Protein AF-A0A0G2DXN8-F1 (afdb_monomer_lite)

Organism: NCBI:txid420778

Sequence (454 aa):
MCYSCSDISDTVSVNDTETPTNFTLPSGIWAGQTVLTATGTGADTNYNDTLFDFEALMLNYASNCHATGDQASPTDDCSYPQTPFAVRCSLHPCLRTYGANVTGSVYTETLVSSTNLPHSRSETNGYMWSLATEPVLQAGVWRSCNATTSPTSANVFAVDPTTNTLVPSQSRASTDNLTYYPEACIWAYNFGAALSLQEYLSNMLSGNTLQFYATPTALVGDLWLENLYRNGTADAASVRAYMDGLTDSMSANMRARGDTPPAGYAAGTPLVAKTCVRVRWAWLALPAALAALALGFLAALVAAVRAWEVDRGNPRVAGWKSSALVPLFHGLDGGRMPMVERHRRRGTDDDADAGGLSSAVSRSEMQEIARRTRVRLDHEGRGLRFVETSVPAAESEVKPVGEPGQYSSAGDEQRYSLLTSDGGAPEVNPRPRPMSWMSQRSVSPMSHQARDGD

Secondary structure (DSSP, 8-state):
-EEEEEE-GGG-EEETTSSSPEEE-TTS-EEBTTEEEEEEE-----TTS-SEEEEEEEEEPPTT----SS-----GGGSS--EEEEEEEEEE-EEEEEEEEEETTEEEEEEEEEEEPPEEE-SSSSEEEEEE-SSEEETTEEE----BSS--SS--EEEETTTTEEPPGGGGGG-S--EEE-GGGEEEE-HHHHHHHHHHHHHHHTT-EEEESSSTTSEES-HHHHHHHGGGT--HHHHHHHHHHHHHHHHHHHHHH--STT------------------HHHHHHHHHHHHHHHHHHHHHHHHHHHHHHHT--GGGSSSSS-THHHHHH-SSSS---HHHHHHTTS--S------------HHHHHHHHHH--EEEEE-SSSEEEEE----S-----PPPPPPP---------S----------------PPPP-----PPPPPPPP------

Structure (mmCIF, N/CA/C/O backbone):
data_AF-A0A0G2DXN8-F1
#
_entry.id   AF-A0A0G2DXN8-F1
#
loop_
_atom_site.group_PDB
_atom_site.id
_atom_site.type_symbol
_atom_site.label_atom_id
_atom_site.label_alt_id
_atom_site.label_comp_id
_atom_site.label_asym_id
_atom_site.label_entity_id
_atom_site.label_seq_id
_atom_site.pdbx_PDB_ins_code
_atom_site.Cartn_x
_atom_site.Cartn_y
_atom_site.Cartn_z
_atom_site.occupancy
_atom_site.B_iso_or_equiv
_atom_site.auth_seq_id
_atom_site.auth_comp_id
_atom_site.auth_asym_id
_atom_site.auth_atom_id
_atom_site.pdbx_PDB_model_num
ATOM 1 N N . MET A 1 1 ? -4.438 0.789 1.255 1.00 95.31 1 MET A N 1
ATOM 2 C CA . MET A 1 1 ? -3.740 1.320 0.065 1.00 95.31 1 MET A CA 1
ATOM 3 C C . MET A 1 1 ? -3.950 0.336 -1.064 1.00 95.31 1 MET A C 1
ATOM 5 O O . MET A 1 1 ? -3.997 -0.854 -0.779 1.00 95.31 1 MET A O 1
ATOM 9 N N . CYS A 1 2 ? -4.108 0.805 -2.294 1.00 97.00 2 CYS A N 1
ATOM 10 C CA . CYS A 1 2 ? -4.223 -0.034 -3.483 1.00 97.00 2 CYS A CA 1
ATOM 11 C C . CYS A 1 2 ? -3.183 0.384 -4.512 1.00 97.00 2 CYS A C 1
ATOM 13 O O . CYS A 1 2 ? -2.552 1.433 -4.367 1.00 97.00 2 CYS A O 1
ATOM 15 N N . TYR A 1 3 ? -2.991 -0.460 -5.520 1.00 97.12 3 TYR A N 1
ATOM 16 C CA . TYR A 1 3 ? -2.092 -0.175 -6.619 1.00 97.12 3 TYR A CA 1
ATOM 17 C C . TYR A 1 3 ? -2.686 -0.633 -7.949 1.00 97.12 3 TYR A C 1
ATOM 19 O O . TYR A 1 3 ? -3.593 -1.464 -8.000 1.00 97.12 3 TYR A O 1
ATOM 27 N N . SER A 1 4 ? -2.126 -0.101 -9.024 1.00 96.44 4 SER A N 1
ATOM 28 C CA . SER A 1 4 ? -2.305 -0.580 -10.391 1.00 96.44 4 SER A CA 1
ATOM 29 C C . SER A 1 4 ? -0.962 -0.513 -11.098 1.00 96.44 4 SER A C 1
ATOM 31 O O . SER A 1 4 ? -0.235 0.460 -10.925 1.00 96.44 4 SER A O 1
ATOM 33 N N . CYS A 1 5 ? -0.634 -1.540 -11.876 1.00 97.25 5 CYS A N 1
ATOM 34 C CA . CYS A 1 5 ? 0.584 -1.580 -12.676 1.00 97.25 5 CYS A CA 1
ATOM 35 C C . CYS A 1 5 ? 0.250 -1.939 -14.119 1.00 97.25 5 CYS A C 1
ATOM 37 O O . CYS A 1 5 ? -0.568 -2.828 -14.364 1.00 97.25 5 CYS A O 1
ATOM 39 N N . SER A 1 6 ? 0.912 -1.271 -15.054 1.00 97.44 6 SER A N 1
ATOM 40 C CA . SER A 1 6 ? 0.882 -1.572 -16.481 1.00 97.44 6 SER A CA 1
ATOM 41 C C . SER A 1 6 ? 2.286 -1.915 -16.958 1.00 97.44 6 SER A C 1
ATOM 43 O O . SER A 1 6 ? 3.239 -1.215 -16.612 1.00 97.44 6 SER A O 1
ATOM 45 N N . ASP A 1 7 ? 2.395 -2.967 -17.761 1.00 97.81 7 ASP A N 1
ATOM 46 C CA . ASP A 1 7 ? 3.589 -3.228 -18.561 1.00 97.81 7 ASP A CA 1
ATOM 47 C C . ASP A 1 7 ? 3.702 -2.132 -19.630 1.00 97.81 7 ASP A C 1
ATOM 49 O O . ASP A 1 7 ? 2.722 -1.849 -20.320 1.00 97.81 7 ASP A O 1
ATOM 53 N N . ILE A 1 8 ? 4.860 -1.478 -19.690 1.00 97.62 8 ILE A N 1
ATOM 54 C CA . ILE A 1 8 ? 5.185 -0.416 -20.654 1.00 97.62 8 ILE A CA 1
ATOM 55 C C . ILE A 1 8 ? 6.458 -0.763 -21.438 1.00 97.62 8 ILE A C 1
ATOM 57 O O . ILE A 1 8 ? 7.146 0.121 -21.950 1.00 97.62 8 ILE A O 1
ATOM 61 N N . SER A 1 9 ? 6.812 -2.050 -21.508 1.00 97.62 9 SER A N 1
ATOM 62 C CA . SER A 1 9 ? 8.019 -2.533 -22.192 1.00 97.62 9 SER A CA 1
ATOM 63 C C . SER A 1 9 ? 8.013 -2.222 -23.693 1.00 97.62 9 SER A C 1
ATOM 65 O O . SER A 1 9 ? 9.072 -2.098 -24.300 1.00 97.62 9 SER A O 1
ATOM 67 N N . ASP A 1 10 ? 6.834 -2.038 -24.290 1.00 97.38 10 ASP A N 1
ATOM 68 C CA . ASP A 1 10 ? 6.646 -1.607 -25.680 1.00 97.38 10 ASP A CA 1
ATOM 69 C C . ASP A 1 10 ? 7.060 -0.147 -25.932 1.00 97.38 10 ASP A C 1
ATOM 71 O O . ASP A 1 10 ? 7.308 0.234 -27.075 1.00 97.38 10 ASP A O 1
ATOM 75 N N . THR A 1 11 ? 7.173 0.663 -24.875 1.00 97.00 11 THR A N 1
ATOM 76 C CA . THR A 1 11 ? 7.632 2.061 -24.948 1.00 97.00 11 THR A CA 1
ATOM 77 C C . THR A 1 11 ? 9.149 2.217 -24.831 1.00 97.00 11 THR A C 1
ATOM 79 O O . THR A 1 11 ? 9.660 3.328 -24.975 1.00 97.00 11 THR A O 1
ATOM 82 N N . VAL A 1 12 ? 9.878 1.126 -24.571 1.00 97.38 12 VAL A N 1
ATOM 83 C CA . VAL A 1 12 ? 11.335 1.153 -24.409 1.00 97.38 12 VAL A CA 1
ATOM 84 C C . VAL A 1 12 ? 12.001 1.409 -25.758 1.00 97.38 12 VAL A C 1
ATOM 86 O O . VAL A 1 12 ? 11.848 0.634 -26.701 1.00 97.38 12 VAL A O 1
ATOM 89 N N . SER A 1 13 ? 12.791 2.478 -25.842 1.00 96.69 13 SER A N 1
ATOM 90 C CA . SER A 1 13 ? 13.664 2.739 -26.984 1.00 96.69 13 SER A CA 1
ATOM 91 C C . SER A 1 13 ? 15.064 2.183 -26.750 1.00 96.69 13 SER A C 1
ATOM 93 O O . SER A 1 13 ? 15.607 2.260 -25.647 1.00 96.69 13 SER A O 1
ATOM 95 N N . VAL A 1 14 ? 15.655 1.643 -27.815 1.00 95.19 14 VAL A N 1
ATOM 96 C CA . VAL A 1 14 ? 17.000 1.065 -27.810 1.00 95.19 14 VAL A CA 1
ATOM 97 C C . VAL A 1 14 ? 17.936 1.980 -28.592 1.00 95.19 14 VAL A C 1
ATOM 99 O O . VAL A 1 14 ? 17.649 2.328 -29.739 1.00 95.19 14 VAL A O 1
ATOM 102 N N . ASN A 1 15 ? 19.052 2.384 -27.984 1.00 89.94 15 ASN A N 1
ATOM 103 C CA . ASN A 1 15 ? 20.119 3.078 -28.697 1.00 89.94 15 ASN A CA 1
ATOM 104 C C . ASN A 1 15 ? 21.160 2.065 -29.200 1.00 89.94 15 ASN A C 1
ATOM 106 O O . ASN A 1 15 ? 22.167 1.816 -28.540 1.00 89.94 15 ASN A O 1
ATOM 110 N N . ASP A 1 16 ? 20.918 1.498 -30.385 1.00 82.31 16 ASP A N 1
ATOM 111 C CA . ASP A 1 16 ? 21.765 0.459 -31.002 1.00 82.31 16 ASP A CA 1
ATOM 112 C C . ASP A 1 16 ? 23.138 0.964 -31.482 1.00 82.31 16 ASP A C 1
ATOM 114 O O . ASP A 1 16 ? 23.968 0.182 -31.947 1.00 82.31 16 ASP A O 1
ATOM 118 N N . THR A 1 17 ? 23.394 2.274 -31.415 1.00 85.00 17 THR A N 1
ATOM 119 C CA . THR A 1 17 ? 24.655 2.854 -31.904 1.00 85.00 17 THR A CA 1
ATOM 120 C C . THR A 1 17 ? 25.795 2.769 -30.890 1.00 85.00 17 THR A C 1
ATOM 122 O O . THR A 1 17 ? 26.961 2.902 -31.266 1.00 85.00 17 THR A O 1
ATOM 125 N N . GLU A 1 18 ? 25.480 2.511 -29.620 1.00 73.44 18 GLU A N 1
ATOM 126 C CA . GLU A 1 18 ? 26.450 2.403 -28.536 1.00 73.44 18 GLU A CA 1
ATOM 127 C C . GLU A 1 18 ? 26.637 0.932 -28.155 1.00 73.44 18 GLU A C 1
ATOM 129 O O . GLU A 1 18 ? 25.685 0.219 -27.849 1.00 73.44 18 GLU A O 1
ATOM 134 N N . THR A 1 19 ? 27.885 0.459 -28.179 1.00 76.00 19 THR A N 1
ATOM 135 C CA . THR A 1 19 ? 28.267 -0.788 -27.513 1.00 76.00 19 THR A CA 1
ATOM 136 C C . THR A 1 19 ? 28.889 -0.409 -26.179 1.00 76.00 19 THR A C 1
ATOM 138 O O . THR A 1 19 ? 30.001 0.135 -26.173 1.00 76.00 19 THR A O 1
ATOM 141 N N . PRO A 1 20 ? 28.215 -0.675 -25.056 1.00 76.44 20 PRO A N 1
ATOM 142 C CA . PRO A 1 20 ? 27.021 -1.518 -24.875 1.00 76.44 20 PRO A CA 1
ATOM 143 C C . PRO A 1 20 ? 25.682 -0.791 -25.058 1.00 76.44 20 PRO A C 1
ATOM 145 O O . PRO A 1 20 ? 25.575 0.410 -24.824 1.00 76.44 20 PRO A O 1
ATOM 148 N N . THR A 1 21 ? 24.658 -1.568 -25.413 1.00 87.25 21 THR A N 1
ATOM 149 C CA . THR A 1 21 ? 23.306 -1.088 -25.702 1.00 87.25 21 THR A CA 1
ATOM 150 C C . THR A 1 21 ? 22.664 -0.421 -24.487 1.00 87.25 21 THR A C 1
ATOM 152 O O . THR A 1 21 ? 22.566 -1.021 -23.414 1.00 87.25 21 THR A O 1
ATOM 155 N N . ASN A 1 22 ? 22.190 0.810 -24.682 1.00 92.88 22 ASN A N 1
ATOM 156 C CA . ASN A 1 22 ? 21.441 1.567 -23.686 1.00 92.88 22 ASN A CA 1
ATOM 157 C C . ASN A 1 22 ? 19.942 1.530 -24.010 1.00 92.88 22 ASN A C 1
ATOM 159 O O . ASN A 1 22 ? 19.533 1.736 -25.156 1.00 92.88 22 ASN A O 1
ATOM 163 N N . PHE A 1 23 ? 19.133 1.293 -22.982 1.00 95.75 23 PHE A N 1
ATOM 164 C CA . PHE A 1 23 ? 17.676 1.281 -23.042 1.00 95.75 23 PHE A CA 1
ATOM 165 C C . PHE A 1 23 ? 17.137 2.515 -22.336 1.00 95.75 23 PHE A C 1
ATOM 167 O O . PHE A 1 23 ? 17.609 2.861 -21.253 1.00 95.75 23 PHE A O 1
ATOM 174 N N . THR A 1 24 ? 16.145 3.171 -22.928 1.00 96.44 24 THR A N 1
ATOM 175 C CA . THR A 1 24 ? 15.557 4.397 -22.384 1.00 96.44 24 THR A CA 1
ATOM 176 C C . THR A 1 24 ? 14.035 4.359 -22.447 1.00 96.44 24 THR A C 1
ATOM 178 O O . THR A 1 24 ? 13.450 3.787 -23.367 1.00 96.44 24 THR A O 1
ATOM 181 N N . LEU A 1 25 ? 13.388 4.979 -21.461 1.00 96.81 25 LEU A N 1
ATOM 182 C CA . LEU A 1 25 ? 11.952 5.251 -21.455 1.00 96.81 25 LEU A CA 1
ATOM 183 C C . LEU A 1 25 ? 11.663 6.694 -21.900 1.00 96.81 25 LEU A C 1
ATOM 185 O O . LEU A 1 25 ? 12.531 7.561 -21.754 1.00 96.81 25 LEU A O 1
ATOM 189 N N . PRO A 1 26 ? 10.435 7.001 -22.366 1.00 95.25 26 PRO A N 1
ATOM 190 C CA . PRO A 1 26 ? 10.021 8.369 -22.696 1.00 95.25 26 PRO A CA 1
ATOM 191 C C . PRO A 1 26 ? 10.159 9.363 -21.532 1.00 95.25 26 PRO A C 1
ATOM 193 O O . PRO A 1 26 ? 10.330 10.559 -21.758 1.00 95.25 26 PRO A O 1
ATOM 196 N N . SER A 1 27 ? 10.117 8.872 -20.291 1.00 93.81 27 SER A N 1
ATOM 197 C CA . SER A 1 27 ? 10.356 9.649 -19.070 1.00 93.81 27 SER A CA 1
ATOM 198 C C . SER A 1 27 ? 11.819 10.058 -18.856 1.00 93.81 27 SER A C 1
ATOM 200 O O . SER A 1 27 ? 12.098 10.873 -17.980 1.00 93.81 27 SER A O 1
ATOM 202 N N . GLY A 1 28 ? 12.761 9.515 -19.634 1.00 94.88 28 GLY A N 1
ATOM 203 C CA . GLY A 1 28 ? 14.200 9.746 -19.485 1.00 94.88 28 GLY A CA 1
ATOM 204 C C . GLY A 1 28 ? 14.905 8.766 -18.540 1.00 94.88 28 GLY A C 1
ATOM 205 O O . GLY A 1 28 ? 16.124 8.844 -18.385 1.00 94.88 28 GLY A O 1
ATOM 206 N N . ILE A 1 29 ? 14.173 7.824 -17.935 1.00 95.75 29 ILE A N 1
ATOM 207 C CA . ILE A 1 29 ? 14.764 6.698 -17.200 1.00 95.75 29 ILE A CA 1
ATOM 208 C C . ILE A 1 29 ? 15.566 5.845 -18.181 1.00 95.75 29 ILE A C 1
ATOM 210 O O . ILE A 1 29 ? 15.121 5.602 -19.303 1.00 95.75 29 ILE A O 1
ATOM 214 N N . TRP A 1 30 ? 16.735 5.372 -17.758 1.00 95.94 30 TRP A N 1
ATOM 215 C CA . TRP A 1 30 ? 17.608 4.570 -18.601 1.00 95.94 30 TRP A CA 1
ATOM 216 C C . TRP A 1 30 ? 18.253 3.421 -17.826 1.00 95.94 30 TRP A C 1
ATOM 218 O O . TRP A 1 30 ? 18.464 3.509 -16.618 1.00 95.94 30 TRP A O 1
ATOM 228 N N . ALA A 1 31 ? 18.560 2.342 -18.538 1.00 95.19 31 ALA A N 1
ATOM 229 C CA . ALA A 1 31 ? 19.281 1.181 -18.036 1.00 95.19 31 ALA A CA 1
ATOM 230 C C . ALA A 1 31 ? 20.269 0.702 -19.109 1.00 95.19 31 ALA A C 1
ATOM 232 O O . ALA A 1 31 ? 20.029 0.868 -20.305 1.00 95.19 31 ALA A O 1
ATOM 233 N N . GLY A 1 32 ? 21.397 0.130 -18.698 1.00 92.25 32 GLY A N 1
ATOM 234 C CA . GLY A 1 32 ? 22.483 -0.225 -19.613 1.00 92.25 32 GLY A CA 1
ATOM 235 C C . GLY A 1 32 ? 23.615 -0.973 -18.919 1.00 92.25 32 GLY A C 1
ATOM 236 O O . GLY A 1 32 ? 23.392 -1.659 -17.924 1.00 92.25 32 GLY A O 1
ATOM 237 N N . GLN A 1 33 ? 24.845 -0.824 -19.428 1.00 83.94 33 GLN A N 1
ATOM 238 C CA . GLN A 1 33 ? 25.997 -1.672 -19.070 1.00 83.94 33 GLN A CA 1
ATOM 239 C C . GLN A 1 33 ? 26.177 -1.944 -17.590 1.00 83.94 33 GLN A C 1
ATOM 241 O O . GLN A 1 33 ? 26.534 -3.053 -17.241 1.00 83.94 33 GLN A O 1
ATOM 246 N N . THR A 1 34 ? 26.039 -0.923 -16.753 1.00 88.62 34 THR A N 1
ATOM 247 C CA . THR A 1 34 ? 26.292 -1.008 -15.315 1.00 88.62 34 THR A CA 1
ATOM 248 C C . THR A 1 34 ? 25.029 -0.785 -14.505 1.00 88.62 34 THR A C 1
ATOM 250 O O . THR A 1 34 ? 25.062 -0.991 -13.300 1.00 88.62 34 THR A O 1
ATOM 253 N N . VAL A 1 35 ? 23.928 -0.381 -15.143 1.00 93.69 35 VAL A N 1
ATOM 254 C CA . VAL A 1 35 ? 22.654 -0.037 -14.507 1.00 93.69 35 VAL A CA 1
ATOM 255 C C . VAL A 1 35 ? 21.621 -1.073 -14.930 1.00 93.69 35 VAL A C 1
ATOM 257 O O . VAL A 1 35 ? 21.114 -1.031 -16.047 1.00 93.69 35 VAL A O 1
ATOM 260 N N . LEU A 1 36 ? 21.318 -2.010 -14.034 1.00 93.81 36 LEU A N 1
ATOM 261 C CA . LEU A 1 36 ? 20.386 -3.117 -14.272 1.00 93.81 36 LEU A CA 1
ATOM 262 C C . LEU A 1 36 ? 18.941 -2.729 -14.020 1.00 93.81 36 LEU A C 1
ATOM 264 O O . LEU A 1 36 ? 18.026 -3.319 -14.589 1.00 93.81 36 LEU A O 1
ATOM 268 N N . THR A 1 37 ? 18.724 -1.787 -13.110 1.00 95.88 37 THR A N 1
ATOM 269 C CA . THR A 1 37 ? 17.402 -1.248 -12.817 1.00 95.88 37 THR A CA 1
ATOM 270 C C . THR A 1 37 ? 17.517 0.231 -12.539 1.00 95.88 37 THR A C 1
ATOM 272 O O . THR A 1 37 ? 18.419 0.654 -11.818 1.00 95.88 37 THR A O 1
ATOM 275 N N . ALA A 1 38 ? 16.588 1.004 -13.075 1.00 97.00 38 ALA A N 1
ATOM 276 C CA . ALA A 1 38 ? 16.421 2.404 -12.740 1.00 97.00 38 ALA A CA 1
ATOM 277 C C . ALA A 1 38 ? 14.943 2.692 -12.507 1.00 97.00 38 ALA A C 1
ATOM 279 O O . ALA A 1 38 ? 14.077 2.156 -13.204 1.00 97.00 38 ALA A O 1
ATOM 280 N N . THR A 1 39 ? 14.664 3.539 -11.526 1.00 97.31 39 THR A N 1
ATOM 281 C CA . THR A 1 39 ? 13.312 3.988 -11.208 1.00 97.31 39 THR A CA 1
ATOM 282 C C . THR A 1 39 ? 13.221 5.503 -11.281 1.00 97.31 39 THR A C 1
ATOM 284 O O . THR A 1 39 ? 14.174 6.230 -10.991 1.00 97.31 39 THR A O 1
ATOM 287 N N . GLY A 1 40 ? 12.054 5.994 -11.670 1.00 95.31 40 GLY A N 1
ATOM 288 C CA . GLY A 1 40 ? 11.769 7.418 -11.726 1.00 95.31 40 GLY A CA 1
ATOM 289 C C . GLY A 1 40 ? 10.310 7.669 -11.410 1.00 95.31 40 GLY A C 1
ATOM 290 O O . GLY A 1 40 ? 9.437 6.881 -11.758 1.00 95.31 40 GLY A O 1
ATOM 291 N N . THR A 1 41 ? 10.044 8.764 -10.715 1.00 93.38 41 THR A N 1
ATOM 292 C CA . THR A 1 41 ? 8.676 9.223 -10.477 1.00 93.38 41 THR A CA 1
ATOM 293 C C . THR A 1 41 ? 8.120 9.820 -11.758 1.00 93.38 41 THR A C 1
ATOM 295 O O . THR A 1 41 ? 8.801 10.627 -12.399 1.00 93.38 41 THR A O 1
ATOM 298 N N . GLY A 1 42 ? 6.897 9.438 -12.125 1.00 77.62 42 GLY A N 1
ATOM 299 C CA . GLY A 1 42 ? 6.209 10.065 -13.244 1.00 77.62 42 GLY A CA 1
ATOM 300 C C . GLY A 1 42 ? 6.052 11.561 -12.977 1.00 77.62 42 GLY A C 1
ATOM 301 O O . GLY A 1 42 ? 5.786 11.988 -11.855 1.00 77.62 42 GLY A O 1
ATOM 302 N N . ALA A 1 43 ? 6.241 12.387 -14.004 1.00 59.16 43 ALA A N 1
ATOM 303 C CA . ALA A 1 43 ? 6.000 13.824 -13.905 1.00 59.16 43 ALA A CA 1
ATOM 304 C C . ALA A 1 43 ? 4.499 14.165 -13.984 1.00 59.16 43 ALA A C 1
ATOM 306 O O . ALA A 1 43 ? 4.160 15.304 -14.317 1.00 59.16 43 ALA 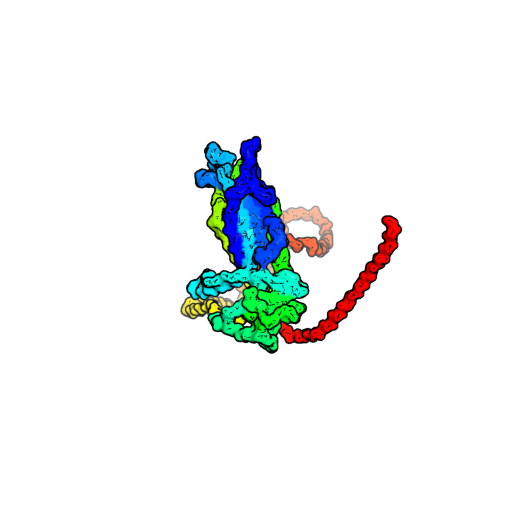A O 1
ATOM 307 N N . ASP A 1 44 ? 3.592 13.206 -13.749 1.00 60.19 44 ASP A N 1
ATOM 308 C CA . ASP A 1 44 ? 2.165 13.467 -13.893 1.00 60.19 44 ASP A CA 1
ATOM 309 C C . ASP A 1 44 ? 1.698 14.374 -12.750 1.00 60.19 44 ASP A C 1
ATOM 311 O O . ASP A 1 44 ? 1.433 13.976 -11.619 1.00 60.19 44 ASP A O 1
ATOM 315 N N . THR A 1 45 ? 1.655 15.664 -13.065 1.00 54.69 45 THR A N 1
ATOM 316 C CA . THR A 1 45 ? 1.238 16.741 -12.160 1.00 54.69 45 THR A CA 1
ATOM 317 C C . THR A 1 45 ? -0.252 16.687 -11.818 1.00 54.69 45 THR A C 1
ATOM 319 O O . THR A 1 45 ? -0.727 17.468 -10.987 1.00 54.69 45 THR A O 1
ATOM 322 N N . ASN A 1 46 ? -1.008 15.772 -12.430 1.00 61.88 46 ASN A N 1
ATOM 323 C CA . ASN A 1 46 ? -2.425 15.611 -12.167 1.00 61.88 46 ASN A CA 1
ATOM 324 C C . ASN A 1 46 ? -2.645 14.722 -10.939 1.00 61.88 46 ASN A C 1
ATOM 326 O O . ASN A 1 46 ? -2.878 13.523 -11.044 1.00 61.88 46 ASN A O 1
ATOM 330 N N . TYR A 1 47 ? -2.694 15.359 -9.769 1.00 61.81 47 TYR A N 1
ATOM 331 C CA . TYR A 1 47 ? -3.115 14.794 -8.473 1.00 61.81 47 TYR A CA 1
ATOM 332 C C . TYR A 1 47 ? -4.521 14.157 -8.449 1.00 61.81 47 TYR A C 1
ATOM 334 O O . TYR A 1 47 ? -5.035 13.818 -7.384 1.00 61.81 47 TYR A O 1
ATOM 342 N N . ASN A 1 48 ? -5.193 14.038 -9.593 1.00 69.81 48 ASN A N 1
ATOM 343 C CA . ASN A 1 48 ? -6.629 13.825 -9.630 1.00 69.81 48 ASN A CA 1
ATOM 344 C C . ASN A 1 48 ? -7.059 12.412 -9.238 1.00 69.81 48 ASN A C 1
ATOM 346 O O . ASN A 1 48 ? -8.201 12.284 -8.830 1.00 69.81 48 ASN A O 1
ATOM 350 N N . ASP A 1 49 ? -6.194 11.391 -9.282 1.00 75.56 49 ASP A N 1
ATOM 351 C CA . ASP A 1 49 ? -6.592 10.026 -8.888 1.00 75.56 49 ASP A CA 1
ATOM 352 C C . ASP A 1 49 ? -5.495 9.219 -8.176 1.00 75.56 49 ASP A C 1
ATOM 354 O O . ASP A 1 49 ? -5.792 8.397 -7.303 1.00 75.56 49 ASP A O 1
ATOM 358 N N . THR A 1 50 ? -4.219 9.454 -8.487 1.00 90.00 50 THR A N 1
ATOM 359 C CA . THR A 1 50 ? -3.098 8.692 -7.923 1.00 90.00 50 THR A CA 1
ATOM 360 C C . THR A 1 50 ? -2.401 9.451 -6.802 1.00 90.00 50 THR A C 1
ATOM 362 O O . THR A 1 50 ? -2.150 10.649 -6.891 1.00 90.00 50 THR A O 1
ATOM 365 N N . LEU A 1 51 ? -2.061 8.733 -5.733 1.00 92.00 51 LEU A N 1
ATOM 366 C CA . LEU A 1 51 ? -1.247 9.255 -4.636 1.00 92.00 51 LEU A CA 1
ATOM 367 C C . LEU A 1 51 ? 0.215 9.416 -5.062 1.00 92.00 51 LEU A C 1
ATOM 369 O O . LEU A 1 51 ? 0.882 10.377 -4.693 1.00 92.00 51 LEU A O 1
ATOM 373 N N . PHE A 1 52 ? 0.721 8.403 -5.757 1.00 93.75 52 PHE A N 1
ATOM 374 C CA . PHE A 1 52 ? 2.118 8.289 -6.133 1.00 93.75 52 PHE A CA 1
ATOM 375 C C . PHE A 1 52 ? 2.239 7.338 -7.314 1.00 93.75 52 PHE A C 1
ATOM 377 O O . PHE A 1 52 ? 1.634 6.267 -7.295 1.00 93.75 52 PHE A O 1
ATOM 384 N N . ASP A 1 53 ? 3.036 7.692 -8.305 1.00 94.81 53 ASP A N 1
ATOM 385 C CA . ASP A 1 53 ? 3.338 6.869 -9.461 1.00 94.81 53 ASP A CA 1
ATOM 386 C C . ASP A 1 53 ? 4.844 6.822 -9.718 1.00 94.81 53 ASP A C 1
ATOM 388 O O . ASP A 1 53 ? 5.600 7.760 -9.457 1.00 94.81 53 ASP A O 1
ATOM 392 N N . PHE A 1 54 ? 5.295 5.680 -10.216 1.00 95.81 54 PHE A N 1
ATOM 393 C CA . PHE A 1 54 ? 6.666 5.505 -10.647 1.00 95.81 54 PHE A CA 1
ATOM 394 C C . PHE A 1 54 ? 6.730 4.580 -11.849 1.00 95.81 54 PHE A C 1
ATOM 396 O O . PHE A 1 54 ? 5.889 3.699 -12.053 1.00 95.81 54 PHE A O 1
ATOM 403 N N . GLU A 1 55 ? 7.775 4.782 -12.624 1.00 97.06 55 GLU A N 1
ATOM 404 C CA . GLU A 1 55 ? 8.200 3.900 -13.686 1.00 97.06 55 GLU A CA 1
ATOM 405 C C . GLU A 1 55 ? 9.483 3.194 -13.255 1.00 97.06 55 GLU A C 1
ATOM 407 O O . GLU A 1 55 ? 10.316 3.754 -12.534 1.00 97.06 55 GLU A O 1
ATOM 412 N N . ALA A 1 56 ? 9.632 1.948 -13.682 1.00 97.50 56 ALA A N 1
ATOM 413 C CA . ALA A 1 56 ? 10.840 1.167 -13.490 1.00 97.50 56 ALA A CA 1
ATOM 414 C C . ALA A 1 56 ? 11.245 0.541 -14.820 1.00 97.50 56 ALA A C 1
ATOM 416 O O . ALA A 1 56 ? 10.407 -0.050 -15.500 1.00 97.50 56 ALA A O 1
ATOM 417 N N . LEU A 1 57 ? 12.527 0.645 -15.158 1.00 97.81 57 LEU A N 1
ATOM 418 C CA . LEU A 1 57 ? 13.153 -0.035 -16.286 1.00 97.81 57 LEU A CA 1
ATOM 419 C C . LEU A 1 57 ? 14.169 -1.033 -15.737 1.00 97.81 57 LEU A C 1
ATOM 421 O O . LEU A 1 57 ? 15.049 -0.652 -14.969 1.00 97.81 57 LEU A O 1
ATOM 425 N N . MET A 1 58 ? 14.037 -2.298 -16.120 1.00 96.69 58 MET A N 1
ATOM 426 C CA . MET A 1 58 ? 14.831 -3.428 -15.643 1.00 96.69 58 MET A CA 1
ATOM 427 C C . MET A 1 58 ? 15.416 -4.204 -16.822 1.00 96.69 58 MET A C 1
ATOM 429 O O . MET A 1 58 ? 14.783 -4.335 -17.868 1.00 96.69 58 MET A O 1
ATOM 433 N N . LEU A 1 59 ? 16.617 -4.749 -16.647 1.00 94.44 59 LEU A N 1
ATOM 434 C CA . LEU A 1 59 ? 17.297 -5.562 -17.652 1.00 94.44 59 LEU A CA 1
ATOM 435 C C . LEU A 1 59 ? 17.309 -7.034 -17.242 1.00 94.44 59 LEU A C 1
ATOM 437 O O . LEU A 1 59 ? 18.058 -7.433 -16.348 1.00 94.44 59 LEU A O 1
ATOM 441 N N . ASN A 1 60 ? 16.483 -7.848 -17.897 1.00 92.75 60 ASN A N 1
ATOM 442 C CA . ASN A 1 60 ? 16.376 -9.269 -17.594 1.00 92.75 60 ASN A CA 1
ATOM 443 C C . ASN A 1 60 ? 17.454 -10.093 -18.303 1.00 92.75 60 ASN A C 1
ATOM 445 O O . ASN A 1 60 ? 17.816 -9.838 -19.459 1.00 92.75 60 ASN A O 1
ATOM 449 N N . TYR A 1 61 ? 17.916 -11.133 -17.615 1.00 87.19 61 TYR A N 1
ATOM 450 C CA . TYR A 1 61 ? 18.824 -12.134 -18.164 1.00 87.19 61 TYR A CA 1
ATOM 451 C C . TYR A 1 61 ? 18.046 -13.340 -18.689 1.00 87.19 61 TYR A C 1
ATOM 453 O O . TYR A 1 61 ? 16.895 -13.580 -18.319 1.00 87.19 61 TYR A O 1
ATOM 461 N N . ALA A 1 62 ? 18.687 -14.125 -19.553 1.00 82.25 62 ALA A N 1
ATOM 462 C CA . ALA A 1 62 ? 18.134 -15.404 -19.961 1.00 82.25 62 ALA A CA 1
ATOM 463 C C . ALA A 1 62 ? 17.946 -16.323 -18.739 1.00 82.25 62 ALA A C 1
ATOM 465 O O . ALA A 1 62 ? 18.744 -16.325 -17.802 1.00 82.25 62 ALA A O 1
ATOM 466 N N . SER A 1 63 ? 16.880 -17.127 -18.745 1.00 77.19 63 SER A N 1
ATOM 467 C CA . SER A 1 63 ? 16.515 -18.012 -17.621 1.00 77.19 63 SER A CA 1
ATOM 468 C C . SER A 1 63 ? 17.585 -19.048 -17.232 1.00 77.19 63 SER A C 1
ATOM 470 O O . SER A 1 63 ? 17.523 -19.629 -16.155 1.00 77.19 63 SER A O 1
ATOM 472 N N . ASN A 1 64 ? 18.579 -19.291 -18.086 1.00 74.75 64 ASN A N 1
ATOM 473 C CA . ASN A 1 64 ? 19.729 -20.149 -17.803 1.00 74.75 64 ASN A CA 1
ATOM 474 C C . ASN A 1 64 ? 20.861 -19.427 -17.042 1.00 74.75 64 ASN A C 1
ATOM 476 O O . ASN A 1 64 ? 21.792 -20.092 -16.595 1.00 74.75 64 ASN A O 1
ATOM 480 N N . CYS A 1 65 ? 20.775 -18.110 -16.827 1.00 73.88 65 CYS A N 1
ATOM 481 C CA . CYS A 1 65 ? 21.804 -17.295 -16.170 1.00 73.88 65 CYS A CA 1
ATOM 482 C C . CYS A 1 65 ? 21.708 -17.250 -14.641 1.00 73.88 65 CYS A C 1
ATOM 484 O O . CYS A 1 65 ? 22.039 -16.250 -14.000 1.00 73.88 65 CYS A O 1
ATOM 486 N N . HIS A 1 66 ? 21.286 -18.348 -14.021 1.00 62.50 66 HIS A N 1
ATOM 487 C CA . HIS A 1 66 ? 21.291 -18.457 -12.570 1.00 62.50 66 HIS A CA 1
ATOM 488 C C . HIS A 1 66 ? 22.715 -18.715 -12.067 1.00 62.50 66 HIS A C 1
ATOM 490 O O . HIS A 1 66 ? 23.261 -19.799 -12.263 1.00 62.50 66 HIS A O 1
ATOM 496 N N . ALA A 1 67 ? 23.311 -17.746 -11.365 1.00 54.22 67 ALA A N 1
ATOM 497 C CA . ALA A 1 67 ? 24.548 -17.982 -10.624 1.00 54.22 67 ALA A CA 1
ATOM 498 C C . ALA A 1 67 ? 24.251 -18.843 -9.386 1.00 54.22 67 ALA A C 1
ATOM 500 O O . ALA A 1 67 ? 24.115 -18.358 -8.263 1.00 54.22 67 ALA A O 1
ATOM 501 N N . THR A 1 68 ? 24.098 -20.148 -9.584 1.00 55.28 68 THR A N 1
ATOM 502 C CA . THR A 1 68 ? 24.036 -21.101 -8.480 1.00 55.28 68 THR A CA 1
ATOM 503 C C . THR A 1 68 ? 25.453 -21.369 -7.978 1.00 55.28 68 THR A C 1
ATOM 505 O O . THR A 1 68 ? 26.102 -22.284 -8.467 1.00 55.28 68 THR A O 1
ATOM 508 N N . GLY A 1 69 ? 25.910 -20.568 -7.009 1.00 49.94 69 GLY A N 1
ATOM 509 C CA . GLY A 1 69 ? 27.048 -20.857 -6.121 1.00 49.94 69 GLY A CA 1
ATOM 510 C C . GLY A 1 69 ? 28.446 -20.838 -6.755 1.00 49.94 69 GLY A C 1
ATOM 511 O O . GLY A 1 69 ? 28.734 -21.639 -7.630 1.00 49.94 69 GLY A O 1
ATOM 512 N N . ASP A 1 70 ? 29.313 -19.951 -6.248 1.00 53.56 70 ASP A N 1
ATOM 513 C CA . ASP A 1 70 ? 30.795 -19.879 -6.294 1.00 53.56 70 ASP A CA 1
ATOM 514 C C . ASP A 1 70 ? 31.571 -20.116 -7.608 1.00 53.56 70 ASP A C 1
ATOM 516 O O . ASP A 1 70 ? 32.763 -19.817 -7.674 1.00 53.56 70 ASP A O 1
ATOM 520 N N . GLN A 1 71 ? 30.938 -20.570 -8.682 1.00 50.09 71 GLN A N 1
ATOM 521 C CA . GLN A 1 71 ? 31.519 -20.715 -10.007 1.00 50.09 71 GLN A CA 1
ATOM 522 C C . GLN A 1 71 ? 30.531 -20.209 -11.050 1.00 50.09 71 GLN A C 1
ATOM 524 O O . GLN A 1 71 ? 30.017 -20.956 -11.879 1.00 50.09 71 GLN A O 1
ATOM 529 N N . ALA A 1 72 ? 30.308 -18.895 -11.049 1.00 50.69 72 ALA A N 1
ATOM 530 C CA . ALA A 1 72 ? 29.890 -18.212 -12.262 1.00 50.69 72 ALA A CA 1
ATOM 531 C C . ALA A 1 72 ? 31.072 -18.256 -13.245 1.00 50.69 72 ALA A C 1
ATOM 533 O O . ALA A 1 72 ? 31.819 -17.291 -13.384 1.00 50.69 72 ALA A O 1
ATOM 534 N N . SER A 1 73 ? 31.303 -19.409 -13.879 1.00 53.03 73 SER A N 1
ATOM 535 C CA . SER A 1 73 ? 32.040 -19.403 -15.134 1.00 53.03 73 SER A CA 1
ATOM 536 C C . SER A 1 73 ? 31.117 -18.695 -16.123 1.00 53.03 73 SER A C 1
ATOM 538 O O . SER A 1 73 ? 29.993 -19.169 -16.308 1.00 53.03 73 SER A O 1
ATOM 540 N N . PRO A 1 74 ? 31.507 -17.534 -16.673 1.00 54.31 74 PRO A N 1
ATOM 541 C CA . PRO A 1 74 ? 30.702 -16.842 -17.661 1.00 54.31 74 PRO A CA 1
ATOM 542 C C . PRO A 1 74 ? 30.647 -17.734 -18.899 1.00 54.31 74 PRO A C 1
ATOM 544 O O . PRO A 1 74 ? 31.529 -17.703 -19.749 1.00 54.31 74 PRO A O 1
ATOM 547 N N . THR A 1 75 ? 29.638 -18.594 -18.981 1.00 57.00 75 THR A N 1
ATOM 548 C CA . THR A 1 75 ? 29.196 -19.112 -20.269 1.00 57.00 75 THR A CA 1
ATOM 549 C C . THR A 1 75 ? 28.776 -17.895 -21.088 1.00 57.00 75 THR A C 1
ATOM 551 O O . THR A 1 75 ? 28.056 -17.046 -20.555 1.00 57.00 75 THR A O 1
ATOM 554 N N . ASP A 1 76 ? 29.222 -17.805 -22.344 1.00 61.25 76 ASP A N 1
ATOM 555 C CA . ASP A 1 76 ? 29.070 -16.633 -23.233 1.00 61.25 76 ASP A CA 1
ATOM 556 C C . ASP A 1 76 ? 27.632 -16.062 -23.318 1.00 61.25 76 ASP A C 1
ATOM 558 O O . ASP A 1 76 ? 27.431 -14.915 -23.704 1.00 61.25 76 ASP A O 1
ATOM 562 N N . ASP A 1 77 ? 26.621 -16.839 -22.923 1.00 65.12 77 ASP A N 1
ATOM 563 C CA . ASP A 1 77 ? 25.197 -16.481 -22.950 1.00 65.12 77 ASP A CA 1
ATOM 564 C C . ASP A 1 77 ? 24.753 -15.519 -21.821 1.00 65.12 77 ASP A C 1
ATOM 566 O O . ASP A 1 77 ? 23.713 -14.873 -21.921 1.00 65.12 77 ASP A O 1
ATOM 570 N N . CYS A 1 78 ? 25.547 -15.367 -20.751 1.00 71.19 78 CYS A N 1
ATOM 571 C CA . CYS A 1 78 ? 25.210 -14.507 -19.599 1.00 71.19 78 CYS A CA 1
ATOM 572 C C . CYS A 1 78 ? 25.986 -13.191 -19.559 1.00 71.19 78 CYS A C 1
ATOM 574 O O . CYS A 1 78 ? 25.940 -12.459 -18.567 1.00 71.19 78 CYS A O 1
ATOM 576 N N . SER A 1 79 ? 26.716 -12.890 -20.631 1.00 69.69 79 SER A N 1
ATOM 577 C CA . SER A 1 79 ? 27.536 -11.687 -20.726 1.00 69.69 79 SER A CA 1
ATOM 578 C C . SER A 1 79 ? 26.701 -10.410 -20.837 1.00 69.69 79 SER A C 1
ATOM 580 O O . SER A 1 79 ? 27.178 -9.353 -20.428 1.00 69.69 79 SER A O 1
ATOM 582 N N . TYR A 1 80 ? 25.461 -10.496 -21.339 1.00 74.25 80 TYR A N 1
ATOM 583 C CA . TYR A 1 80 ? 24.604 -9.332 -21.565 1.00 74.25 80 TYR A CA 1
ATOM 584 C C . TYR A 1 80 ? 23.134 -9.622 -21.230 1.00 74.25 80 TYR A C 1
ATOM 586 O O . TYR A 1 80 ? 22.640 -10.710 -21.541 1.00 74.25 80 TYR A O 1
ATOM 594 N N . PRO A 1 81 ? 22.416 -8.670 -20.607 1.00 78.38 81 PRO A N 1
ATOM 595 C CA . PRO A 1 81 ? 20.973 -8.780 -20.452 1.00 78.38 81 PRO A CA 1
ATOM 596 C C . PRO A 1 81 ? 20.300 -8.809 -21.827 1.00 78.38 81 PRO A C 1
ATOM 598 O O . PRO A 1 81 ? 20.696 -8.082 -22.737 1.00 78.38 81 PRO A O 1
ATOM 601 N N . GLN A 1 82 ? 19.289 -9.663 -21.981 1.00 78.94 82 GLN A N 1
ATOM 602 C CA . GLN A 1 82 ? 18.708 -9.967 -23.292 1.00 78.94 82 GLN A CA 1
ATOM 603 C C . GLN A 1 82 ? 17.422 -9.196 -23.575 1.00 78.94 82 GLN A C 1
ATOM 605 O O . GLN A 1 82 ? 17.108 -8.940 -24.735 1.00 78.94 82 GLN A O 1
ATOM 610 N N . THR A 1 83 ? 16.656 -8.848 -22.538 1.00 91.44 83 THR A N 1
ATOM 611 C CA . THR A 1 83 ? 15.324 -8.256 -22.719 1.00 91.44 83 THR A CA 1
ATOM 612 C C . THR A 1 83 ? 15.085 -7.128 -21.718 1.00 91.44 83 THR A C 1
ATOM 614 O O . THR A 1 83 ? 15.168 -7.368 -20.509 1.00 91.44 83 THR A O 1
ATOM 617 N N . PRO A 1 84 ? 14.812 -5.894 -22.180 1.00 95.81 84 PRO A N 1
ATOM 618 C CA . PRO A 1 84 ? 14.339 -4.852 -21.288 1.00 95.81 84 PRO A CA 1
ATOM 619 C C . PRO A 1 84 ? 12.911 -5.178 -20.845 1.00 95.81 84 PRO A C 1
ATOM 621 O O . PRO A 1 84 ? 12.089 -5.648 -21.631 1.00 95.81 84 PRO A O 1
ATOM 624 N N . PHE A 1 85 ? 12.619 -4.903 -19.584 1.00 97.44 85 PHE A N 1
ATOM 625 C CA . PHE A 1 85 ? 11.289 -4.998 -19.008 1.00 97.44 85 PHE A CA 1
ATOM 626 C C . PHE A 1 85 ? 10.982 -3.693 -18.285 1.00 97.44 85 PHE A C 1
ATOM 628 O O . PHE A 1 85 ? 11.775 -3.234 -17.460 1.00 97.44 85 PHE A O 1
ATOM 635 N N . ALA A 1 86 ? 9.848 -3.080 -18.601 1.00 97.94 86 ALA A N 1
ATOM 636 C CA . ALA A 1 86 ? 9.458 -1.809 -18.023 1.00 97.94 86 ALA A CA 1
ATOM 637 C C . ALA A 1 86 ? 8.026 -1.836 -17.501 1.00 97.94 86 ALA A C 1
ATOM 639 O O . ALA A 1 86 ? 7.120 -2.413 -18.100 1.00 97.94 86 ALA A O 1
ATOM 640 N N . VAL A 1 87 ? 7.817 -1.173 -16.369 1.00 97.88 87 VAL A N 1
ATOM 641 C CA . VAL A 1 87 ? 6.517 -1.092 -15.703 1.00 97.88 87 VAL A CA 1
ATOM 642 C C . VAL A 1 87 ? 6.244 0.325 -15.248 1.00 97.88 87 VAL A C 1
ATOM 644 O O . VAL A 1 87 ? 7.147 1.030 -14.807 1.00 97.88 87 VAL A O 1
ATOM 647 N N . ARG A 1 88 ? 4.972 0.709 -15.296 1.00 96.88 88 ARG A N 1
ATOM 648 C CA . ARG A 1 88 ? 4.453 1.895 -14.622 1.00 96.88 88 ARG A CA 1
ATOM 649 C C . ARG A 1 88 ? 3.483 1.447 -13.551 1.00 96.88 88 ARG A C 1
ATOM 651 O O . ARG A 1 88 ? 2.499 0.777 -13.859 1.00 96.88 88 ARG A O 1
ATOM 658 N N . CYS A 1 89 ? 3.758 1.812 -12.311 1.00 96.88 89 CYS A N 1
ATOM 659 C CA . CYS A 1 89 ? 2.939 1.463 -11.165 1.00 96.88 89 CYS A CA 1
ATOM 660 C C . CYS A 1 89 ? 2.463 2.726 -10.456 1.00 96.88 89 CYS A C 1
ATOM 662 O O . CYS A 1 89 ? 3.213 3.679 -10.283 1.00 96.88 89 CYS A O 1
ATOM 664 N N . SER A 1 90 ? 1.217 2.708 -10.000 1.00 95.31 90 SER A N 1
ATOM 665 C CA . SER A 1 90 ? 0.609 3.799 -9.249 1.00 95.31 90 SER A CA 1
ATOM 666 C C . SER A 1 90 ? -0.035 3.282 -7.974 1.00 95.31 90 SER A C 1
ATOM 668 O O . SER A 1 90 ? -0.708 2.252 -7.996 1.00 95.31 90 SER A O 1
ATOM 670 N N . LEU A 1 91 ? 0.120 4.026 -6.888 1.00 95.56 91 LEU A N 1
ATOM 671 C CA . LEU A 1 91 ? -0.525 3.838 -5.598 1.00 95.56 91 LEU A CA 1
ATOM 672 C C . LEU A 1 91 ? -1.694 4.810 -5.464 1.00 95.56 91 LEU A C 1
ATOM 674 O O . LEU A 1 91 ? -1.597 5.969 -5.865 1.00 95.56 91 LEU A O 1
ATOM 678 N N . HIS A 1 92 ? -2.791 4.357 -4.869 1.00 94.75 92 HIS A N 1
ATOM 679 C CA . HIS A 1 92 ? -3.954 5.200 -4.597 1.00 94.75 92 HIS A CA 1
ATOM 680 C C . HIS A 1 92 ? -4.678 4.760 -3.316 1.00 94.75 92 HIS A C 1
ATOM 682 O O . HIS A 1 92 ? -4.712 3.560 -2.992 1.00 94.75 92 HIS A O 1
ATOM 688 N N . PRO A 1 93 ? -5.269 5.698 -2.551 1.00 95.19 93 PRO A N 1
ATOM 689 C CA . PRO A 1 93 ? -6.056 5.354 -1.378 1.00 95.19 93 PRO A CA 1
ATOM 690 C C . PRO A 1 93 ? -7.304 4.571 -1.796 1.00 95.19 93 PRO A C 1
ATOM 692 O O . PRO A 1 93 ? -7.947 4.859 -2.803 1.00 95.19 93 PRO A O 1
ATOM 695 N N . CYS A 1 94 ? -7.654 3.553 -1.017 1.00 96.00 94 CYS A N 1
ATOM 696 C CA . CYS A 1 94 ? -8.803 2.701 -1.297 1.00 96.00 94 CYS A CA 1
ATOM 697 C C . CYS A 1 94 ? -9.385 2.134 -0.002 1.00 96.00 94 CYS A C 1
ATOM 699 O O . CYS A 1 94 ? -8.667 1.914 0.982 1.00 96.00 94 CYS A O 1
ATOM 701 N N . LEU A 1 95 ? -10.688 1.880 -0.031 1.00 94.88 95 LEU A N 1
ATOM 702 C CA . LEU A 1 95 ? -11.435 1.169 0.984 1.00 94.88 95 LEU A CA 1
ATOM 703 C C . LEU A 1 95 ? -11.408 -0.314 0.638 1.00 94.88 95 LEU A C 1
ATOM 705 O O . LEU A 1 95 ? -11.969 -0.731 -0.373 1.00 94.88 95 LEU A O 1
ATOM 709 N N . ARG A 1 96 ? -10.777 -1.114 1.494 1.00 94.06 96 ARG A N 1
ATOM 710 C CA . ARG A 1 96 ? -10.754 -2.570 1.359 1.00 94.06 96 ARG A CA 1
ATOM 711 C C . ARG A 1 96 ? -11.579 -3.212 2.469 1.00 94.06 96 ARG A C 1
ATOM 713 O O . ARG A 1 96 ? -11.340 -2.960 3.651 1.00 94.06 96 ARG A O 1
ATOM 720 N N . THR A 1 97 ? -12.509 -4.074 2.086 1.00 92.62 97 THR A N 1
ATOM 721 C CA . THR A 1 97 ? -13.293 -4.903 3.003 1.00 92.62 97 THR A CA 1
ATOM 722 C C . THR A 1 97 ? -12.696 -6.298 3.028 1.00 92.62 97 THR A C 1
ATOM 724 O O . THR A 1 97 ? -12.469 -6.894 1.977 1.00 92.62 97 THR A O 1
ATOM 727 N N . TYR A 1 98 ? -12.457 -6.824 4.226 1.00 92.19 98 TYR A N 1
ATOM 728 C CA . TYR A 1 98 ? -11.849 -8.135 4.419 1.00 92.19 98 TYR A CA 1
ATOM 729 C C . TYR A 1 98 ? -12.783 -9.056 5.197 1.00 92.19 98 TYR A C 1
ATOM 731 O O . TYR A 1 98 ? -13.423 -8.642 6.164 1.00 92.19 98 TYR A O 1
ATOM 739 N N . GLY A 1 99 ? -12.829 -10.315 4.779 1.00 92.19 99 GLY A N 1
ATOM 740 C CA . GLY A 1 99 ? -13.378 -11.417 5.547 1.00 92.19 99 GLY A CA 1
ATOM 741 C C . GLY A 1 99 ? -12.267 -12.013 6.396 1.00 92.19 99 GLY A C 1
ATOM 742 O O . GLY A 1 99 ? -11.256 -12.460 5.858 1.00 92.19 99 GLY A O 1
ATOM 743 N N . ALA A 1 100 ? -12.446 -12.008 7.711 1.00 90.06 100 ALA A N 1
ATOM 744 C CA . ALA A 1 100 ? -11.492 -12.579 8.649 1.00 90.06 100 ALA A CA 1
ATOM 745 C C . ALA A 1 100 ? -11.999 -13.924 9.178 1.00 90.06 100 ALA A C 1
ATOM 747 O O . ALA A 1 100 ? -13.166 -14.050 9.553 1.00 90.06 100 ALA A O 1
ATOM 748 N N . ASN A 1 101 ? -11.117 -14.918 9.242 1.00 91.06 101 ASN A N 1
ATOM 749 C CA . ASN A 1 101 ? -11.399 -16.224 9.819 1.00 91.06 101 ASN A CA 1
ATOM 750 C C . ASN A 1 101 ? -10.264 -16.650 10.757 1.00 91.06 101 ASN A C 1
ATOM 752 O O . ASN A 1 101 ? -9.087 -16.560 10.405 1.00 91.06 101 ASN A O 1
ATOM 756 N N . VAL A 1 102 ? -10.625 -17.128 11.950 1.00 88.38 102 VAL A N 1
ATOM 757 C CA . VAL A 1 102 ? -9.683 -17.647 12.947 1.00 88.38 102 VAL A CA 1
ATOM 758 C C . VAL A 1 102 ? -9.938 -19.134 13.132 1.00 88.38 102 VAL A C 1
ATOM 760 O O . VAL A 1 102 ? -10.894 -19.533 13.795 1.00 88.38 102 VAL A O 1
ATOM 763 N N . THR A 1 103 ? -9.053 -19.965 12.589 1.00 91.38 103 THR A N 1
ATOM 764 C CA . THR A 1 103 ? -9.121 -21.426 12.728 1.00 91.38 103 THR A CA 1
ATOM 765 C C . THR A 1 103 ? -7.857 -21.939 13.392 1.00 91.38 103 THR A C 1
ATOM 767 O O . THR A 1 103 ? -6.759 -21.701 12.899 1.00 91.38 103 THR A O 1
ATOM 770 N N . GLY A 1 104 ? -7.991 -22.634 14.527 1.00 88.12 104 GLY A N 1
ATOM 771 C CA . GLY A 1 104 ? -6.841 -23.215 15.228 1.00 88.12 104 GLY A CA 1
ATOM 772 C C . GLY A 1 104 ? -5.779 -22.182 15.621 1.00 88.12 104 GLY A C 1
ATOM 773 O O . GLY A 1 104 ? -4.596 -22.443 15.446 1.00 88.12 104 GLY A O 1
ATOM 774 N N . SER A 1 105 ? -6.189 -21.004 16.112 1.00 83.75 105 SER A N 1
ATOM 775 C CA . SER A 1 105 ? -5.323 -19.848 16.437 1.00 83.75 105 SER A CA 1
ATOM 776 C C . SER A 1 105 ? -4.572 -19.203 15.263 1.00 83.75 105 SER A C 1
ATOM 778 O O . SER A 1 105 ? -3.796 -18.276 15.476 1.00 83.75 105 SER A O 1
ATOM 780 N N . VAL A 1 106 ? -4.844 -19.625 14.026 1.00 85.25 106 VAL A N 1
ATOM 781 C CA . VAL A 1 106 ? -4.338 -18.967 12.819 1.00 85.25 106 VAL A CA 1
ATOM 782 C C . VAL A 1 106 ? -5.381 -17.970 12.333 1.00 85.25 106 VAL A C 1
ATOM 784 O O . VAL A 1 106 ? -6.515 -18.346 12.035 1.00 85.25 106 VAL A O 1
ATOM 787 N N . TYR A 1 107 ? -4.995 -16.697 12.282 1.00 87.25 107 TYR A N 1
ATOM 788 C CA . TYR A 1 107 ? -5.788 -15.621 11.698 1.00 87.25 107 TYR A CA 1
ATOM 789 C C . TYR A 1 107 ? -5.543 -15.567 10.189 1.00 87.25 107 TYR A C 1
ATOM 791 O O . TYR A 1 107 ? -4.398 -15.490 9.748 1.00 87.25 107 TYR A O 1
ATOM 799 N N . THR A 1 108 ? -6.616 -15.616 9.406 1.00 93.25 108 THR A N 1
ATOM 800 C CA . THR A 1 108 ? -6.579 -15.529 7.943 1.00 93.25 108 THR A CA 1
ATOM 801 C C . THR A 1 108 ? -7.522 -14.424 7.482 1.00 93.25 108 THR A C 1
ATOM 803 O O . THR A 1 108 ? -8.691 -14.407 7.868 1.00 93.25 108 THR A O 1
ATOM 806 N N . GLU A 1 109 ? -7.019 -13.490 6.677 1.00 91.94 109 GLU A N 1
ATOM 807 C CA . GLU A 1 109 ? -7.836 -12.476 6.004 1.00 91.94 109 GLU A CA 1
ATOM 808 C C . GLU A 1 109 ? -7.989 -12.837 4.532 1.00 91.94 109 GLU A C 1
ATOM 810 O O . GLU A 1 109 ? -7.058 -13.312 3.886 1.00 91.94 109 GLU A O 1
ATOM 815 N N . THR A 1 110 ? -9.168 -12.566 3.992 1.00 94.56 110 THR A N 1
ATOM 816 C CA . THR A 1 110 ? -9.468 -12.665 2.565 1.00 94.56 110 THR A CA 1
ATOM 817 C C . THR A 1 110 ? -10.054 -11.340 2.112 1.00 94.56 110 THR A C 1
ATOM 819 O O . THR A 1 110 ? -10.930 -10.785 2.776 1.00 94.56 110 THR A O 1
ATOM 822 N N . LEU A 1 111 ? -9.553 -10.791 1.009 1.00 93.75 111 LEU A N 1
ATOM 823 C CA . LEU A 1 111 ? -10.107 -9.568 0.440 1.00 93.75 111 LEU A CA 1
ATOM 824 C C . LEU A 1 111 ? -11.495 -9.872 -0.144 1.00 93.75 111 LEU A C 1
ATOM 826 O O . LEU A 1 111 ? -11.628 -10.750 -0.992 1.00 93.75 111 LEU A O 1
ATOM 830 N N . VAL A 1 112 ? -12.520 -9.154 0.313 1.00 95.25 112 VAL A N 1
ATOM 831 C CA . VAL A 1 112 ? -13.912 -9.297 -0.153 1.00 95.25 112 VAL A CA 1
ATOM 832 C C . VAL A 1 112 ? -14.223 -8.266 -1.229 1.00 95.25 112 VAL A C 1
ATOM 834 O O . VAL A 1 112 ? -14.781 -8.601 -2.269 1.00 95.25 112 VAL A O 1
ATOM 837 N N . SER A 1 113 ? -13.858 -7.008 -0.989 1.00 94.88 113 SER A N 1
ATOM 838 C CA . SER A 1 113 ? -14.057 -5.920 -1.944 1.00 94.88 113 SER A CA 1
ATOM 839 C C . SER A 1 113 ? -13.005 -4.836 -1.770 1.00 94.88 113 SER A C 1
ATOM 841 O O . SER A 1 113 ? -12.441 -4.662 -0.688 1.00 94.88 113 SER A O 1
ATOM 843 N N . SER A 1 114 ? -12.756 -4.093 -2.842 1.00 95.62 114 SER A N 1
ATOM 844 C CA . SER A 1 114 ? -11.851 -2.953 -2.855 1.00 95.62 114 SER A CA 1
ATOM 845 C C . SER A 1 114 ? -12.451 -1.849 -3.712 1.00 95.62 114 SER A C 1
ATOM 847 O O . SER A 1 114 ? -12.793 -2.095 -4.866 1.00 95.62 114 SER A O 1
ATOM 849 N N . THR A 1 115 ? -12.554 -0.648 -3.157 1.00 95.62 115 THR A N 1
ATOM 850 C CA . THR A 1 115 ? -13.102 0.527 -3.837 1.00 95.62 115 THR A CA 1
ATOM 851 C C . THR A 1 115 ? -12.127 1.681 -3.689 1.00 95.62 115 THR A C 1
ATOM 853 O O . THR A 1 115 ? -11.717 2.002 -2.575 1.00 95.62 115 THR A O 1
ATOM 856 N N . ASN A 1 116 ? -11.745 2.313 -4.793 1.00 95.19 116 ASN A N 1
ATOM 857 C CA . ASN A 1 116 ? -10.847 3.464 -4.749 1.00 95.19 116 ASN A CA 1
ATOM 858 C C . ASN A 1 116 ? -11.540 4.642 -4.066 1.00 95.19 116 ASN A C 1
ATOM 860 O O . ASN A 1 116 ? -12.738 4.847 -4.257 1.00 95.19 116 ASN A O 1
ATOM 864 N N . LEU A 1 117 ? -10.799 5.394 -3.249 1.00 94.94 117 LEU A N 1
ATOM 865 C CA . LEU A 1 117 ? -11.311 6.658 -2.735 1.00 94.94 117 LEU A CA 1
ATOM 866 C C . LEU A 1 117 ? -11.072 7.705 -3.825 1.00 94.94 117 LEU A C 1
ATOM 868 O O . LEU A 1 117 ? -9.911 7.941 -4.156 1.00 94.94 117 LEU A O 1
ATOM 872 N N . PRO A 1 118 ? -12.122 8.323 -4.382 1.00 93.38 118 PRO A N 1
ATOM 873 C CA . PRO A 1 118 ? -11.955 9.404 -5.333 1.00 93.38 118 PRO A CA 1
ATOM 874 C C . PRO A 1 118 ? -11.315 10.619 -4.667 1.00 93.38 118 PRO A C 1
ATOM 876 O O . PRO A 1 118 ? -11.460 10.878 -3.465 1.00 93.38 118 PRO A O 1
ATOM 879 N N . HIS A 1 119 ? -10.595 11.375 -5.481 1.00 90.19 119 HIS A N 1
ATOM 880 C CA . HIS A 1 119 ? -10.056 12.654 -5.079 1.00 90.19 119 HIS A CA 1
ATOM 881 C C . HIS A 1 119 ? -11.185 13.670 -4.871 1.00 90.19 119 HIS A C 1
ATOM 883 O O . HIS A 1 119 ? -12.161 13.737 -5.615 1.00 90.19 119 HIS A O 1
ATOM 889 N N . SER A 1 120 ? -11.049 14.470 -3.825 1.00 87.31 120 SER A N 1
ATOM 890 C CA . SER A 1 120 ? -12.054 15.410 -3.353 1.00 87.31 120 SER A CA 1
ATOM 891 C C . SER A 1 120 ? -11.381 16.675 -2.841 1.00 87.31 120 SER A C 1
ATOM 893 O O . SER A 1 120 ? -10.265 16.657 -2.312 1.00 87.31 120 SER A O 1
ATOM 895 N N . ARG A 1 121 ? -12.046 17.814 -3.013 1.00 79.50 121 ARG A N 1
ATOM 896 C CA . ARG A 1 121 ? -11.492 19.099 -2.596 1.00 79.50 121 ARG A CA 1
ATOM 897 C C . ARG A 1 121 ? -11.952 19.413 -1.180 1.00 79.50 121 ARG A C 1
ATOM 899 O O . ARG A 1 121 ? -13.145 19.494 -0.926 1.00 79.50 121 ARG A O 1
ATOM 906 N N . SER A 1 122 ? -11.011 19.634 -0.273 1.00 69.62 122 SER A N 1
ATOM 907 C CA . SER A 1 122 ? -11.270 20.117 1.078 1.00 69.62 122 SER A CA 1
ATOM 908 C C . SER A 1 122 ? -10.835 21.563 1.253 1.00 69.62 122 SER A C 1
ATOM 910 O O . SER A 1 122 ? -9.941 22.080 0.588 1.00 69.62 122 SER A O 1
ATOM 912 N N . GLU A 1 123 ? -11.502 22.222 2.185 1.00 62.38 123 GLU A N 1
ATOM 913 C CA . GLU A 1 123 ? -11.338 23.636 2.482 1.00 62.38 123 GLU A CA 1
ATOM 914 C C . GLU A 1 123 ? -10.163 23.963 3.382 1.00 62.38 123 GLU A C 1
ATOM 916 O O . GLU A 1 123 ? -9.537 25.007 3.234 1.00 62.38 123 GLU A O 1
ATOM 921 N N . THR A 1 124 ? -9.901 23.090 4.347 1.00 60.00 124 THR A N 1
ATOM 922 C CA . THR A 1 124 ? -8.904 23.324 5.392 1.00 60.00 124 THR A CA 1
ATOM 923 C C . THR A 1 124 ?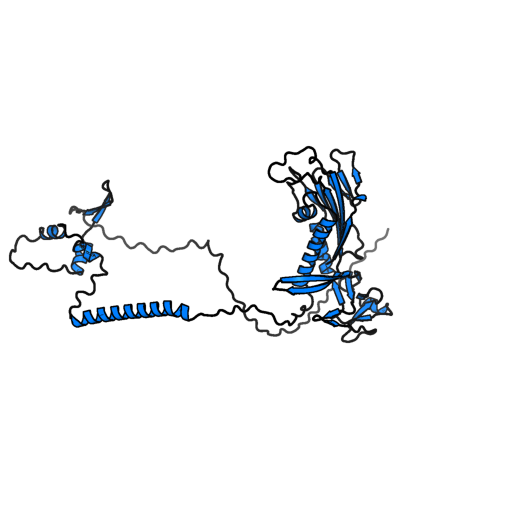 -7.553 22.742 5.020 1.00 60.00 124 THR A C 1
ATOM 925 O O . THR A 1 124 ? -6.527 23.333 5.336 1.00 60.00 124 THR A O 1
ATOM 928 N N . ASN A 1 125 ? -7.554 21.607 4.319 1.00 59.47 125 ASN A N 1
ATOM 929 C CA . ASN A 1 125 ? -6.347 20.826 4.055 1.00 59.47 125 ASN A CA 1
ATOM 930 C C . ASN A 1 125 ? -6.015 20.724 2.559 1.00 59.47 125 ASN A C 1
ATOM 932 O O . ASN A 1 125 ? -5.114 19.978 2.193 1.00 59.47 125 ASN A O 1
ATOM 936 N N . GLY A 1 126 ? -6.735 21.441 1.690 1.00 72.38 126 GLY A N 1
ATOM 937 C CA . GLY A 1 126 ? -6.570 21.320 0.243 1.00 72.38 126 GLY A CA 1
ATOM 938 C C . GLY A 1 126 ? -7.107 19.988 -0.286 1.00 72.38 126 GLY A C 1
ATOM 939 O O . GLY A 1 126 ? -8.276 19.667 -0.110 1.00 72.38 126 GLY A O 1
ATOM 940 N N . TYR A 1 127 ? -6.276 19.221 -0.978 1.00 78.69 127 TYR A N 1
ATOM 941 C CA . TYR A 1 127 ? -6.667 18.006 -1.698 1.00 78.69 127 TYR A CA 1
ATOM 942 C C . TYR A 1 127 ? -6.771 16.781 -0.775 1.00 78.69 127 TYR A C 1
ATOM 944 O O . TYR A 1 127 ? -5.831 16.470 -0.065 1.00 78.69 127 TYR A O 1
ATOM 952 N N . MET A 1 128 ? -7.888 16.052 -0.752 1.00 90.88 128 MET A N 1
ATOM 953 C CA . MET A 1 128 ? -8.007 14.814 0.039 1.00 90.88 128 MET A CA 1
ATOM 954 C C . MET A 1 128 ? -8.723 13.722 -0.744 1.00 90.88 128 MET A C 1
ATOM 956 O O . MET A 1 128 ? -9.452 14.007 -1.684 1.00 90.88 128 MET A O 1
ATOM 960 N N . TRP A 1 129 ? -8.592 12.470 -0.328 1.00 93.06 129 TRP A N 1
ATOM 961 C CA . TRP A 1 129 ? -9.367 11.378 -0.915 1.00 93.06 129 TRP A CA 1
ATOM 962 C C . TRP A 1 129 ? -10.506 11.048 0.027 1.00 93.06 129 TRP A C 1
ATOM 964 O O . TRP A 1 129 ? -10.261 10.827 1.214 1.00 93.06 129 TRP A O 1
ATOM 974 N N . SER A 1 130 ? -11.742 11.044 -0.464 1.00 94.44 130 SER A N 1
ATOM 975 C CA . SER A 1 130 ? -12.895 10.745 0.379 1.00 94.44 130 SER A CA 1
ATOM 976 C C . SER A 1 130 ? -13.951 9.937 -0.350 1.00 94.44 130 SER A C 1
ATOM 978 O O . SER A 1 130 ? -14.122 10.059 -1.556 1.00 94.44 130 SER A O 1
ATOM 980 N N . LEU A 1 131 ? -14.644 9.086 0.399 1.00 95.81 131 LEU A N 1
ATOM 981 C CA . LEU A 1 131 ? -15.723 8.260 -0.113 1.00 95.81 131 LEU A CA 1
ATOM 982 C C . LEU A 1 131 ? -16.779 8.069 0.970 1.00 95.81 131 LEU A C 1
ATOM 984 O O . LEU A 1 131 ? -16.479 7.556 2.050 1.00 95.81 131 LEU A O 1
ATOM 988 N N . ALA A 1 132 ? -18.017 8.438 0.668 1.00 96.44 132 ALA A N 1
ATOM 989 C CA . ALA A 1 132 ? -19.178 8.004 1.428 1.00 96.44 132 ALA A CA 1
ATOM 990 C C . ALA A 1 132 ? -19.662 6.654 0.891 1.00 96.44 132 ALA A C 1
ATOM 992 O O . ALA A 1 132 ? -19.772 6.457 -0.320 1.00 96.44 132 ALA A O 1
ATOM 993 N N . THR A 1 133 ? -19.950 5.716 1.789 1.00 95.88 133 THR A N 1
ATOM 994 C CA . THR A 1 133 ? -20.412 4.371 1.416 1.00 95.88 133 THR A CA 1
ATOM 995 C C . THR A 1 133 ? -21.721 4.023 2.102 1.00 95.88 133 THR A C 1
ATOM 997 O O . THR A 1 133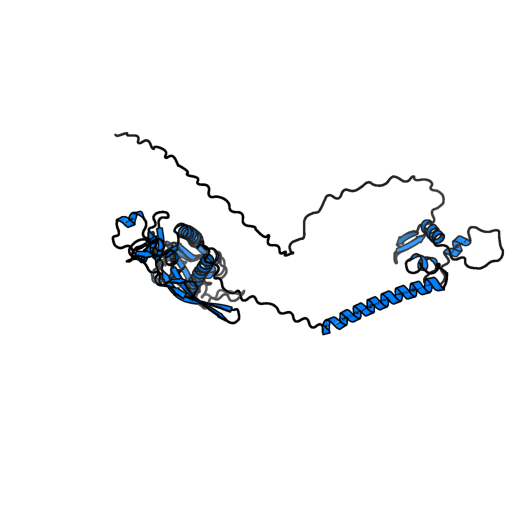 ? -21.910 4.344 3.271 1.00 95.88 133 THR A O 1
ATOM 1000 N N . GLU A 1 134 ? -22.591 3.309 1.395 1.00 93.56 134 GLU A N 1
ATOM 1001 C CA . GLU A 1 134 ? -23.886 2.829 1.875 1.00 93.56 134 GLU A CA 1
ATOM 1002 C C . GLU A 1 134 ? -24.094 1.404 1.324 1.00 93.56 134 GLU A C 1
ATOM 1004 O O . GLU A 1 134 ? -24.113 1.237 0.102 1.00 93.56 134 GLU A O 1
ATOM 1009 N N . PRO A 1 135 ? -24.250 0.363 2.166 1.00 94.50 135 PRO A N 1
ATOM 1010 C CA . PRO A 1 135 ? -24.137 0.339 3.631 1.00 94.50 135 PRO A CA 1
ATOM 1011 C C . PRO A 1 135 ? -22.674 0.335 4.131 1.00 94.50 135 PRO A C 1
ATOM 1013 O O . PRO A 1 135 ? -21.738 0.178 3.350 1.00 94.50 135 PRO A O 1
ATOM 1016 N N . VAL A 1 136 ? -22.473 0.426 5.454 1.00 92.94 136 VAL A N 1
ATOM 1017 C CA . VAL A 1 136 ? -21.157 0.272 6.113 1.00 92.94 136 VAL A CA 1
ATOM 1018 C C . VAL A 1 136 ? -21.104 -0.883 7.100 1.00 92.94 136 VAL A C 1
ATOM 1020 O O . VAL A 1 136 ? -22.095 -1.227 7.742 1.00 92.94 136 VAL A O 1
ATOM 1023 N N . LEU A 1 137 ? -19.922 -1.481 7.253 1.00 90.06 137 LEU A N 1
ATOM 1024 C CA . LEU A 1 137 ? -19.689 -2.561 8.206 1.00 90.06 137 LEU A CA 1
ATOM 1025 C C . LEU A 1 137 ? -19.345 -1.983 9.586 1.00 90.06 137 LEU A C 1
ATOM 1027 O O . LEU A 1 137 ? -18.260 -1.444 9.789 1.00 90.06 137 LEU A O 1
ATOM 1031 N N . GLN A 1 138 ? -20.251 -2.129 10.551 1.00 85.75 138 GLN A N 1
ATOM 1032 C CA . GLN A 1 138 ? -20.064 -1.656 11.924 1.00 85.75 138 GLN A CA 1
ATOM 1033 C C . GLN A 1 138 ? -20.291 -2.795 12.913 1.00 85.75 138 GLN A C 1
ATOM 1035 O O . GLN A 1 138 ? -21.358 -3.412 12.938 1.00 85.75 138 GLN A O 1
ATOM 1040 N N . ALA A 1 139 ? -19.282 -3.066 13.746 1.00 80.44 139 ALA A N 1
ATOM 1041 C CA . ALA A 1 139 ? -19.294 -4.169 14.711 1.00 80.44 139 ALA A CA 1
ATOM 1042 C C . ALA A 1 139 ? -19.667 -5.525 14.069 1.00 80.44 139 ALA A C 1
ATOM 1044 O O . ALA A 1 139 ? -20.448 -6.296 14.622 1.00 80.44 139 ALA A O 1
ATOM 1045 N N . GLY A 1 140 ? -19.142 -5.791 12.867 1.00 82.81 140 GLY A N 1
ATOM 1046 C CA . GLY A 1 140 ? -19.377 -7.037 12.128 1.00 82.81 140 GLY A CA 1
ATOM 1047 C C . GLY A 1 140 ? -20.746 -7.152 11.448 1.00 82.81 140 GLY A C 1
ATOM 1048 O O . GLY A 1 140 ? -21.036 -8.194 10.868 1.00 82.81 140 GLY A O 1
ATOM 1049 N N . VAL A 1 141 ? -21.583 -6.109 11.483 1.00 89.06 141 VAL A N 1
ATOM 1050 C CA . VAL A 1 141 ? -22.905 -6.097 10.839 1.00 89.06 141 VAL A CA 1
ATOM 1051 C C . VAL A 1 141 ? -22.982 -4.954 9.833 1.00 89.06 141 VAL A C 1
ATOM 1053 O O . VAL A 1 141 ? -22.582 -3.829 10.133 1.00 89.06 141 VAL A O 1
ATOM 1056 N N . TRP A 1 142 ? -23.507 -5.235 8.641 1.00 92.75 142 TRP A N 1
ATOM 1057 C CA . TRP A 1 142 ? -23.805 -4.204 7.650 1.00 92.75 142 TRP A CA 1
ATOM 1058 C C . TRP A 1 142 ? -24.969 -3.339 8.131 1.00 92.75 142 TRP A C 1
ATOM 1060 O O . TRP A 1 142 ? -26.054 -3.845 8.422 1.00 92.75 142 TRP A O 1
ATOM 1070 N N . ARG A 1 143 ? -24.737 -2.033 8.238 1.00 94.94 143 ARG A N 1
ATOM 1071 C CA . ARG A 1 143 ? -25.718 -1.041 8.675 1.00 94.94 143 ARG A CA 1
ATOM 1072 C C . ARG A 1 143 ? -25.898 0.016 7.600 1.00 94.94 143 ARG A C 1
ATOM 1074 O O . ARG A 1 143 ? -24.933 0.439 6.970 1.00 94.94 143 ARG A O 1
ATOM 1081 N N . SER A 1 144 ? -27.146 0.432 7.416 1.00 96.31 144 SER A N 1
ATOM 1082 C CA . SER A 1 144 ? -27.462 1.595 6.594 1.00 96.31 144 SER A CA 1
ATOM 1083 C C . SER A 1 144 ? -27.044 2.876 7.318 1.00 96.31 144 SER A C 1
ATOM 1085 O O . SER A 1 144 ? -27.140 2.964 8.545 1.00 96.31 144 SER A O 1
ATOM 1087 N N . CYS A 1 145 ? -26.582 3.854 6.550 1.00 95.69 145 CYS A N 1
ATOM 1088 C CA . CYS A 1 145 ? -26.151 5.157 7.028 1.00 95.69 145 CYS A CA 1
ATOM 1089 C C . CYS A 1 145 ? -27.304 6.146 7.176 1.00 95.69 145 CYS A C 1
ATOM 1091 O O . CYS A 1 145 ? -27.135 7.152 7.861 1.00 95.69 145 CYS A O 1
ATOM 1093 N N . ASN A 1 146 ? -28.474 5.851 6.592 1.00 96.19 146 ASN A N 1
ATOM 1094 C CA . ASN A 1 146 ? -29.660 6.710 6.620 1.00 96.19 146 ASN A CA 1
ATOM 1095 C C . ASN A 1 146 ? -29.327 8.164 6.240 1.00 96.19 146 ASN A C 1
ATOM 1097 O O . ASN A 1 146 ? -29.588 9.096 7.011 1.00 96.19 146 ASN A O 1
ATOM 1101 N N . ALA A 1 147 ? -28.715 8.353 5.067 1.00 96.75 147 ALA A N 1
ATOM 1102 C CA . ALA A 1 147 ? -28.382 9.681 4.567 1.00 96.75 147 ALA A CA 1
ATOM 1103 C C . ALA A 1 147 ? -29.628 10.581 4.453 1.00 96.75 147 ALA A C 1
ATOM 1105 O O . ALA A 1 147 ? -30.724 10.125 4.120 1.00 96.75 147 ALA A O 1
ATOM 1106 N N . THR A 1 148 ? -29.464 11.877 4.723 1.00 97.25 148 THR A N 1
ATOM 1107 C CA . THR A 1 148 ? -30.551 12.872 4.679 1.00 97.25 148 THR A CA 1
ATOM 1108 C C . THR A 1 148 ? -30.265 13.968 3.661 1.00 97.25 148 THR A C 1
ATOM 1110 O O . THR A 1 148 ? -29.116 14.276 3.379 1.00 97.25 148 THR A O 1
ATOM 1113 N N . THR A 1 149 ? -31.299 14.607 3.114 1.00 96.25 149 THR A N 1
ATOM 1114 C CA . THR A 1 149 ? -31.142 15.751 2.189 1.00 96.25 149 THR A CA 1
ATOM 1115 C C . THR A 1 149 ? -30.871 17.077 2.907 1.00 96.25 149 THR A C 1
ATOM 1117 O O . THR A 1 149 ? -30.504 18.067 2.285 1.00 96.25 149 THR A O 1
ATOM 1120 N N . SER A 1 150 ? -31.030 17.105 4.230 1.00 94.56 150 SER A N 1
ATOM 1121 C CA . SER A 1 150 ? -30.724 18.246 5.093 1.00 94.56 150 SER A CA 1
ATOM 1122 C C . SER A 1 150 ? -29.795 17.822 6.235 1.00 94.56 150 SER A C 1
ATOM 1124 O O . SER A 1 150 ? -29.898 16.676 6.693 1.00 94.56 150 SER A O 1
ATOM 1126 N N . PRO A 1 151 ? -28.934 18.721 6.745 1.00 95.56 151 PRO A N 1
ATOM 1127 C CA . PRO A 1 151 ? -28.068 18.408 7.872 1.00 95.56 151 PRO A CA 1
ATOM 1128 C C . PRO A 1 151 ? -28.898 18.139 9.131 1.00 95.56 151 PRO A C 1
ATOM 1130 O O . PRO A 1 151 ? -29.871 18.839 9.416 1.00 95.56 151 PRO A O 1
ATOM 1133 N N . THR A 1 152 ? -28.498 17.135 9.905 1.00 96.56 152 THR A N 1
ATOM 1134 C CA . THR A 1 152 ? -29.070 16.825 11.225 1.00 96.56 152 THR A CA 1
ATOM 1135 C C . THR A 1 152 ? -27.952 16.739 12.262 1.00 96.56 152 THR A C 1
ATOM 1137 O O . THR A 1 152 ? -26.776 16.832 11.920 1.00 96.56 152 THR A O 1
ATOM 1140 N N . SER A 1 153 ? -28.281 16.550 13.543 1.00 95.00 153 SER A N 1
ATOM 1141 C CA . SER A 1 153 ? -27.260 16.334 14.580 1.00 95.00 153 SER A CA 1
ATOM 1142 C C . SER A 1 153 ? -26.457 15.041 14.386 1.00 95.00 153 SER A C 1
ATOM 1144 O O . SER A 1 153 ? -25.334 14.960 14.873 1.00 95.00 153 SER A O 1
ATOM 1146 N N . ALA A 1 154 ? -27.016 14.046 13.688 1.00 94.69 154 ALA A N 1
ATOM 1147 C CA . ALA A 1 154 ? -26.336 12.793 13.357 1.00 94.69 154 ALA A CA 1
ATOM 1148 C C . ALA A 1 154 ? -25.644 12.850 11.984 1.00 94.69 154 ALA A C 1
ATOM 1150 O O . ALA A 1 154 ? -24.551 12.315 11.828 1.00 94.69 154 ALA A O 1
ATOM 1151 N N . ASN A 1 155 ? -26.261 13.530 11.012 1.00 96.19 155 ASN A N 1
ATOM 1152 C CA . ASN A 1 155 ? -25.788 13.634 9.634 1.00 96.19 155 ASN A CA 1
ATOM 1153 C C . ASN A 1 155 ? -25.240 15.040 9.376 1.00 96.19 155 ASN A C 1
ATOM 1155 O O . ASN A 1 155 ? -25.964 15.933 8.928 1.00 96.19 155 ASN A O 1
ATOM 1159 N N . VAL A 1 156 ? -23.965 15.244 9.698 1.00 94.12 156 VAL A N 1
ATOM 1160 C CA . VAL A 1 156 ? -23.317 16.568 9.652 1.00 94.12 156 VAL A CA 1
ATOM 1161 C C . VAL A 1 156 ? -22.430 16.771 8.423 1.00 94.12 156 VAL A C 1
ATOM 1163 O O . VAL A 1 156 ? -22.095 17.907 8.082 1.00 94.12 156 VAL A O 1
ATOM 1166 N N . PHE A 1 157 ? -22.055 15.692 7.737 1.00 92.94 157 PHE A N 1
ATOM 1167 C CA . PHE A 1 157 ? -21.103 15.740 6.633 1.00 92.94 157 PHE A CA 1
ATOM 1168 C C . PHE A 1 157 ? -21.819 15.759 5.289 1.00 92.94 157 PHE A C 1
ATOM 1170 O O . PHE A 1 157 ? -22.508 14.805 4.940 1.00 92.94 157 PHE A O 1
ATOM 1177 N N . ALA A 1 158 ? -21.637 16.846 4.542 1.00 94.31 158 ALA A N 1
ATOM 1178 C CA . ALA A 1 158 ? -22.188 17.006 3.203 1.00 94.31 158 ALA A CA 1
ATOM 1179 C C . ALA A 1 158 ? -21.358 16.235 2.167 1.00 94.31 158 ALA A C 1
ATOM 1181 O O . ALA A 1 158 ? -20.131 16.353 2.132 1.00 94.31 158 ALA A O 1
ATOM 1182 N N . VAL A 1 159 ? -22.053 15.500 1.310 1.00 94.69 159 VAL A N 1
ATOM 1183 C CA . VAL A 1 159 ? -21.517 14.637 0.263 1.00 94.69 159 VAL A CA 1
ATOM 1184 C C . VAL A 1 159 ? -22.228 14.961 -1.047 1.00 94.69 159 VAL A C 1
ATOM 1186 O O . VAL A 1 159 ? -23.456 15.099 -1.080 1.00 94.69 159 VAL A O 1
ATOM 1189 N N . ASP A 1 160 ? -21.456 15.077 -2.124 1.00 93.75 160 ASP A N 1
ATOM 1190 C CA . ASP A 1 160 ? -21.988 15.188 -3.480 1.00 93.75 160 ASP A CA 1
ATOM 1191 C C . ASP A 1 160 ? -22.480 13.801 -3.923 1.00 93.75 160 ASP A C 1
ATOM 1193 O O . ASP A 1 160 ? -21.665 12.885 -4.032 1.00 93.75 160 ASP A O 1
ATOM 1197 N N . PRO A 1 161 ? -23.784 13.612 -4.190 1.00 93.31 161 PRO A N 1
ATOM 1198 C CA . PRO A 1 161 ? -24.341 12.313 -4.564 1.00 93.31 161 PRO A CA 1
ATOM 1199 C C . PRO A 1 161 ? -23.840 11.798 -5.922 1.00 93.31 161 PRO A C 1
ATOM 1201 O O . PRO A 1 161 ? -24.012 10.620 -6.222 1.00 93.31 161 PRO A O 1
ATOM 1204 N N . THR A 1 162 ? -23.239 12.654 -6.756 1.00 92.44 162 THR A N 1
ATOM 1205 C CA . THR A 1 162 ? -22.699 12.264 -8.068 1.00 92.44 162 THR A CA 1
ATOM 1206 C C . THR A 1 162 ? -21.361 11.551 -7.923 1.00 92.44 162 THR A C 1
ATOM 1208 O O . THR A 1 162 ? -21.116 10.534 -8.568 1.00 92.44 162 THR A O 1
ATOM 1211 N N . THR A 1 163 ? -20.487 12.088 -7.071 1.00 92.88 163 THR A N 1
ATOM 1212 C CA . THR A 1 163 ? -19.120 11.587 -6.866 1.00 92.88 163 THR A CA 1
ATOM 1213 C C . THR A 1 163 ? -18.969 10.765 -5.587 1.00 92.88 163 THR A C 1
ATOM 1215 O O . THR A 1 163 ? -17.963 10.084 -5.412 1.00 92.88 163 THR A O 1
ATOM 1218 N N . ASN A 1 164 ? -19.957 10.818 -4.689 1.00 95.25 164 ASN A N 1
ATOM 1219 C CA . ASN A 1 164 ? -19.906 10.297 -3.322 1.00 95.25 164 ASN A CA 1
ATOM 1220 C C . ASN A 1 164 ? -18.695 10.805 -2.521 1.00 95.25 164 ASN A C 1
ATOM 1222 O O . ASN A 1 164 ? -18.190 10.109 -1.639 1.00 95.25 164 ASN A O 1
ATOM 1226 N N . THR A 1 165 ? -18.239 12.026 -2.809 1.00 94.12 165 THR A N 1
ATOM 1227 C CA . THR A 1 165 ? -17.124 12.678 -2.109 1.00 94.12 165 THR A CA 1
ATOM 1228 C C . THR A 1 165 ? -17.608 13.748 -1.139 1.00 94.12 165 THR A C 1
ATOM 1230 O O . THR A 1 165 ? -18.694 14.311 -1.296 1.00 94.12 165 THR A O 1
ATOM 1233 N N . LEU A 1 166 ? -16.788 14.058 -0.134 1.00 92.88 166 LEU A N 1
ATOM 1234 C CA . LEU A 1 166 ? -17.029 15.180 0.768 1.00 92.88 166 LEU A CA 1
ATOM 1235 C C . LEU A 1 166 ? -17.019 16.517 0.019 1.00 92.88 166 LEU A C 1
ATOM 1237 O O . LEU A 1 166 ? -16.104 16.803 -0.754 1.00 92.88 166 LEU A O 1
ATOM 1241 N N . VAL A 1 167 ? -18.002 17.367 0.326 1.00 91.00 167 VAL A N 1
ATOM 1242 C CA . VAL A 1 167 ? -18.103 18.726 -0.223 1.00 91.00 167 VAL A CA 1
ATOM 1243 C C . VAL A 1 167 ? -17.604 19.750 0.804 1.00 91.00 167 VAL A C 1
ATOM 1245 O O . VAL A 1 167 ? -18.054 19.740 1.961 1.00 91.00 167 VAL A O 1
ATOM 1248 N N . PRO A 1 168 ? -16.706 20.667 0.407 1.00 85.38 168 PRO A N 1
ATOM 1249 C CA . PRO A 1 168 ? -16.160 21.677 1.306 1.00 85.38 168 PRO A CA 1
ATOM 1250 C C . PRO A 1 168 ? -17.254 22.719 1.670 1.00 85.38 168 PRO A C 1
ATOM 1252 O O . PRO A 1 168 ? -18.209 22.931 0.919 1.00 85.38 168 PRO A O 1
ATOM 1255 N N . SER A 1 169 ? -17.208 23.297 2.880 1.00 80.00 169 SER A N 1
ATOM 1256 C CA . SER A 1 169 ? -18.299 24.102 3.462 1.00 80.00 169 SER A CA 1
ATOM 1257 C C . SER A 1 169 ? -18.744 25.360 2.683 1.00 80.00 169 SER A C 1
ATOM 1259 O O . SER A 1 169 ? -19.941 25.616 2.595 1.00 80.00 169 SER A O 1
ATOM 1261 N N . GLN A 1 170 ? -17.831 26.104 2.073 1.00 73.50 170 GLN A N 1
ATOM 1262 C CA . GLN A 1 170 ? -18.003 27.229 1.153 1.00 73.50 170 GLN A CA 1
ATOM 1263 C C . GLN A 1 170 ? -18.697 26.814 -0.151 1.00 73.50 170 GLN A C 1
ATOM 1265 O O . GLN A 1 170 ? -19.511 27.572 -0.671 1.00 73.50 170 GLN A O 1
ATOM 1270 N N . SER A 1 171 ? -18.442 25.602 -0.657 1.00 75.38 171 SER A N 1
ATOM 1271 C CA . SER A 1 171 ? -19.116 25.067 -1.856 1.00 75.38 171 SER A CA 1
ATOM 1272 C C . SER A 1 171 ? -20.528 24.546 -1.576 1.00 75.38 171 SER A C 1
ATOM 1274 O O . SER A 1 171 ? -21.263 24.196 -2.503 1.00 75.38 171 SER A O 1
ATOM 1276 N N . ARG A 1 172 ? -20.958 24.524 -0.306 1.00 76.31 172 ARG A N 1
ATOM 1277 C CA . ARG A 1 172 ? -22.322 24.106 0.050 1.00 76.31 172 ARG A CA 1
ATOM 1278 C C . ARG A 1 172 ? -23.385 25.060 -0.476 1.00 76.31 172 ARG A C 1
ATOM 1280 O O . ARG A 1 172 ? -24.489 24.621 -0.757 1.00 76.31 172 ARG A O 1
ATOM 1287 N N . ALA A 1 173 ? -23.055 26.342 -0.626 1.00 68.56 173 ALA A N 1
ATOM 1288 C CA . ALA A 1 173 ? -23.997 27.347 -1.111 1.00 68.56 173 ALA A CA 1
ATOM 1289 C C . ALA A 1 173 ? -24.284 27.243 -2.620 1.00 68.56 173 ALA A C 1
ATOM 1291 O O . ALA A 1 173 ? -25.262 27.817 -3.082 1.00 68.56 173 ALA A O 1
ATOM 1292 N N . SER A 1 174 ? -23.437 26.545 -3.386 1.00 73.31 174 SER A N 1
ATOM 1293 C CA . SER A 1 174 ? -23.544 26.442 -4.848 1.00 73.31 174 SER A CA 1
ATOM 1294 C C . SER A 1 174 ? -24.051 25.089 -5.345 1.00 73.31 174 SER A C 1
ATOM 1296 O O . SER A 1 174 ? -24.176 24.905 -6.553 1.00 73.31 174 SER A O 1
ATOM 1298 N N . THR A 1 175 ? -24.279 24.126 -4.450 1.00 75.38 175 THR A N 1
ATOM 1299 C CA . THR A 1 175 ? -24.615 22.747 -4.825 1.00 75.38 175 THR A CA 1
ATOM 1300 C C . THR A 1 175 ? -26.019 22.419 -4.330 1.00 75.38 175 THR A C 1
ATOM 1302 O O . THR A 1 175 ? -26.209 22.125 -3.154 1.00 75.38 175 THR A O 1
ATOM 1305 N N . ASP A 1 176 ? -27.007 22.455 -5.226 1.00 79.56 176 ASP A N 1
ATOM 1306 C CA . ASP A 1 176 ? -28.434 22.334 -4.873 1.00 79.56 176 ASP A CA 1
ATOM 1307 C C . ASP A 1 176 ? -28.891 20.904 -4.513 1.00 79.56 176 ASP A C 1
ATOM 1309 O O . ASP A 1 176 ? -30.066 20.674 -4.237 1.00 79.56 176 ASP A O 1
ATOM 1313 N N . ASN A 1 177 ? -27.986 19.920 -4.485 1.00 91.56 177 ASN A N 1
ATOM 1314 C CA . ASN A 1 177 ? -28.334 18.522 -4.231 1.00 91.56 177 ASN A CA 1
ATOM 1315 C C . ASN A 1 177 ? -27.280 17.824 -3.366 1.00 91.56 177 ASN A C 1
ATOM 1317 O O . ASN A 1 177 ? -26.543 16.968 -3.842 1.00 91.56 177 ASN A O 1
ATOM 1321 N N . LEU A 1 178 ? -27.172 18.227 -2.102 1.00 94.75 178 LEU A N 1
ATOM 1322 C CA . LEU A 1 178 ? -26.264 17.597 -1.146 1.00 94.75 178 LEU A CA 1
ATOM 1323 C C . LEU A 1 178 ? -26.971 16.499 -0.359 1.00 94.75 178 LEU A C 1
ATOM 1325 O O . LEU A 1 178 ? -28.122 16.634 0.055 1.00 94.75 178 LEU A O 1
ATOM 1329 N N . THR A 1 179 ? -26.230 15.429 -0.099 1.00 96.62 179 THR A N 1
ATOM 1330 C CA . THR A 1 179 ? -26.637 14.371 0.826 1.00 96.62 179 THR A CA 1
ATOM 1331 C C . THR A 1 179 ? -25.779 14.447 2.077 1.00 96.62 179 THR A C 1
ATOM 1333 O O . THR A 1 179 ? -24.588 14.731 2.009 1.00 96.62 179 THR A O 1
ATOM 1336 N N . TYR A 1 180 ? -26.382 14.247 3.239 1.00 96.56 180 TYR A N 1
ATOM 1337 C CA . TYR A 1 180 ? -25.717 14.358 4.525 1.00 96.56 180 TYR A CA 1
ATOM 1338 C C . TYR A 1 180 ? -25.599 12.977 5.155 1.00 96.56 180 TYR A C 1
ATOM 1340 O O . TYR A 1 180 ? -26.611 12.306 5.361 1.00 96.56 180 TYR A O 1
ATOM 1348 N N . TYR A 1 181 ? -24.371 12.579 5.480 1.00 96.81 181 TYR A N 1
ATOM 1349 C CA . TYR A 1 181 ? -24.042 11.285 6.076 1.00 96.81 181 TYR A CA 1
ATOM 1350 C C . TYR A 1 181 ? -23.550 11.441 7.523 1.00 96.81 181 TYR A C 1
ATOM 1352 O O . TYR A 1 181 ? -23.027 12.504 7.896 1.00 96.81 181 TYR A O 1
ATOM 1360 N N . PRO A 1 182 ? -23.686 10.390 8.350 1.00 95.38 182 PRO A N 1
ATOM 1361 C CA . PRO A 1 182 ? -23.034 10.332 9.647 1.00 95.38 182 PRO A CA 1
ATOM 1362 C C . PRO A 1 182 ? -21.533 10.059 9.488 1.00 95.38 182 PRO A C 1
ATOM 1364 O O . PRO A 1 182 ? -21.093 9.482 8.494 1.00 95.38 182 PRO A O 1
ATOM 1367 N N . GLU A 1 183 ? -20.744 10.430 10.500 1.00 91.31 183 GLU A N 1
ATOM 1368 C CA . GLU A 1 183 ? -19.275 10.290 10.494 1.00 91.31 183 GLU A CA 1
ATOM 1369 C C . GLU A 1 183 ? -18.812 8.874 10.138 1.00 91.31 183 GLU A C 1
ATOM 1371 O O . GLU A 1 183 ? -17.932 8.679 9.306 1.00 91.31 183 GLU A O 1
ATOM 1376 N N . ALA A 1 184 ? -19.464 7.869 10.723 1.00 90.50 184 ALA A N 1
ATOM 1377 C CA . ALA A 1 184 ? -19.083 6.468 10.590 1.00 90.50 184 ALA A CA 1
ATOM 1378 C C . ALA A 1 184 ? -19.334 5.868 9.191 1.00 90.50 184 ALA A C 1
ATOM 1380 O O . ALA A 1 184 ? -19.101 4.676 8.992 1.00 90.50 184 ALA A O 1
ATOM 1381 N N . CYS A 1 185 ? -19.844 6.666 8.250 1.00 94.75 185 CYS A N 1
ATOM 1382 C CA . CYS A 1 185 ? -20.119 6.272 6.872 1.00 94.75 185 CYS A CA 1
ATOM 1383 C C . CYS A 1 185 ? -19.192 6.913 5.843 1.00 94.75 185 CYS A C 1
ATOM 1385 O O . CYS A 1 185 ? -19.351 6.688 4.641 1.00 94.75 185 CYS A O 1
ATOM 1387 N N . ILE A 1 186 ? -18.241 7.715 6.314 1.00 93.62 186 ILE A N 1
ATOM 1388 C CA . ILE A 1 186 ? -17.325 8.465 5.475 1.00 93.62 186 ILE A CA 1
ATOM 1389 C C . ILE A 1 186 ? -15.912 7.983 5.735 1.00 93.62 186 ILE A C 1
ATOM 1391 O O . ILE A 1 186 ? -15.434 7.931 6.866 1.00 93.62 186 ILE A O 1
ATOM 1395 N N . TRP A 1 187 ? -15.226 7.682 4.646 1.00 93.19 187 TRP A N 1
ATOM 1396 C CA . TRP A 1 187 ? -13.820 7.335 4.638 1.00 93.19 187 TRP A CA 1
ATOM 1397 C C . TRP A 1 187 ? -13.060 8.510 4.060 1.00 93.19 187 TRP A C 1
ATOM 1399 O O . TRP A 1 187 ? -13.423 9.014 2.999 1.00 93.19 187 TRP A O 1
ATOM 1409 N N . ALA A 1 188 ? -12.013 8.949 4.745 1.00 91.38 188 ALA A N 1
ATOM 1410 C CA . ALA A 1 188 ? -11.176 10.033 4.268 1.00 91.38 188 ALA A CA 1
ATOM 1411 C C . ALA A 1 188 ? -9.701 9.710 4.496 1.00 91.38 188 ALA A C 1
ATOM 1413 O O . ALA A 1 188 ? -9.316 9.185 5.541 1.00 91.38 188 ALA A O 1
ATOM 1414 N N . TYR A 1 189 ? -8.875 10.056 3.516 1.00 91.25 189 TYR A N 1
ATOM 1415 C CA . TYR A 1 189 ? -7.425 10.017 3.598 1.00 91.25 189 TYR A CA 1
ATOM 1416 C C . TYR A 1 189 ? -6.891 11.439 3.432 1.00 91.25 189 TYR A C 1
ATOM 1418 O O . TYR A 1 189 ? -7.072 12.077 2.393 1.00 91.25 189 TYR A O 1
ATOM 1426 N N . ASN A 1 190 ? -6.303 11.961 4.509 1.00 87.94 190 ASN A N 1
ATOM 1427 C CA . ASN A 1 190 ? -5.950 13.371 4.627 1.00 87.94 190 ASN A CA 1
ATOM 1428 C C . ASN A 1 190 ? -4.737 13.744 3.756 1.00 87.94 190 ASN A C 1
ATOM 1430 O O . ASN A 1 190 ? -3.776 12.978 3.666 1.00 87.94 190 ASN A O 1
ATOM 1434 N N . PHE A 1 191 ? -4.742 14.969 3.222 1.00 87.81 191 PHE A N 1
ATOM 1435 C CA . PHE A 1 191 ? -3.662 15.541 2.415 1.00 87.81 191 PHE A CA 1
ATOM 1436 C C . PHE A 1 191 ? -2.291 15.446 3.082 1.00 87.81 191 PHE A C 1
ATOM 1438 O O . PHE A 1 191 ? -1.318 15.057 2.451 1.00 87.81 191 PHE A O 1
ATOM 1445 N N . GLY A 1 192 ? -2.204 15.782 4.375 1.00 89.25 192 GLY A N 1
ATOM 1446 C CA . GLY A 1 192 ? -0.923 15.789 5.085 1.00 89.25 192 GLY A CA 1
ATOM 1447 C C . GLY A 1 192 ? -0.275 14.404 5.129 1.00 89.25 192 GLY A C 1
ATOM 1448 O O . GLY A 1 192 ? 0.914 14.270 4.861 1.00 89.25 192 GLY A O 1
ATOM 1449 N N . ALA A 1 193 ? -1.072 13.361 5.390 1.00 89.19 193 ALA A N 1
ATOM 1450 C CA . ALA A 1 193 ? -0.590 11.981 5.373 1.00 89.19 193 ALA A CA 1
ATOM 1451 C C . ALA A 1 193 ? -0.174 11.549 3.960 1.00 89.19 193 ALA A C 1
ATOM 1453 O O . ALA A 1 193 ? 0.846 10.882 3.797 1.00 89.19 193 ALA A O 1
ATOM 1454 N N . ALA A 1 194 ? -0.943 11.966 2.952 1.00 90.25 194 ALA A N 1
ATOM 1455 C CA . ALA A 1 194 ? -0.633 11.713 1.556 1.00 90.25 194 ALA A CA 1
ATOM 1456 C C . ALA A 1 194 ? 0.693 12.348 1.126 1.00 90.25 194 ALA A C 1
ATOM 1458 O O . ALA A 1 194 ? 1.525 11.657 0.549 1.00 90.25 194 ALA A O 1
ATOM 1459 N N . LEU A 1 195 ? 0.917 13.620 1.466 1.00 90.12 195 LEU A N 1
ATOM 1460 C CA . LEU A 1 195 ? 2.136 14.351 1.129 1.00 90.12 195 LEU A CA 1
ATOM 1461 C C . LEU A 1 195 ? 3.371 13.718 1.778 1.00 90.12 195 LEU A C 1
ATOM 1463 O O . LEU A 1 195 ? 4.357 13.471 1.095 1.00 90.12 195 LEU A O 1
ATOM 1467 N N . SER A 1 196 ? 3.308 13.394 3.074 1.00 92.19 196 SER A N 1
ATOM 1468 C CA . SER A 1 196 ? 4.429 12.740 3.763 1.00 92.19 196 SER A CA 1
ATOM 1469 C C . SER A 1 196 ? 4.753 11.371 3.168 1.00 92.19 196 SER A C 1
ATOM 1471 O O . SER A 1 196 ? 5.919 10.993 3.061 1.00 92.19 196 SER A O 1
ATOM 1473 N N . LEU A 1 197 ? 3.727 10.617 2.770 1.00 92.62 197 LEU A N 1
ATOM 1474 C CA . LEU A 1 197 ? 3.921 9.327 2.128 1.00 92.62 197 LEU A CA 1
ATOM 1475 C C . LEU A 1 197 ? 4.488 9.477 0.712 1.00 92.62 197 LEU A C 1
ATOM 1477 O O . LEU A 1 197 ? 5.377 8.719 0.338 1.00 92.62 197 LEU A O 1
ATOM 1481 N N . GLN A 1 198 ? 4.009 10.460 -0.051 1.00 92.06 198 GLN A N 1
ATOM 1482 C CA . GLN A 1 198 ? 4.517 10.785 -1.380 1.00 92.06 198 GLN A CA 1
ATOM 1483 C C . GLN A 1 198 ? 5.992 11.196 -1.315 1.00 92.06 198 GLN A C 1
ATOM 1485 O O . GLN A 1 198 ? 6.789 10.702 -2.101 1.00 92.06 198 GLN A O 1
ATOM 1490 N N . GLU A 1 199 ? 6.373 12.045 -0.359 1.00 93.81 199 GLU A N 1
ATOM 1491 C CA . GLU A 1 199 ? 7.762 12.465 -0.149 1.00 93.81 199 GLU A CA 1
ATOM 1492 C C . GLU A 1 199 ? 8.654 11.278 0.229 1.00 93.81 199 GLU A C 1
ATOM 1494 O O . GLU A 1 199 ? 9.723 11.096 -0.352 1.00 93.81 199 GLU A O 1
ATOM 1499 N N . TYR A 1 200 ? 8.194 10.419 1.144 1.00 94.56 200 TYR A N 1
ATOM 1500 C CA . TYR A 1 200 ? 8.914 9.199 1.507 1.00 94.56 200 TYR A CA 1
ATOM 1501 C C . TYR A 1 200 ? 9.116 8.271 0.302 1.00 94.56 200 TYR A C 1
ATOM 1503 O O . TYR A 1 200 ? 10.231 7.816 0.056 1.00 94.56 200 TYR A O 1
ATOM 1511 N N . LEU A 1 201 ? 8.055 8.014 -0.466 1.00 94.62 201 LEU A N 1
ATOM 1512 C CA . LEU A 1 201 ? 8.111 7.155 -1.648 1.00 94.62 201 LEU A CA 1
ATOM 1513 C C . LEU A 1 201 ? 8.938 7.779 -2.771 1.00 94.62 201 LEU A C 1
ATOM 1515 O O . LEU A 1 201 ? 9.658 7.058 -3.445 1.00 94.62 201 LEU A O 1
ATOM 1519 N N . SER A 1 202 ? 8.888 9.098 -2.943 1.00 93.62 202 SER A N 1
ATOM 1520 C CA . SER A 1 202 ? 9.711 9.818 -3.914 1.00 93.62 202 SER A CA 1
ATOM 1521 C C . SER A 1 202 ? 11.189 9.715 -3.555 1.00 93.62 202 SER A C 1
ATOM 1523 O O . SER A 1 202 ? 11.989 9.322 -4.394 1.00 93.62 202 SER A O 1
ATOM 1525 N N . ASN A 1 203 ? 11.554 9.939 -2.290 1.00 93.38 203 ASN A N 1
ATOM 1526 C CA . ASN A 1 203 ? 12.929 9.741 -1.825 1.00 93.38 203 ASN A CA 1
ATOM 1527 C C . ASN A 1 203 ? 13.377 8.278 -1.954 1.00 93.38 203 ASN A C 1
ATOM 1529 O O . ASN A 1 203 ? 14.550 8.008 -2.200 1.00 93.38 203 ASN A O 1
ATOM 1533 N N . MET A 1 204 ? 12.446 7.335 -1.787 1.00 92.75 204 MET A N 1
ATOM 1534 C CA . MET A 1 204 ? 12.725 5.915 -1.952 1.00 92.75 204 MET A CA 1
ATOM 1535 C C . MET A 1 204 ? 12.848 5.509 -3.421 1.00 92.75 204 MET A C 1
ATOM 1537 O O . MET A 1 204 ? 13.675 4.666 -3.695 1.00 92.75 204 MET A O 1
ATOM 1541 N N . LEU A 1 205 ? 12.068 6.045 -4.362 1.00 91.88 205 LEU A N 1
ATOM 1542 C CA . LEU A 1 205 ? 11.944 5.503 -5.729 1.00 91.88 205 LEU A CA 1
ATOM 1543 C C . LEU A 1 205 ? 12.485 6.431 -6.822 1.00 91.88 205 LEU A C 1
ATOM 1545 O O . LEU A 1 205 ? 12.762 5.974 -7.926 1.00 91.88 205 LEU A O 1
ATOM 1549 N N . SER A 1 206 ? 12.625 7.727 -6.574 1.00 93.44 206 SER A N 1
ATOM 1550 C CA . SER A 1 206 ? 13.011 8.682 -7.612 1.00 93.44 206 SER A CA 1
ATOM 1551 C C . SER A 1 206 ? 14.525 8.699 -7.811 1.00 93.44 206 SER A C 1
ATOM 1553 O O . SER A 1 206 ? 15.276 9.028 -6.897 1.00 93.44 206 SER A O 1
ATOM 1555 N N . GLY A 1 207 ? 14.979 8.350 -9.017 1.00 92.31 207 GLY A N 1
ATOM 1556 C CA . GLY A 1 207 ? 16.384 8.463 -9.416 1.00 92.31 207 GLY A CA 1
ATOM 1557 C C . GLY A 1 207 ? 17.313 7.396 -8.833 1.00 92.31 207 GLY A C 1
ATOM 1558 O O . GLY A 1 207 ? 18.527 7.485 -9.019 1.00 92.31 207 GLY A O 1
ATOM 1559 N N . ASN A 1 208 ? 16.770 6.384 -8.155 1.00 95.62 208 ASN A N 1
ATOM 1560 C CA . ASN A 1 208 ? 17.566 5.288 -7.620 1.00 95.62 208 ASN A CA 1
ATOM 1561 C C . ASN A 1 208 ? 17.873 4.254 -8.707 1.00 95.62 208 ASN A C 1
ATOM 1563 O O . ASN A 1 208 ? 17.076 3.996 -9.614 1.00 95.62 208 ASN A O 1
ATOM 1567 N N . THR A 1 209 ? 19.073 3.679 -8.622 1.00 96.50 209 THR A N 1
ATOM 1568 C CA . THR A 1 209 ? 19.575 2.702 -9.591 1.00 96.50 209 THR A CA 1
ATOM 1569 C C . THR A 1 209 ? 20.154 1.488 -8.883 1.00 96.50 209 THR A C 1
ATOM 1571 O O . THR A 1 209 ? 20.758 1.599 -7.817 1.00 96.50 209 THR A O 1
ATOM 1574 N N . LEU A 1 210 ? 19.965 0.322 -9.492 1.00 95.50 210 LEU A N 1
ATOM 1575 C CA . LEU A 1 210 ? 20.618 -0.919 -9.112 1.00 95.50 210 LEU A CA 1
ATOM 1576 C C . LEU A 1 210 ? 21.723 -1.190 -10.122 1.00 95.50 210 LEU A C 1
ATOM 1578 O O . LEU A 1 210 ? 21.462 -1.298 -11.322 1.00 95.50 210 LEU A O 1
ATOM 1582 N N . GLN A 1 211 ? 22.950 -1.286 -9.631 1.00 94.12 211 GLN A N 1
ATOM 1583 C CA . GLN A 1 211 ? 24.141 -1.486 -10.441 1.00 94.12 211 GLN A CA 1
ATOM 1584 C C . GLN A 1 211 ? 24.772 -2.844 -10.150 1.00 94.12 211 GLN A C 1
ATOM 1586 O O . GLN A 1 211 ? 24.502 -3.444 -9.112 1.00 94.12 211 GLN A O 1
ATOM 1591 N N . PHE A 1 212 ? 25.641 -3.331 -11.030 1.00 87.25 212 PHE A N 1
ATOM 1592 C CA . PHE A 1 212 ? 26.532 -4.448 -10.708 1.00 87.25 212 PHE A CA 1
ATOM 1593 C C . PHE A 1 212 ? 27.990 -4.031 -10.851 1.00 87.25 212 PHE A C 1
ATOM 1595 O O . PHE A 1 212 ? 28.321 -3.179 -11.674 1.00 87.25 212 PHE A O 1
ATOM 1602 N N . TYR A 1 213 ? 28.871 -4.636 -10.053 1.00 80.00 213 TYR A N 1
ATOM 1603 C CA . TYR A 1 213 ? 30.301 -4.294 -10.062 1.00 80.00 213 TYR A CA 1
ATOM 1604 C C . TYR A 1 213 ? 31.216 -5.415 -10.570 1.00 80.00 213 TYR A C 1
ATOM 1606 O O . TYR A 1 213 ? 32.366 -5.145 -10.908 1.00 80.00 213 TYR A O 1
ATOM 1614 N N . ALA A 1 214 ? 30.745 -6.666 -10.612 1.00 72.81 214 ALA A N 1
ATOM 1615 C CA . ALA A 1 214 ? 31.567 -7.805 -11.037 1.00 72.81 214 ALA A CA 1
ATOM 1616 C C . ALA A 1 214 ? 30.776 -8.873 -11.799 1.00 72.81 214 ALA A C 1
ATOM 1618 O O . ALA A 1 214 ? 31.182 -9.289 -12.879 1.00 72.81 214 ALA A O 1
ATOM 1619 N N . THR A 1 215 ? 29.644 -9.307 -11.250 1.00 71.88 215 THR A N 1
ATOM 1620 C CA . THR A 1 215 ? 28.744 -10.287 -11.869 1.00 71.88 215 THR A CA 1
ATOM 1621 C C . THR A 1 215 ? 27.304 -9.784 -11.784 1.00 71.88 215 THR A C 1
ATOM 1623 O O . THR A 1 215 ? 27.015 -8.975 -10.903 1.00 71.88 215 THR A O 1
ATOM 1626 N N . PRO A 1 216 ? 26.379 -10.290 -12.621 1.00 64.81 216 PRO A N 1
ATOM 1627 C CA . PRO A 1 216 ? 24.949 -9.972 -12.529 1.00 64.81 216 PRO A CA 1
ATOM 1628 C C . PRO A 1 216 ? 24.326 -10.194 -11.143 1.00 64.81 216 PRO A C 1
ATOM 1630 O O . PRO A 1 216 ? 23.307 -9.603 -10.821 1.00 64.81 216 PRO A O 1
ATOM 1633 N N . THR A 1 217 ? 24.950 -11.033 -10.314 1.00 70.94 217 THR A N 1
ATOM 1634 C CA . THR A 1 217 ? 24.515 -11.329 -8.942 1.00 70.94 217 THR A CA 1
ATOM 1635 C C . THR A 1 217 ? 25.245 -10.519 -7.874 1.00 70.94 217 THR A C 1
ATOM 1637 O O . THR A 1 217 ? 24.881 -10.579 -6.704 1.00 70.94 217 THR A O 1
ATOM 1640 N N . ALA A 1 218 ? 26.294 -9.788 -8.246 1.00 83.38 218 ALA A N 1
ATOM 1641 C CA . ALA A 1 218 ? 27.058 -8.916 -7.366 1.00 83.38 218 ALA A CA 1
ATOM 1642 C C . ALA A 1 218 ? 26.526 -7.483 -7.510 1.00 83.38 218 ALA A C 1
ATOM 1644 O O . ALA A 1 218 ? 27.108 -6.635 -8.196 1.00 83.38 218 ALA A O 1
ATOM 1645 N N . LEU A 1 219 ? 25.363 -7.270 -6.897 1.00 89.31 219 LEU A N 1
ATOM 1646 C CA . LEU A 1 219 ? 24.558 -6.061 -7.015 1.00 89.31 219 LEU A CA 1
ATOM 1647 C C . LEU A 1 219 ? 24.979 -5.000 -5.987 1.00 89.31 219 LEU A C 1
ATOM 1649 O O . LEU A 1 219 ? 25.340 -5.314 -4.853 1.00 89.31 219 LEU A O 1
ATOM 1653 N N . VAL A 1 220 ? 24.920 -3.733 -6.390 1.00 93.25 220 VAL A N 1
ATOM 1654 C CA . VAL A 1 220 ? 25.113 -2.547 -5.550 1.00 93.25 220 VAL A CA 1
ATOM 1655 C C . VAL A 1 220 ? 23.922 -1.628 -5.770 1.00 93.25 220 VAL A C 1
ATOM 1657 O O . VAL A 1 220 ? 23.651 -1.204 -6.890 1.00 93.25 220 VAL A O 1
ATOM 1660 N N . GLY A 1 221 ? 23.209 -1.315 -4.697 1.00 93.38 221 GLY A N 1
ATOM 1661 C CA . GLY A 1 221 ? 22.037 -0.450 -4.720 1.00 93.38 221 GLY A CA 1
ATOM 1662 C C . GLY A 1 221 ? 21.155 -0.721 -3.512 1.00 93.38 221 GLY A C 1
ATOM 1663 O O . GLY A 1 221 ? 21.567 -1.393 -2.563 1.00 93.38 221 GLY A O 1
ATOM 1664 N N . ASP A 1 222 ? 19.937 -0.198 -3.548 1.00 94.69 222 ASP A N 1
ATOM 1665 C CA . ASP A 1 222 ? 18.997 -0.400 -2.457 1.00 94.69 222 ASP A CA 1
ATOM 1666 C C . ASP A 1 222 ? 18.384 -1.808 -2.462 1.00 94.69 222 ASP A C 1
ATOM 1668 O O . ASP A 1 222 ? 17.970 -2.336 -3.495 1.00 94.69 222 ASP A O 1
ATOM 1672 N N . LEU A 1 223 ? 18.215 -2.384 -1.270 1.00 93.88 223 LEU A N 1
ATOM 1673 C CA . LEU A 1 223 ? 17.602 -3.708 -1.066 1.00 93.88 223 LEU A CA 1
ATOM 1674 C C . LEU A 1 223 ? 16.188 -3.825 -1.657 1.00 93.88 223 LEU A C 1
ATOM 1676 O O . LEU A 1 223 ? 15.741 -4.907 -2.040 1.00 93.88 223 LEU A O 1
ATOM 1680 N N . TRP A 1 224 ? 15.435 -2.728 -1.703 1.00 94.12 224 TRP A N 1
ATOM 1681 C CA . TRP A 1 224 ? 14.088 -2.745 -2.269 1.00 94.12 224 TRP A CA 1
ATOM 1682 C C . TRP A 1 224 ? 14.120 -2.828 -3.807 1.00 94.12 224 TRP A C 1
ATOM 1684 O O . TRP A 1 224 ? 13.238 -3.477 -4.369 1.00 94.12 224 TRP A O 1
ATOM 1694 N N . LEU A 1 225 ? 15.147 -2.270 -4.468 1.00 95.56 225 LEU A N 1
ATOM 1695 C CA . LEU A 1 225 ? 15.374 -2.427 -5.911 1.00 95.56 225 LEU A CA 1
ATOM 1696 C C . LEU A 1 225 ? 15.788 -3.848 -6.251 1.00 95.56 225 LEU A C 1
ATOM 1698 O O . LEU A 1 225 ? 15.303 -4.398 -7.230 1.00 95.56 225 LEU A O 1
ATOM 1702 N N . GLU A 1 226 ? 16.644 -4.461 -5.435 1.00 94.75 226 GLU A N 1
ATOM 1703 C CA . GLU A 1 226 ? 17.041 -5.859 -5.619 1.00 94.75 226 GLU A CA 1
ATOM 1704 C C . GLU A 1 226 ? 15.819 -6.795 -5.589 1.00 94.75 226 GLU A C 1
ATOM 1706 O O . GLU A 1 226 ? 15.664 -7.664 -6.452 1.00 94.75 226 GLU A O 1
ATOM 1711 N N . ASN A 1 227 ? 14.899 -6.561 -4.647 1.00 95.12 227 ASN A N 1
ATOM 1712 C CA . ASN A 1 227 ? 13.639 -7.300 -4.560 1.00 95.12 227 ASN A CA 1
ATOM 1713 C C . ASN A 1 227 ? 12.712 -7.054 -5.760 1.00 95.12 227 ASN A C 1
ATOM 1715 O O . ASN A 1 227 ? 12.043 -7.988 -6.201 1.00 95.12 227 ASN A O 1
ATOM 1719 N N . LEU A 1 228 ? 12.666 -5.824 -6.284 1.00 95.94 228 LEU A N 1
ATOM 1720 C CA . LEU A 1 228 ? 11.897 -5.491 -7.486 1.00 95.94 228 LEU A CA 1
ATOM 1721 C C . LEU A 1 228 ? 12.495 -6.162 -8.736 1.00 95.94 228 LEU A C 1
ATOM 1723 O O . LEU A 1 228 ? 11.764 -6.740 -9.536 1.00 95.94 228 LEU A O 1
ATOM 1727 N N . TYR A 1 229 ? 13.824 -6.138 -8.851 1.00 94.56 229 TYR A N 1
ATOM 1728 C CA . TYR A 1 229 ? 14.602 -6.673 -9.968 1.00 94.56 229 TYR A CA 1
ATOM 1729 C C . TYR A 1 229 ? 14.613 -8.207 -10.035 1.00 94.56 229 TYR A C 1
ATOM 1731 O O . TYR A 1 229 ? 14.752 -8.791 -11.112 1.00 94.56 229 TYR A O 1
ATOM 1739 N N . ARG A 1 230 ? 14.495 -8.881 -8.883 1.00 93.56 230 ARG A N 1
ATOM 1740 C CA . ARG A 1 230 ? 14.528 -10.351 -8.754 1.00 93.56 230 ARG A CA 1
ATOM 1741 C C . ARG A 1 230 ? 15.677 -10.997 -9.526 1.00 93.56 230 ARG A C 1
ATOM 1743 O O . ARG A 1 230 ? 15.483 -11.994 -10.222 1.00 93.56 230 ARG A O 1
ATOM 1750 N N . ASN A 1 231 ? 16.872 -10.426 -9.399 1.00 89.50 231 ASN A N 1
ATOM 1751 C CA . ASN A 1 231 ? 18.085 -10.941 -10.034 1.00 89.50 231 ASN A CA 1
ATOM 1752 C C . ASN A 1 231 ? 17.924 -11.163 -11.558 1.00 89.50 231 ASN A C 1
ATOM 1754 O O . ASN A 1 231 ? 18.328 -12.197 -12.088 1.00 89.50 231 ASN A O 1
ATOM 1758 N N . GLY A 1 232 ? 17.253 -10.230 -12.244 1.00 90.00 232 GLY A N 1
ATOM 1759 C CA . GLY A 1 232 ? 17.070 -10.255 -13.698 1.00 90.00 232 GLY A CA 1
ATOM 1760 C C . GLY A 1 232 ? 15.973 -11.189 -14.193 1.00 90.00 232 GLY A C 1
ATOM 1761 O O . GLY A 1 232 ? 15.997 -11.587 -15.355 1.00 90.00 232 GLY A O 1
ATOM 1762 N N . THR A 1 233 ? 15.035 -11.552 -13.317 1.00 92.75 233 THR A N 1
ATOM 1763 C CA . THR A 1 233 ? 13.856 -12.370 -13.650 1.00 92.75 233 THR A CA 1
ATOM 1764 C C . THR A 1 233 ? 12.546 -11.627 -13.386 1.00 92.75 233 THR A C 1
ATOM 1766 O O . THR A 1 233 ? 11.507 -12.247 -13.161 1.00 92.75 233 THR A O 1
ATOM 1769 N N . ALA A 1 234 ? 12.589 -10.292 -13.357 1.00 95.25 234 ALA A N 1
ATOM 1770 C CA . ALA A 1 234 ? 11.412 -9.478 -13.102 1.00 95.25 234 ALA A CA 1
ATOM 1771 C C . ALA A 1 234 ? 10.411 -9.587 -14.258 1.00 95.25 234 ALA A C 1
ATOM 1773 O O . ALA A 1 234 ? 10.762 -9.436 -15.423 1.00 95.25 234 ALA A O 1
ATOM 1774 N N . ASP A 1 235 ? 9.145 -9.807 -13.933 1.00 96.62 235 ASP A N 1
ATOM 1775 C CA . ASP A 1 235 ? 8.045 -9.808 -14.887 1.00 96.62 235 ASP A CA 1
ATOM 1776 C C . ASP A 1 235 ? 6.822 -9.080 -14.303 1.00 96.62 235 ASP A C 1
ATOM 1778 O O . ASP A 1 235 ? 6.799 -8.635 -13.148 1.00 96.62 235 ASP A O 1
ATOM 1782 N N . ALA A 1 236 ? 5.762 -8.948 -15.101 1.00 97.25 236 ALA A N 1
ATOM 1783 C CA . ALA A 1 236 ? 4.549 -8.265 -14.664 1.00 97.25 236 ALA A CA 1
ATOM 1784 C C . ALA A 1 236 ? 3.871 -8.952 -13.464 1.00 97.25 236 ALA A C 1
ATOM 1786 O O . ALA A 1 236 ? 3.134 -8.300 -12.726 1.00 97.25 236 ALA A O 1
ATOM 1787 N N . ALA A 1 237 ? 4.056 -10.260 -13.262 1.00 97.88 237 ALA A N 1
ATOM 1788 C CA . ALA A 1 237 ? 3.504 -1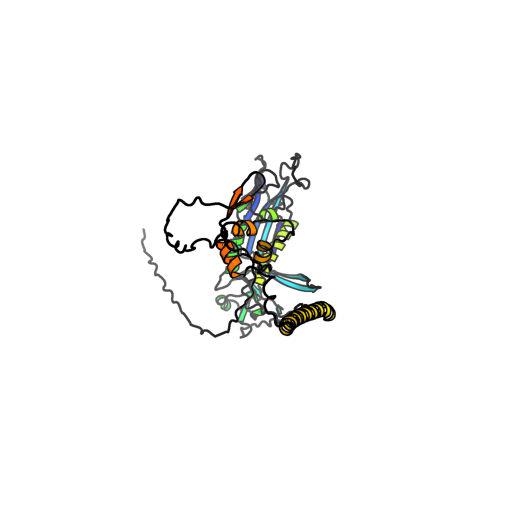0.971 -12.111 1.00 97.88 237 ALA A CA 1
ATOM 1789 C C . ALA A 1 237 ? 4.329 -10.716 -10.845 1.00 97.88 237 ALA A C 1
ATOM 1791 O O . ALA A 1 237 ? 3.754 -10.480 -9.782 1.00 97.88 237 ALA A O 1
ATOM 1792 N N . SER A 1 238 ? 5.656 -10.698 -10.952 1.00 97.31 238 SER A N 1
ATOM 1793 C CA . SER A 1 238 ? 6.547 -10.442 -9.831 1.00 97.31 238 SER A CA 1
ATOM 1794 C C . SER A 1 238 ? 6.468 -9.003 -9.341 1.00 97.31 238 SER A C 1
ATOM 1796 O O . SER A 1 238 ? 6.465 -8.778 -8.134 1.00 97.31 238 SER A O 1
ATOM 1798 N N . VAL A 1 239 ? 6.332 -8.034 -10.252 1.00 97.88 239 VAL A N 1
ATOM 1799 C CA . VAL A 1 239 ? 6.102 -6.627 -9.889 1.00 97.88 239 VAL A CA 1
ATOM 1800 C C . VAL A 1 239 ? 4.756 -6.460 -9.184 1.00 97.88 239 VAL A C 1
ATOM 1802 O O . VAL A 1 239 ? 4.682 -5.773 -8.169 1.00 97.88 239 VAL A O 1
ATOM 1805 N N . ARG A 1 240 ? 3.691 -7.123 -9.659 1.00 97.94 240 ARG A N 1
ATOM 1806 C CA . ARG A 1 240 ? 2.392 -7.113 -8.964 1.00 97.94 240 ARG A CA 1
ATOM 1807 C C . ARG A 1 240 ? 2.504 -7.696 -7.558 1.00 97.94 240 ARG A C 1
ATOM 1809 O O . ARG A 1 240 ? 2.064 -7.049 -6.619 1.00 97.94 240 ARG A O 1
ATOM 1816 N N . ALA A 1 241 ? 3.184 -8.830 -7.394 1.00 97.50 241 ALA A N 1
ATOM 1817 C CA . ALA A 1 241 ? 3.417 -9.425 -6.078 1.00 97.50 241 ALA A CA 1
ATOM 1818 C C . ALA A 1 241 ? 4.243 -8.512 -5.147 1.00 97.50 241 ALA A C 1
ATOM 1820 O O . ALA A 1 241 ? 3.966 -8.427 -3.950 1.00 97.50 241 ALA A O 1
ATOM 1821 N N . TYR A 1 242 ? 5.235 -7.797 -5.688 1.00 97.38 242 TYR A N 1
ATOM 1822 C CA . TYR A 1 242 ? 5.986 -6.782 -4.945 1.00 97.38 242 TYR A CA 1
ATOM 1823 C C . TYR A 1 242 ? 5.066 -5.645 -4.471 1.00 97.38 242 TYR A C 1
ATOM 1825 O O . TYR A 1 242 ? 5.082 -5.275 -3.295 1.00 97.38 242 TYR A O 1
ATOM 1833 N N . MET A 1 243 ? 4.215 -5.128 -5.360 1.00 97.56 243 MET A N 1
ATOM 1834 C CA . MET A 1 243 ? 3.270 -4.054 -5.045 1.00 97.56 243 MET A CA 1
ATOM 1835 C C . MET A 1 243 ? 2.131 -4.501 -4.115 1.00 97.56 243 MET A C 1
ATOM 1837 O O . M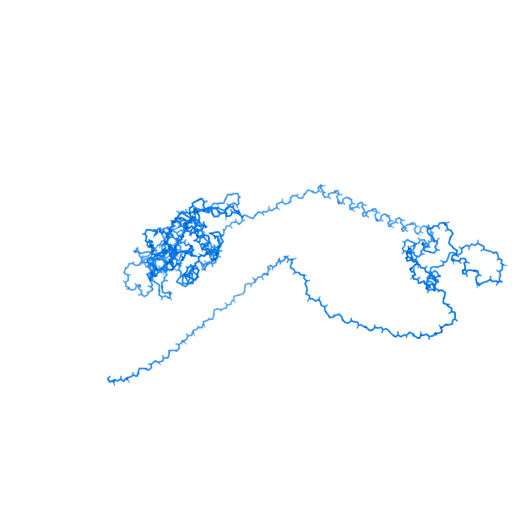ET A 1 243 ? 1.703 -3.717 -3.265 1.00 97.56 243 MET A O 1
ATOM 1841 N N . ASP A 1 244 ? 1.682 -5.757 -4.201 1.00 96.38 244 ASP A N 1
ATOM 1842 C CA . ASP A 1 244 ? 0.794 -6.386 -3.215 1.00 96.38 244 ASP A CA 1
ATOM 1843 C C . ASP A 1 244 ? 1.436 -6.303 -1.825 1.00 96.38 244 ASP A C 1
ATOM 1845 O O . ASP A 1 244 ? 0.866 -5.699 -0.916 1.00 96.38 244 ASP A O 1
ATOM 1849 N N . GLY A 1 245 ? 2.671 -6.799 -1.684 1.00 96.00 245 GLY A N 1
ATOM 1850 C CA . GLY A 1 245 ? 3.408 -6.764 -0.419 1.00 96.00 245 GLY A CA 1
ATOM 1851 C C . GLY A 1 245 ? 3.623 -5.345 0.119 1.00 96.00 245 GLY A C 1
ATOM 1852 O O . GLY A 1 245 ? 3.428 -5.096 1.313 1.00 96.00 245 GLY A O 1
ATOM 1853 N N . LEU A 1 246 ? 3.963 -4.391 -0.754 1.00 96.12 246 LEU A N 1
ATOM 1854 C CA . LEU A 1 246 ? 4.115 -2.983 -0.385 1.00 96.12 246 LEU A CA 1
ATOM 1855 C C . LEU A 1 246 ? 2.788 -2.393 0.118 1.00 96.12 246 LEU A C 1
ATOM 1857 O O . LEU A 1 246 ? 2.736 -1.818 1.208 1.00 96.12 246 LEU A O 1
ATOM 1861 N N . THR A 1 247 ? 1.699 -2.562 -0.637 1.00 96.12 247 THR A N 1
ATOM 1862 C CA . THR A 1 247 ? 0.389 -2.012 -0.258 1.00 96.12 247 THR A CA 1
ATOM 1863 C C . THR A 1 247 ? -0.205 -2.669 0.978 1.00 96.12 247 THR A C 1
ATOM 1865 O O . THR A 1 247 ? -0.860 -1.977 1.767 1.00 96.12 247 THR A O 1
ATOM 1868 N N . ASP A 1 248 ? 0.046 -3.955 1.197 1.00 94.25 248 ASP A N 1
ATOM 1869 C CA . ASP A 1 248 ? -0.366 -4.666 2.403 1.00 94.25 248 ASP A CA 1
ATOM 1870 C C . ASP A 1 248 ? 0.422 -4.190 3.624 1.00 94.25 248 ASP A C 1
ATOM 1872 O O . ASP A 1 248 ? -0.184 -3.900 4.656 1.00 94.25 248 ASP A O 1
ATOM 1876 N N . SER A 1 249 ? 1.737 -3.984 3.493 1.00 94.69 249 SER A N 1
ATOM 1877 C CA . SER A 1 249 ? 2.571 -3.408 4.556 1.00 94.69 249 SER A CA 1
ATOM 1878 C C . SER A 1 249 ? 2.104 -1.999 4.943 1.00 94.69 249 SER A C 1
ATOM 1880 O O . SER A 1 249 ? 1.871 -1.703 6.120 1.00 94.69 249 SER A O 1
ATOM 1882 N N . MET A 1 250 ? 1.851 -1.137 3.951 1.00 94.06 250 MET A N 1
ATOM 1883 C CA . MET A 1 250 ? 1.296 0.202 4.180 1.00 94.06 250 MET A CA 1
ATOM 1884 C C . MET A 1 250 ? -0.084 0.131 4.845 1.00 94.06 250 MET A C 1
ATOM 1886 O O . MET A 1 250 ? -0.372 0.897 5.765 1.00 94.06 250 MET A O 1
ATOM 1890 N N . SER A 1 251 ? -0.945 -0.790 4.401 1.00 92.12 251 SER A N 1
ATOM 1891 C CA . SER A 1 251 ? -2.292 -0.969 4.954 1.00 92.12 251 SER A CA 1
ATOM 1892 C C . SER A 1 251 ? -2.258 -1.468 6.397 1.00 92.12 251 SER A C 1
ATOM 1894 O O . SER A 1 251 ? -2.998 -0.950 7.233 1.00 92.12 251 SER A O 1
ATOM 1896 N N . ALA A 1 252 ? -1.370 -2.409 6.717 1.00 90.38 252 ALA A N 1
ATOM 1897 C CA . ALA A 1 252 ? -1.145 -2.882 8.076 1.00 90.38 252 ALA A CA 1
ATOM 1898 C C . ALA A 1 252 ? -0.651 -1.750 8.987 1.00 90.38 252 ALA A C 1
ATOM 1900 O O . ALA A 1 252 ? -1.173 -1.575 10.088 1.00 90.38 252 ALA A O 1
ATOM 1901 N N . ASN A 1 253 ? 0.286 -0.923 8.510 1.00 90.81 253 ASN A N 1
ATOM 1902 C CA . ASN A 1 253 ? 0.782 0.216 9.278 1.00 90.81 253 ASN A CA 1
ATOM 1903 C C . ASN A 1 253 ? -0.310 1.274 9.521 1.00 90.81 253 ASN A C 1
ATOM 1905 O O . ASN A 1 253 ? -0.471 1.743 10.647 1.00 90.81 253 ASN A O 1
ATOM 1909 N N . MET A 1 254 ? -1.115 1.599 8.501 1.00 88.62 254 MET A N 1
ATOM 1910 C CA . MET A 1 254 ? -2.256 2.514 8.646 1.00 88.62 254 MET A CA 1
ATOM 1911 C C . MET A 1 254 ? -3.307 1.985 9.628 1.00 88.62 254 MET A C 1
ATOM 1913 O O . MET A 1 254 ? -3.855 2.765 10.397 1.00 88.62 254 MET A O 1
ATOM 1917 N N . ARG A 1 255 ? -3.568 0.672 9.660 1.00 85.62 255 ARG A N 1
ATOM 1918 C CA . ARG A 1 255 ? -4.473 0.061 10.651 1.00 85.62 255 ARG A CA 1
ATOM 1919 C C . ARG A 1 255 ? -3.914 0.105 12.070 1.00 85.62 255 ARG A C 1
ATOM 1921 O O . ARG A 1 255 ? -4.666 0.314 13.012 1.00 85.62 255 ARG A O 1
ATOM 1928 N N . ALA A 1 256 ? -2.612 -0.124 12.223 1.00 85.00 256 ALA A N 1
ATOM 1929 C CA . ALA A 1 256 ? -1.970 -0.211 13.531 1.00 85.00 256 ALA A CA 1
ATOM 1930 C C . ALA A 1 256 ? -1.708 1.161 14.172 1.00 85.00 256 ALA A C 1
ATOM 1932 O O . ALA A 1 256 ? -1.642 1.254 15.396 1.00 85.00 256 ALA A O 1
ATOM 1933 N N . ARG A 1 257 ? -1.509 2.208 13.360 1.00 84.25 257 ARG A N 1
ATOM 1934 C CA . ARG A 1 257 ? -1.081 3.543 13.819 1.00 84.25 257 ARG A CA 1
ATOM 1935 C C . ARG A 1 257 ? -1.974 4.694 13.349 1.00 84.25 257 ARG A C 1
ATOM 1937 O O . ARG A 1 257 ? -1.633 5.847 13.591 1.00 84.25 257 ARG A O 1
ATOM 1944 N N . GLY A 1 258 ? -3.058 4.407 12.635 1.00 76.38 258 GLY A N 1
ATOM 1945 C CA . GLY A 1 258 ? -3.954 5.425 12.097 1.00 76.38 258 GLY A CA 1
ATOM 1946 C C . GLY A 1 258 ? -4.703 6.183 13.189 1.00 76.38 258 GLY A C 1
ATOM 1947 O O . GLY A 1 258 ? -5.146 5.601 14.175 1.00 76.38 258 GLY A O 1
ATOM 1948 N N . ASP A 1 259 ? -4.892 7.480 12.961 1.00 67.25 259 ASP A N 1
ATOM 1949 C CA . ASP A 1 259 ? -5.542 8.428 13.878 1.00 67.25 259 ASP A CA 1
ATOM 1950 C C . ASP A 1 259 ? -7.082 8.364 13.810 1.00 67.25 259 ASP A C 1
ATOM 1952 O O . ASP A 1 259 ? -7.789 9.343 14.047 1.00 67.25 259 ASP A O 1
ATOM 1956 N N . THR A 1 260 ? -7.635 7.208 13.428 1.00 59.56 260 THR A N 1
ATOM 1957 C CA . THR A 1 260 ? -9.083 6.995 13.482 1.00 59.56 260 THR A CA 1
ATOM 1958 C C . THR A 1 260 ? -9.533 7.126 14.940 1.00 59.56 260 THR A C 1
ATOM 1960 O O . THR A 1 260 ? -8.961 6.419 15.782 1.00 59.56 260 THR A O 1
ATOM 1963 N N . PRO A 1 261 ? -10.525 7.995 15.255 1.00 53.19 261 PRO A N 1
ATOM 1964 C CA . PRO A 1 261 ? -11.045 8.160 16.615 1.00 53.19 261 PRO A CA 1
ATOM 1965 C C . PRO A 1 261 ? -11.313 6.776 17.170 1.00 53.19 261 PRO A C 1
ATOM 1967 O O . PRO A 1 261 ? -11.839 5.960 16.407 1.00 53.19 261 PRO A O 1
ATOM 1970 N N . PRO A 1 262 ? -10.856 6.512 18.415 1.00 47.69 262 PRO A N 1
ATOM 1971 C CA . PRO A 1 262 ? -10.267 5.238 18.818 1.00 47.69 262 PRO A CA 1
ATOM 1972 C C . PRO A 1 262 ? -11.038 4.158 18.111 1.00 47.69 262 PRO A C 1
ATOM 1974 O O . PRO A 1 262 ? -12.214 4.024 18.442 1.00 47.69 262 PRO A O 1
ATOM 1977 N N . ALA A 1 263 ? -10.444 3.539 17.078 1.00 49.84 263 ALA A N 1
ATOM 1978 C CA . ALA A 1 263 ? -11.055 2.437 16.350 1.00 49.84 263 ALA A CA 1
ATOM 1979 C C . ALA A 1 263 ? -11.523 1.487 17.437 1.00 49.84 263 ALA A C 1
ATOM 1981 O O . ALA A 1 263 ? -10.684 0.857 18.084 1.00 49.84 263 ALA A O 1
ATOM 1982 N N . GLY A 1 264 ? -12.812 1.607 17.786 1.00 48.44 264 GLY A N 1
ATOM 1983 C CA . GLY A 1 264 ? -13.229 1.366 19.162 1.00 48.44 264 GLY A CA 1
ATOM 1984 C C . GLY A 1 264 ? -12.794 -0.032 19.455 1.00 48.44 264 GLY A C 1
ATOM 1985 O O . GLY A 1 264 ? -13.104 -0.887 18.624 1.00 48.44 264 GLY A O 1
ATOM 1986 N N . TYR A 1 265 ? -12.001 -0.239 20.518 1.00 52.78 265 TYR A N 1
ATOM 1987 C CA . TYR A 1 265 ? -11.620 -1.585 20.924 1.00 52.78 265 TYR A CA 1
ATOM 1988 C C . TYR A 1 265 ? -12.873 -2.418 20.762 1.00 52.78 265 TYR A C 1
ATOM 1990 O O . TYR A 1 265 ? -13.877 -2.148 21.430 1.00 52.78 265 TYR A O 1
ATOM 1998 N N . ALA A 1 266 ? -12.874 -3.311 19.770 1.00 51.03 266 ALA A N 1
ATOM 1999 C CA . ALA A 1 266 ? -14.049 -4.107 19.538 1.00 51.03 266 ALA A CA 1
ATOM 2000 C C . ALA A 1 266 ? -14.159 -4.899 20.829 1.00 51.03 266 ALA A C 1
ATOM 2002 O O . ALA A 1 266 ? -13.228 -5.632 21.174 1.00 51.03 266 ALA A O 1
ATOM 2003 N N . ALA A 1 267 ? -15.220 -4.648 21.597 1.00 47.94 267 ALA A N 1
ATOM 2004 C CA . ALA A 1 267 ? -15.473 -5.334 22.848 1.00 47.94 267 ALA A CA 1
ATOM 2005 C C . ALA A 1 267 ? -15.826 -6.785 22.507 1.00 47.94 267 ALA A C 1
ATOM 2007 O O . ALA A 1 267 ? -16.980 -7.199 22.514 1.00 47.94 267 ALA A O 1
ATOM 2008 N N . GLY A 1 268 ? -14.813 -7.540 22.104 1.00 61.94 268 GLY A N 1
ATOM 2009 C CA . GLY A 1 268 ? -14.831 -8.974 21.987 1.00 61.94 268 GLY A CA 1
ATOM 2010 C C . GLY A 1 268 ? -14.439 -9.556 23.330 1.00 61.94 268 GLY A C 1
ATOM 2011 O O . GLY A 1 268 ? -13.743 -8.934 24.131 1.00 61.94 268 GLY A O 1
ATOM 2012 N N . THR A 1 269 ? -14.889 -10.770 23.595 1.00 61.91 269 THR A N 1
ATOM 2013 C CA . THR A 1 269 ? -14.367 -11.545 24.715 1.00 61.91 269 THR A CA 1
ATOM 2014 C C . THR A 1 269 ? -12.996 -12.069 24.284 1.00 61.91 269 THR A C 1
ATOM 2016 O O . THR A 1 269 ? -12.948 -12.921 23.394 1.00 61.91 269 THR A O 1
ATOM 2019 N N . PRO A 1 270 ? -11.867 -11.572 24.834 1.00 64.06 270 PRO A N 1
ATOM 2020 C CA . PRO A 1 270 ? -10.571 -12.118 24.471 1.00 64.06 270 PRO A CA 1
ATOM 2021 C C . PRO A 1 270 ? -10.524 -13.572 24.940 1.00 64.06 270 PRO A C 1
ATOM 2023 O O . PRO A 1 270 ? -10.665 -13.867 26.130 1.00 64.06 270 PRO A O 1
ATOM 2026 N N . LEU A 1 271 ? -10.339 -14.499 24.002 1.00 72.31 271 LEU A N 1
ATOM 2027 C CA . LEU A 1 271 ? -10.081 -15.895 24.328 1.00 72.31 271 LEU A CA 1
ATOM 2028 C C . LEU A 1 271 ? -8.637 -15.994 24.825 1.00 72.31 271 LEU A C 1
ATOM 2030 O O . LEU A 1 271 ? -7.701 -16.172 24.053 1.00 72.31 271 LEU A O 1
ATOM 2034 N N . VAL A 1 272 ? -8.445 -15.823 26.130 1.00 75.12 272 VAL A N 1
ATOM 2035 C CA . VAL A 1 272 ? -7.133 -15.986 26.759 1.00 75.12 272 VAL A CA 1
ATOM 2036 C C . VAL A 1 272 ? -6.866 -17.476 26.935 1.00 75.12 272 VAL A C 1
ATOM 2038 O O . VAL A 1 272 ? -7.601 -18.164 27.649 1.00 75.12 272 VAL A O 1
ATOM 2041 N N . ALA A 1 273 ? -5.793 -17.973 26.320 1.00 77.12 273 ALA A N 1
ATOM 2042 C CA . ALA A 1 273 ? -5.290 -19.310 26.599 1.00 77.12 273 ALA A CA 1
ATOM 2043 C C . ALA A 1 273 ? -4.863 -19.383 28.075 1.00 77.12 273 ALA A C 1
ATOM 2045 O O . ALA A 1 273 ? -3.818 -18.865 28.465 1.00 77.12 273 ALA A O 1
ATOM 2046 N N . LYS A 1 274 ? -5.690 -20.002 28.922 1.00 78.50 274 LYS A N 1
ATOM 2047 C CA . LYS A 1 274 ? -5.324 -20.300 30.309 1.00 78.50 274 LYS A CA 1
ATOM 2048 C C . LYS A 1 274 ? -4.586 -21.631 30.338 1.00 78.50 274 LYS A C 1
ATOM 2050 O O . LYS A 1 274 ? -5.159 -22.672 30.022 1.00 78.50 274 LYS A O 1
ATOM 2055 N N . THR A 1 275 ? -3.323 -21.614 30.745 1.00 81.12 275 THR A N 1
ATOM 2056 C CA . THR A 1 275 ? -2.572 -22.835 31.037 1.00 81.12 275 THR A CA 1
ATOM 2057 C C . THR A 1 275 ? -3.099 -23.444 32.338 1.00 81.12 275 THR A C 1
ATOM 2059 O O . THR A 1 275 ? -2.765 -23.026 33.444 1.00 81.12 275 THR A O 1
ATOM 2062 N N . CYS A 1 276 ? -3.972 -24.445 32.226 1.00 84.56 276 CYS A N 1
ATOM 2063 C CA . CYS A 1 276 ? -4.438 -25.204 33.383 1.00 84.56 276 CYS A CA 1
ATOM 2064 C C . CYS A 1 276 ? -3.342 -26.180 33.839 1.00 84.56 276 CYS A C 1
ATOM 2066 O O . CYS A 1 276 ? -3.254 -27.308 33.355 1.00 84.56 276 CYS A O 1
ATOM 2068 N N . VAL A 1 277 ? -2.501 -25.756 34.785 1.00 85.50 277 VAL A N 1
ATOM 2069 C CA . VAL A 1 277 ? -1.509 -26.644 35.408 1.00 85.50 277 VAL A CA 1
ATOM 2070 C C . VAL A 1 277 ? -2.217 -27.573 36.395 1.00 85.50 277 VAL A C 1
ATOM 2072 O O . VAL A 1 277 ? -2.665 -27.157 37.462 1.00 85.50 277 VAL A O 1
ATOM 2075 N N . ARG A 1 278 ? -2.312 -28.864 36.060 1.00 89.69 278 ARG A N 1
ATOM 2076 C CA . ARG A 1 278 ? -2.807 -29.890 36.988 1.00 89.69 278 ARG A CA 1
ATOM 2077 C C . ARG A 1 278 ? -1.663 -30.378 37.871 1.00 89.69 278 ARG A C 1
ATOM 2079 O O . ARG A 1 278 ? -0.907 -31.267 37.480 1.00 89.69 278 ARG A O 1
ATOM 2086 N N . VAL A 1 279 ? -1.568 -29.832 39.082 1.00 89.06 279 VAL A N 1
ATOM 2087 C CA . VAL A 1 279 ? -0.613 -30.310 40.091 1.00 89.06 279 VAL A CA 1
ATOM 2088 C C . VAL A 1 279 ? -0.985 -31.738 40.498 1.00 89.06 279 VAL A C 1
ATOM 2090 O O . VAL A 1 279 ? -2.052 -31.993 41.057 1.00 89.06 279 VAL A O 1
ATOM 2093 N N . ARG A 1 280 ? -0.105 -32.700 40.205 1.00 91.44 280 ARG A N 1
ATOM 2094 C CA . ARG A 1 280 ? -0.249 -34.082 40.671 1.00 91.44 280 ARG A CA 1
ATOM 2095 C C . ARG A 1 280 ? 0.454 -34.229 42.021 1.00 91.44 280 ARG A C 1
ATOM 2097 O O . ARG A 1 280 ? 1.620 -34.604 42.068 1.00 91.44 280 ARG A O 1
ATOM 2104 N N . TRP A 1 281 ? -0.268 -33.972 43.111 1.00 92.56 281 TRP A N 1
ATOM 2105 C CA . TRP A 1 281 ? 0.251 -34.026 44.489 1.00 92.56 281 TRP A CA 1
ATOM 2106 C C . TRP A 1 281 ? 0.998 -35.320 44.846 1.00 92.56 281 TRP A C 1
ATOM 2108 O O . TRP A 1 281 ? 1.957 -35.277 45.609 1.00 92.56 281 TRP A O 1
ATOM 2118 N N . ALA A 1 282 ? 0.632 -36.452 44.236 1.00 92.12 282 ALA A N 1
ATOM 2119 C CA . ALA A 1 282 ? 1.329 -37.726 44.424 1.00 92.12 282 ALA A CA 1
ATOM 2120 C C . ALA A 1 282 ? 2.830 -37.660 44.076 1.00 92.12 282 ALA A C 1
ATOM 2122 O O . ALA A 1 282 ? 3.640 -38.295 44.742 1.00 92.12 282 ALA A O 1
ATOM 2123 N N . TRP A 1 283 ? 3.216 -36.854 43.081 1.00 90.56 283 TRP A N 1
ATOM 2124 C CA . TRP A 1 283 ? 4.620 -36.687 42.688 1.00 90.56 283 TRP A CA 1
ATOM 2125 C C . TRP A 1 283 ? 5.397 -35.787 43.654 1.00 90.56 283 TRP A C 1
ATOM 2127 O O . TRP A 1 283 ? 6.610 -35.921 43.769 1.00 90.56 283 TRP A O 1
ATOM 2137 N N . LEU A 1 284 ? 4.704 -34.907 44.383 1.00 92.19 284 LEU A N 1
ATOM 2138 C CA . LEU A 1 284 ? 5.299 -34.057 45.418 1.00 92.19 284 LEU A CA 1
ATOM 2139 C C . LEU A 1 284 ? 5.417 -34.768 46.772 1.00 92.19 284 LEU A C 1
ATOM 2141 O O . LEU A 1 284 ? 6.218 -34.354 47.606 1.00 92.19 284 LEU A O 1
ATOM 2145 N N . ALA A 1 285 ? 4.667 -35.852 46.990 1.00 93.44 285 ALA A N 1
ATOM 2146 C CA . ALA A 1 285 ? 4.697 -36.595 48.246 1.00 93.44 285 ALA A CA 1
ATOM 2147 C C . ALA A 1 285 ? 6.078 -37.209 48.531 1.00 93.44 285 ALA A C 1
ATOM 2149 O O . ALA A 1 285 ? 6.549 -37.137 49.662 1.00 93.44 285 ALA A O 1
ATOM 2150 N N . LEU A 1 286 ? 6.751 -37.763 47.515 1.00 92.75 286 LEU A N 1
ATOM 2151 C CA . LEU A 1 286 ? 8.075 -38.373 47.669 1.00 92.75 286 LEU A CA 1
ATOM 2152 C C . LEU A 1 286 ? 9.161 -37.361 48.095 1.00 92.75 286 LEU A C 1
ATOM 2154 O O . LEU A 1 286 ? 9.781 -37.589 49.134 1.00 92.75 286 LEU A O 1
ATOM 2158 N N . PRO A 1 287 ? 9.406 -36.247 47.371 1.00 94.88 287 PRO A N 1
ATOM 2159 C CA . PRO A 1 287 ? 10.403 -35.266 47.799 1.00 94.88 287 PRO A CA 1
ATOM 2160 C C . PRO A 1 287 ? 10.037 -34.607 49.136 1.00 94.88 287 PRO A C 1
ATOM 2162 O O . PRO A 1 287 ? 10.927 -34.370 49.949 1.00 94.88 287 PRO A O 1
ATOM 2165 N N . ALA A 1 288 ? 8.747 -34.380 49.416 1.00 94.81 288 ALA A N 1
ATOM 2166 C CA . ALA A 1 288 ? 8.306 -33.861 50.712 1.00 94.81 288 ALA A CA 1
ATOM 2167 C C . ALA A 1 288 ? 8.589 -34.845 51.861 1.00 94.81 288 ALA A C 1
ATOM 2169 O O . ALA A 1 288 ? 9.094 -34.440 52.907 1.00 94.81 288 ALA A O 1
ATOM 2170 N N . ALA A 1 289 ? 8.321 -36.140 51.663 1.00 96.00 289 ALA A N 1
ATOM 2171 C CA . ALA A 1 289 ? 8.615 -37.177 52.648 1.00 96.00 289 ALA A CA 1
ATOM 2172 C C . ALA A 1 289 ? 10.124 -37.324 52.888 1.00 96.00 289 ALA A C 1
ATOM 2174 O O . ALA A 1 289 ? 10.551 -37.408 54.037 1.00 96.00 289 ALA A O 1
ATOM 2175 N N . LEU A 1 290 ? 10.940 -37.296 51.828 1.00 95.81 290 LEU A N 1
ATOM 2176 C CA . LEU A 1 290 ? 12.401 -37.330 51.948 1.00 95.81 290 LEU A CA 1
ATOM 2177 C C . LEU A 1 290 ? 12.938 -36.115 52.712 1.00 95.81 290 LEU A C 1
ATOM 2179 O O . LEU A 1 290 ? 13.779 -36.279 53.593 1.00 95.81 290 LEU A O 1
ATOM 2183 N N . ALA A 1 291 ? 12.423 -34.914 52.434 1.00 96.50 291 ALA A N 1
ATOM 2184 C CA . ALA A 1 291 ? 12.796 -33.706 53.167 1.00 96.50 291 ALA A CA 1
ATOM 2185 C C . ALA A 1 291 ? 12.398 -33.788 54.651 1.00 96.50 291 ALA A C 1
ATOM 2187 O O . ALA A 1 291 ? 13.203 -33.466 55.524 1.00 96.50 291 ALA A O 1
ATOM 2188 N N . ALA A 1 292 ? 11.190 -34.275 54.951 1.00 96.81 292 ALA A N 1
ATOM 2189 C CA . ALA A 1 292 ? 10.717 -34.454 56.322 1.00 96.81 292 ALA A CA 1
ATOM 2190 C C . ALA A 1 292 ? 11.544 -35.498 57.092 1.00 96.81 292 ALA A C 1
ATOM 2192 O O . ALA A 1 292 ? 11.925 -35.258 58.237 1.00 96.81 292 ALA A O 1
ATOM 2193 N N . LEU A 1 293 ? 11.873 -36.630 56.461 1.00 96.62 293 LEU A N 1
ATOM 2194 C CA . LEU A 1 293 ? 12.726 -37.665 57.048 1.00 96.62 293 LEU A CA 1
ATOM 2195 C C . LEU A 1 293 ? 14.157 -37.166 57.270 1.00 96.62 293 LEU A C 1
ATOM 2197 O O . LEU A 1 293 ? 14.731 -37.438 58.321 1.00 96.62 293 LEU A O 1
ATOM 2201 N N . ALA A 1 294 ? 14.720 -36.403 56.330 1.00 96.00 294 ALA A N 1
ATOM 2202 C CA . ALA A 1 294 ? 16.047 -35.810 56.477 1.00 96.00 294 ALA A CA 1
ATOM 2203 C C . ALA A 1 294 ? 16.095 -34.796 57.632 1.00 96.00 294 ALA A C 1
ATOM 2205 O O . ALA A 1 294 ? 17.013 -34.839 58.452 1.00 96.00 294 ALA A O 1
ATOM 2206 N N . LEU A 1 295 ? 15.082 -33.928 57.745 1.00 95.56 295 LEU A N 1
ATOM 2207 C CA . LEU A 1 295 ? 14.942 -32.995 58.867 1.00 95.56 295 LEU A CA 1
ATOM 2208 C C . LEU A 1 295 ? 14.761 -33.731 60.199 1.00 95.56 295 LEU A C 1
ATOM 2210 O O . LEU A 1 295 ? 15.397 -33.373 61.190 1.00 95.56 295 LEU A O 1
ATOM 2214 N N . GLY A 1 296 ? 13.941 -34.785 60.221 1.00 96.75 296 GLY A N 1
ATOM 2215 C CA . GLY A 1 296 ? 13.745 -35.629 61.398 1.00 96.75 296 GLY A CA 1
ATOM 2216 C C . GLY A 1 296 ? 15.033 -36.327 61.835 1.00 96.75 296 GLY A C 1
ATOM 2217 O O . GLY A 1 296 ? 15.380 -36.296 63.014 1.00 96.75 296 GLY A O 1
ATOM 2218 N N . PHE A 1 297 ? 15.784 -36.893 60.889 1.00 96.25 297 PHE A N 1
ATOM 2219 C CA . PHE A 1 297 ? 17.081 -37.515 61.150 1.00 96.25 297 PHE A CA 1
ATOM 2220 C C . PHE A 1 297 ? 18.097 -36.508 61.698 1.00 96.25 297 PHE A C 1
ATOM 2222 O O . PHE A 1 297 ? 18.763 -36.793 62.692 1.00 96.25 297 PHE A O 1
ATOM 2229 N N . LEU A 1 298 ? 18.183 -35.313 61.104 1.00 94.38 298 LEU A N 1
ATOM 2230 C CA . LEU A 1 298 ? 19.048 -34.237 61.587 1.00 94.38 298 LEU A CA 1
ATOM 2231 C C . LEU A 1 298 ? 18.698 -33.851 63.032 1.00 94.38 298 LEU A C 1
ATOM 2233 O O . LEU A 1 298 ? 19.583 -33.780 63.885 1.00 94.38 298 LEU A O 1
ATOM 2237 N N . ALA A 1 299 ? 17.414 -33.629 63.320 1.00 93.88 299 ALA A N 1
ATOM 2238 C CA . ALA A 1 299 ? 16.948 -33.265 64.654 1.00 93.88 299 ALA A CA 1
ATOM 2239 C C . ALA A 1 299 ? 17.235 -34.372 65.680 1.00 93.88 299 ALA A C 1
ATOM 2241 O O . ALA A 1 299 ? 17.728 -34.084 66.772 1.00 93.88 299 ALA A O 1
ATOM 2242 N N . ALA A 1 300 ? 16.998 -35.635 65.314 1.00 94.56 300 ALA A N 1
ATOM 2243 C CA . ALA A 1 300 ? 17.314 -36.789 66.148 1.00 94.56 300 ALA A CA 1
ATOM 2244 C C . ALA A 1 300 ? 18.820 -36.896 66.424 1.00 94.56 300 ALA A C 1
ATOM 2246 O O . ALA A 1 300 ? 19.217 -37.151 67.558 1.00 94.56 300 ALA A O 1
ATOM 2247 N N . LEU A 1 301 ? 19.663 -36.642 65.421 1.00 90.62 301 LEU A N 1
ATOM 2248 C CA . LEU A 1 301 ? 21.114 -36.658 65.570 1.00 90.62 301 LEU A CA 1
ATOM 2249 C C . LEU A 1 301 ? 21.598 -35.544 66.507 1.00 90.62 301 LEU A C 1
ATOM 2251 O O . LEU A 1 301 ? 22.399 -35.805 67.400 1.00 90.62 301 LEU A O 1
ATOM 2255 N N . VAL A 1 302 ? 21.068 -34.325 66.370 1.00 88.12 302 VAL A N 1
ATOM 2256 C CA . VAL A 1 302 ? 21.370 -33.209 67.284 1.00 88.12 302 VAL A CA 1
ATOM 2257 C C . VAL A 1 302 ? 20.925 -33.529 68.712 1.00 88.12 302 VAL A C 1
ATOM 2259 O O . VAL A 1 302 ? 21.683 -33.299 69.655 1.00 88.12 302 VAL A O 1
ATOM 2262 N N . ALA A 1 303 ? 19.722 -34.081 68.888 1.00 88.88 303 ALA A N 1
ATOM 2263 C CA . ALA A 1 303 ? 19.206 -34.458 70.200 1.00 88.88 303 ALA A CA 1
ATOM 2264 C C . ALA A 1 303 ? 20.029 -35.586 70.841 1.00 88.88 303 ALA A C 1
ATOM 2266 O O . ALA A 1 303 ? 20.371 -35.490 72.015 1.00 88.88 303 ALA A O 1
ATOM 2267 N N . ALA A 1 304 ? 20.399 -36.614 70.073 1.00 87.12 304 ALA A N 1
ATOM 2268 C CA . ALA A 1 304 ? 21.224 -37.719 70.550 1.00 87.12 304 ALA A CA 1
ATOM 2269 C C . ALA A 1 304 ? 22.620 -37.240 70.960 1.00 87.12 304 ALA A C 1
ATOM 2271 O O . ALA A 1 304 ? 23.081 -37.577 72.044 1.00 87.12 304 ALA A O 1
ATOM 2272 N N . VAL A 1 305 ? 23.270 -36.400 70.149 1.00 83.25 305 VAL A N 1
ATOM 2273 C CA . VAL A 1 305 ? 24.577 -35.822 70.501 1.00 83.25 305 VAL A CA 1
ATOM 2274 C C . VAL A 1 305 ? 24.480 -35.016 71.798 1.00 83.25 305 VAL A C 1
ATOM 2276 O O . VAL A 1 305 ? 25.285 -35.228 72.701 1.00 83.25 305 VAL A O 1
ATOM 2279 N N . ARG A 1 306 ? 23.452 -34.169 71.940 1.00 81.00 306 ARG A N 1
ATOM 2280 C CA . ARG A 1 306 ? 23.230 -33.399 73.174 1.00 81.00 306 ARG A CA 1
ATOM 2281 C C . ARG A 1 306 ? 22.938 -34.288 74.384 1.00 81.00 306 ARG A C 1
ATOM 2283 O O . ARG A 1 306 ? 23.463 -34.029 75.459 1.00 81.00 306 ARG A O 1
ATOM 2290 N N . ALA A 1 307 ? 22.131 -35.336 74.232 1.00 80.81 307 ALA A N 1
ATOM 2291 C CA . ALA A 1 307 ? 21.825 -36.262 75.322 1.00 80.81 307 ALA A CA 1
ATOM 2292 C C . ALA A 1 307 ? 23.077 -37.024 75.793 1.00 80.81 307 ALA A C 1
ATOM 2294 O O . ALA A 1 307 ? 23.305 -37.159 76.993 1.00 80.81 307 ALA A O 1
ATOM 2295 N N . TRP A 1 308 ? 23.935 -37.450 74.860 1.00 75.56 308 TRP A N 1
ATOM 2296 C CA . TRP A 1 308 ? 25.203 -38.115 75.176 1.00 75.56 308 TRP A CA 1
ATOM 2297 C C . TRP A 1 308 ? 26.204 -37.194 75.888 1.00 75.56 308 TRP A C 1
ATOM 2299 O O . TRP A 1 308 ? 26.984 -37.668 76.716 1.00 75.56 308 TRP A O 1
ATOM 2309 N N . GLU A 1 309 ? 26.192 -35.893 75.585 1.00 70.88 309 GLU A N 1
ATOM 2310 C CA . GLU A 1 309 ? 27.008 -34.896 76.289 1.00 70.88 309 GLU A CA 1
ATOM 2311 C C . GLU A 1 309 ? 26.552 -34.689 77.739 1.00 70.88 309 GLU A C 1
ATOM 2313 O O . GLU A 1 309 ? 27.393 -34.548 78.629 1.00 70.88 309 GLU A O 1
ATOM 2318 N N . VAL A 1 310 ? 25.240 -34.714 77.987 1.00 70.62 310 VAL A N 1
ATOM 2319 C CA . VAL A 1 310 ? 24.664 -34.520 79.326 1.00 70.62 310 VAL A CA 1
ATOM 2320 C C . VAL A 1 310 ? 24.923 -35.730 80.231 1.00 70.62 310 VAL A C 1
ATOM 2322 O O . VAL A 1 310 ? 25.375 -35.548 81.360 1.00 70.62 310 VAL A O 1
ATOM 2325 N N . ASP A 1 311 ? 24.732 -36.958 79.737 1.00 67.44 311 ASP A N 1
ATOM 2326 C CA . ASP A 1 311 ? 24.850 -38.173 80.565 1.00 67.44 311 ASP A CA 1
ATOM 2327 C C . ASP A 1 311 ? 26.291 -38.530 80.965 1.00 67.44 311 ASP A C 1
ATOM 2329 O O . ASP A 1 311 ? 26.507 -39.218 81.963 1.00 67.44 311 ASP A O 1
ATOM 2333 N N . ARG A 1 312 ? 27.308 -38.081 80.217 1.00 58.12 312 ARG A N 1
ATOM 2334 C CA . ARG A 1 312 ? 28.714 -38.422 80.516 1.00 58.12 312 ARG A CA 1
ATOM 2335 C C . ARG A 1 312 ? 29.487 -37.365 81.296 1.00 58.12 312 ARG A C 1
ATOM 2337 O O . ARG A 1 312 ? 30.672 -37.583 81.541 1.00 58.12 312 ARG A O 1
ATOM 2344 N N . GLY A 1 313 ? 28.861 -36.252 81.692 1.00 53.75 313 GLY A N 1
ATOM 2345 C CA . GLY A 1 313 ? 29.418 -35.271 82.640 1.00 53.75 313 GLY A CA 1
ATOM 2346 C C . GLY A 1 313 ? 30.800 -34.696 82.293 1.00 53.75 313 GLY A C 1
ATOM 2347 O O . GLY A 1 313 ? 31.432 -34.066 83.138 1.00 53.75 313 GLY A O 1
ATOM 2348 N N . ASN A 1 314 ? 31.301 -34.915 81.074 1.00 52.84 314 ASN A N 1
ATOM 2349 C CA . ASN A 1 314 ? 32.672 -34.599 80.701 1.00 52.84 314 ASN A CA 1
ATOM 2350 C C . ASN A 1 314 ? 32.678 -33.721 79.438 1.00 52.84 314 ASN A C 1
ATOM 2352 O O . ASN A 1 314 ? 32.766 -34.239 78.322 1.00 52.84 314 ASN A O 1
ATOM 2356 N N . PRO A 1 315 ? 32.620 -32.382 79.583 1.00 54.72 315 PRO A N 1
ATOM 2357 C CA . PRO A 1 315 ? 32.575 -31.428 78.465 1.00 54.72 315 PRO A CA 1
ATOM 2358 C C . PRO A 1 315 ? 33.876 -31.366 77.637 1.00 54.72 315 PRO A C 1
ATOM 2360 O O . PRO A 1 315 ? 34.040 -30.510 76.771 1.00 54.72 315 PRO A O 1
ATOM 2363 N N . ARG A 1 316 ? 34.834 -32.267 77.879 1.00 50.62 316 ARG A N 1
ATOM 2364 C CA . ARG A 1 316 ? 36.175 -32.235 77.275 1.00 50.62 316 ARG A CA 1
ATOM 2365 C C . ARG A 1 316 ? 36.270 -32.889 75.897 1.00 50.62 316 ARG A C 1
ATOM 2367 O O . ARG A 1 316 ? 37.335 -32.869 75.292 1.00 50.62 316 ARG A O 1
ATOM 2374 N N . VAL A 1 317 ? 35.167 -33.416 75.372 1.00 54.12 317 VAL A N 1
ATOM 2375 C CA . VAL A 1 317 ? 35.130 -34.133 74.088 1.00 54.12 317 VAL A CA 1
ATOM 2376 C C . VAL A 1 317 ? 34.290 -33.369 73.043 1.00 54.12 317 VAL A C 1
ATOM 2378 O O . VAL A 1 317 ? 33.881 -33.928 72.037 1.00 54.12 317 VAL A O 1
ATOM 2381 N N . ALA A 1 318 ? 34.044 -32.066 73.222 1.00 54.34 318 ALA A N 1
ATOM 2382 C CA . ALA A 1 318 ? 33.135 -31.297 72.354 1.00 54.34 318 ALA A CA 1
ATOM 2383 C C . ALA A 1 318 ? 33.810 -30.391 71.289 1.00 54.34 318 ALA A C 1
ATOM 2385 O O . ALA A 1 318 ? 33.121 -29.662 70.587 1.00 54.34 318 ALA A O 1
ATOM 2386 N N . GLY A 1 319 ? 35.142 -30.410 71.112 1.00 55.72 319 GLY A N 1
ATOM 2387 C CA . GLY A 1 319 ? 35.831 -29.413 70.254 1.00 55.72 319 GLY A CA 1
ATOM 2388 C C . GLY A 1 319 ? 36.888 -29.915 69.264 1.00 55.72 319 GLY A C 1
ATOM 2389 O O . GLY A 1 319 ? 37.640 -29.117 68.714 1.00 55.72 319 GLY A O 1
ATOM 2390 N N . TRP A 1 320 ? 36.997 -31.219 69.044 1.00 54.06 320 TRP A N 1
ATOM 2391 C CA . TRP A 1 320 ? 38.129 -31.842 68.347 1.00 54.06 320 TRP A CA 1
ATOM 2392 C C . TRP A 1 320 ? 37.877 -32.042 66.847 1.00 54.06 320 TRP A C 1
ATOM 2394 O O . TRP A 1 320 ? 38.831 -32.172 66.089 1.00 54.06 320 TRP A O 1
ATOM 2404 N N . LYS A 1 321 ? 36.621 -31.964 66.383 1.00 53.66 321 LYS A N 1
ATOM 2405 C CA . LYS A 1 321 ? 36.287 -32.116 64.954 1.00 53.66 321 LYS A CA 1
ATOM 2406 C C . LYS A 1 321 ? 36.489 -30.855 64.103 1.00 53.66 321 LYS A C 1
ATOM 2408 O O . LYS A 1 321 ? 36.516 -30.973 62.886 1.00 53.66 321 LYS A O 1
ATOM 2413 N N . SER A 1 322 ? 36.648 -29.671 64.700 1.00 58.41 322 SER A N 1
ATOM 2414 C CA . SER A 1 322 ? 36.793 -28.403 63.960 1.00 58.41 322 SER A CA 1
ATOM 2415 C C . SER A 1 322 ? 38.184 -27.764 64.050 1.00 58.41 322 SER A C 1
ATOM 2417 O O . SER A 1 322 ? 38.392 -26.688 63.495 1.00 58.41 322 SER A O 1
ATOM 2419 N N . SER A 1 323 ? 39.156 -28.406 64.708 1.00 59.47 323 SER A N 1
ATOM 2420 C CA . SER A 1 323 ? 40.517 -27.873 64.826 1.00 59.47 323 SER A CA 1
ATOM 2421 C C . SER A 1 323 ? 41.513 -28.723 64.040 1.00 59.47 323 SER A C 1
ATOM 2423 O O . SER A 1 323 ? 41.931 -29.787 64.493 1.00 59.47 323 SER A O 1
ATOM 2425 N N . ALA A 1 324 ? 41.951 -28.216 62.884 1.00 62.44 324 ALA A N 1
ATOM 2426 C CA . ALA A 1 324 ? 43.020 -28.815 62.077 1.00 62.44 324 ALA A CA 1
ATOM 2427 C C . ALA A 1 324 ? 44.369 -28.933 62.828 1.00 62.44 324 ALA A C 1
ATOM 2429 O O . ALA A 1 324 ? 45.270 -29.632 62.374 1.00 62.44 324 ALA A O 1
ATOM 2430 N N . LEU A 1 325 ? 44.508 -28.290 63.996 1.00 61.31 325 LEU A N 1
ATOM 2431 C CA . LEU A 1 325 ? 45.693 -28.377 64.857 1.00 61.31 325 LEU A CA 1
ATOM 2432 C C . LEU A 1 325 ? 45.856 -29.744 65.536 1.00 61.31 325 LEU A C 1
ATOM 2434 O O . LEU A 1 325 ? 46.976 -30.138 65.837 1.00 61.31 325 LEU A O 1
ATOM 2438 N N . VAL A 1 326 ? 44.769 -30.483 65.774 1.00 63.16 326 VAL A N 1
ATOM 2439 C CA . VAL A 1 326 ? 44.829 -31.775 66.482 1.00 63.16 326 VAL A CA 1
ATOM 2440 C C . VAL A 1 326 ? 45.598 -32.839 65.683 1.00 63.16 326 VAL A C 1
ATOM 2442 O O . VAL A 1 326 ? 46.537 -33.410 66.239 1.00 63.16 326 VAL A O 1
ATOM 2445 N N . PRO A 1 327 ? 45.300 -33.084 64.389 1.00 65.12 327 PRO A N 1
ATOM 2446 C CA . PRO A 1 327 ? 46.116 -33.993 63.584 1.00 65.12 327 PRO A CA 1
ATOM 2447 C C . PRO A 1 327 ? 47.550 -33.488 63.359 1.00 65.12 327 PRO A C 1
ATOM 2449 O O . PRO A 1 327 ? 48.449 -34.300 63.158 1.00 65.12 327 PRO A O 1
ATOM 2452 N N . LEU A 1 328 ? 47.784 -32.170 63.431 1.00 68.50 328 LEU A N 1
ATOM 2453 C CA . LEU A 1 328 ? 49.117 -31.580 63.280 1.00 68.50 328 LEU A CA 1
ATOM 2454 C C . LEU A 1 328 ? 50.032 -31.888 64.479 1.00 68.50 328 LEU A C 1
ATOM 2456 O O . LEU A 1 328 ? 51.203 -32.198 64.286 1.00 68.50 328 LEU A O 1
ATOM 2460 N N . PHE A 1 329 ? 49.506 -31.824 65.707 1.00 64.69 329 PHE A N 1
ATOM 2461 C CA . PHE A 1 329 ? 50.295 -32.047 66.927 1.00 64.69 329 PHE A CA 1
ATOM 2462 C C . PHE A 1 329 ? 50.345 -33.508 67.378 1.00 64.69 329 PHE A C 1
ATOM 2464 O O . PHE A 1 329 ? 51.337 -33.924 67.973 1.00 64.69 329 PHE A O 1
ATOM 2471 N N . HIS A 1 330 ? 49.308 -34.297 67.088 1.00 62.47 330 HIS A N 1
ATOM 2472 C CA . HIS A 1 330 ? 49.278 -35.714 67.460 1.00 62.47 330 HIS A CA 1
ATOM 2473 C C . HIS A 1 330 ? 49.732 -36.659 66.344 1.00 62.47 330 HIS A C 1
ATOM 2475 O O . HIS A 1 330 ? 49.949 -37.837 66.618 1.00 62.47 330 HIS A O 1
ATOM 2481 N N . GLY A 1 331 ? 49.946 -36.139 65.130 1.00 58.94 331 GLY A N 1
ATOM 2482 C CA . GLY A 1 331 ? 50.304 -36.928 63.958 1.00 58.94 331 GLY A CA 1
ATOM 2483 C C . GLY A 1 331 ? 49.126 -37.774 63.471 1.00 58.94 331 GLY A C 1
ATOM 2484 O O . GLY A 1 331 ? 48.451 -38.450 64.241 1.00 58.94 331 GLY A O 1
ATOM 2485 N N . LEU A 1 332 ? 48.861 -37.746 62.167 1.00 58.97 332 LEU A N 1
ATOM 2486 C CA . LEU A 1 332 ? 47.892 -38.653 61.537 1.00 58.97 332 LEU A CA 1
ATOM 2487 C C . LEU A 1 332 ? 48.480 -40.041 61.245 1.00 58.97 332 LEU A C 1
ATOM 2489 O O . LEU A 1 332 ? 47.730 -40.951 60.908 1.00 58.97 332 LEU A O 1
ATOM 2493 N N . ASP A 1 333 ? 49.795 -40.208 61.405 1.00 53.56 333 ASP A N 1
ATOM 2494 C CA . ASP A 1 333 ? 50.509 -41.441 61.093 1.00 53.56 333 ASP A CA 1
ATOM 2495 C C . ASP A 1 333 ? 51.277 -41.934 62.323 1.00 53.56 333 ASP A C 1
ATOM 2497 O O . ASP A 1 333 ? 52.115 -41.222 62.879 1.00 53.56 333 ASP A O 1
ATOM 2501 N N . GLY A 1 334 ? 51.021 -43.174 62.745 1.00 54.66 334 GLY A N 1
ATOM 2502 C CA . GLY A 1 334 ? 51.657 -43.828 63.901 1.00 54.66 334 GLY A CA 1
ATOM 2503 C C . GLY A 1 334 ? 53.158 -44.122 63.735 1.00 54.66 334 GLY A C 1
ATOM 2504 O O . GLY A 1 334 ? 53.715 -44.944 64.460 1.00 54.66 334 GLY A O 1
ATOM 2505 N N . GLY A 1 335 ? 53.827 -43.476 62.780 1.00 50.72 335 GLY A N 1
ATOM 2506 C CA . GLY A 1 335 ? 55.232 -43.663 62.449 1.00 50.72 335 GLY A CA 1
ATOM 2507 C C . GLY A 1 335 ? 56.079 -42.451 62.824 1.00 50.72 335 GLY A C 1
ATOM 2508 O O . GLY A 1 335 ? 56.262 -41.554 62.014 1.00 50.72 335 GLY A O 1
ATOM 2509 N N . ARG A 1 336 ? 56.629 -42.458 64.047 1.00 53.09 336 ARG A N 1
ATOM 2510 C CA . ARG A 1 336 ? 57.820 -41.701 64.500 1.00 53.09 336 ARG A CA 1
ATOM 2511 C C . ARG A 1 336 ? 58.048 -40.319 63.851 1.00 53.09 336 ARG A C 1
ATOM 2513 O O . ARG A 1 336 ? 58.824 -40.197 62.906 1.00 53.09 336 ARG A O 1
ATOM 2520 N N . MET A 1 337 ? 57.544 -39.259 64.485 1.00 54.03 337 MET A N 1
ATOM 2521 C CA . MET A 1 337 ? 58.110 -37.909 64.339 1.00 54.03 337 MET A CA 1
ATOM 2522 C C . MET A 1 337 ? 58.655 -37.405 65.692 1.00 54.03 337 MET A C 1
ATOM 2524 O O . MET A 1 337 ? 57.917 -37.426 66.674 1.00 54.03 337 MET A O 1
ATOM 2528 N N . PRO A 1 338 ? 59.923 -36.945 65.787 1.00 53.59 338 PRO A N 1
ATOM 2529 C CA . PRO A 1 338 ? 60.628 -36.675 67.047 1.00 53.59 338 PRO A CA 1
ATOM 2530 C C . PRO A 1 338 ? 60.595 -35.192 67.470 1.00 53.59 338 PRO A C 1
ATOM 2532 O O . PRO A 1 338 ? 61.438 -34.750 68.253 1.00 53.59 338 PRO A O 1
ATOM 2535 N N . MET A 1 339 ? 59.670 -34.389 66.929 1.00 55.84 339 MET A N 1
ATOM 2536 C CA . MET A 1 339 ? 59.753 -32.925 67.040 1.00 55.84 339 MET A CA 1
ATOM 2537 C C . MET A 1 339 ? 59.431 -32.410 68.454 1.00 55.84 339 MET A C 1
ATOM 2539 O O . MET A 1 339 ? 60.089 -31.492 68.932 1.00 55.84 339 MET A O 1
ATOM 2543 N N . VAL A 1 340 ? 58.513 -33.066 69.173 1.00 57.03 340 VAL A N 1
ATOM 2544 C CA . VAL A 1 340 ? 58.190 -32.719 70.573 1.00 57.03 340 VAL A CA 1
ATOM 2545 C C . VAL A 1 340 ? 59.265 -33.227 71.548 1.00 57.03 340 VAL A C 1
ATOM 2547 O O . VAL A 1 340 ? 59.580 -32.561 72.533 1.00 57.03 340 VAL A O 1
ATOM 2550 N N . GLU A 1 341 ? 59.923 -34.346 71.234 1.00 57.88 341 GLU A N 1
ATOM 2551 C CA . GLU A 1 341 ? 60.967 -34.928 72.091 1.00 57.88 341 GLU A CA 1
ATOM 2552 C C . GLU A 1 341 ? 62.273 -34.106 72.069 1.00 57.88 341 GLU A C 1
ATOM 2554 O O . GLU A 1 341 ? 62.990 -34.028 73.069 1.00 57.88 341 GLU A O 1
ATOM 2559 N N . ARG A 1 342 ? 62.582 -33.422 70.954 1.00 55.28 342 ARG A N 1
ATOM 2560 C CA . ARG A 1 342 ? 63.787 -32.573 70.853 1.00 55.28 342 ARG A CA 1
ATOM 2561 C C . ARG A 1 342 ? 63.701 -31.279 71.658 1.00 55.28 342 ARG A C 1
ATOM 2563 O O . ARG A 1 342 ? 64.739 -30.826 72.137 1.00 55.28 342 ARG A O 1
ATOM 2570 N N . HIS A 1 343 ? 62.511 -30.707 71.852 1.00 56.25 343 HIS A N 1
ATOM 2571 C CA . HIS A 1 343 ? 62.362 -29.546 72.734 1.00 56.25 343 HIS A CA 1
ATOM 2572 C C . HIS A 1 343 ? 62.359 -29.923 74.218 1.00 56.25 343 HIS A C 1
ATOM 2574 O O . HIS A 1 343 ? 62.834 -29.134 75.031 1.00 56.25 343 HIS A O 1
ATOM 2580 N N . ARG A 1 344 ? 61.944 -31.149 74.565 1.00 54.62 344 ARG A N 1
ATOM 2581 C CA . ARG A 1 344 ? 62.008 -31.655 75.943 1.00 54.62 344 ARG A CA 1
ATOM 2582 C C . ARG A 1 344 ? 63.440 -31.961 76.407 1.00 54.62 344 ARG A C 1
ATOM 2584 O O . ARG A 1 344 ? 63.743 -31.794 77.577 1.00 54.62 344 ARG A O 1
ATOM 2591 N N . ARG A 1 345 ? 64.352 -32.326 75.495 1.00 52.72 345 ARG A N 1
ATOM 2592 C CA . ARG A 1 345 ? 65.762 -32.637 75.821 1.00 52.72 345 ARG A CA 1
ATOM 2593 C C . ARG A 1 345 ? 66.710 -31.439 75.971 1.00 52.72 345 ARG A C 1
ATOM 2595 O O . ARG A 1 345 ? 67.881 -31.661 76.249 1.00 52.72 345 ARG A O 1
ATOM 2602 N N . ARG A 1 346 ? 66.270 -30.188 75.775 1.00 48.78 346 ARG A N 1
ATOM 2603 C CA . ARG A 1 346 ? 67.168 -29.008 75.836 1.00 48.78 346 ARG A CA 1
ATOM 2604 C C . ARG A 1 346 ? 66.982 -28.125 77.074 1.00 48.78 346 ARG A C 1
ATOM 2606 O O . ARG A 1 346 ? 67.545 -27.039 77.125 1.00 48.78 346 ARG A O 1
ATOM 2613 N N . GLY A 1 347 ? 66.211 -28.562 78.064 1.00 53.25 347 GLY A N 1
ATOM 2614 C CA . GLY A 1 347 ? 65.995 -27.752 79.259 1.00 53.25 347 GLY A CA 1
ATOM 2615 C C . GLY A 1 347 ? 65.410 -28.535 80.413 1.00 53.25 347 GLY A C 1
ATOM 2616 O O . GLY A 1 347 ? 64.299 -28.221 80.812 1.00 53.25 347 GLY A O 1
ATOM 2617 N N . THR A 1 348 ? 66.098 -29.578 80.880 1.00 51.53 348 THR A N 1
ATOM 2618 C CA . THR A 1 348 ? 66.000 -30.128 82.250 1.00 51.53 348 THR A CA 1
ATOM 2619 C C . THR A 1 348 ? 66.976 -31.305 82.359 1.00 51.53 348 THR A C 1
ATOM 2621 O O . THR A 1 348 ? 66.594 -32.467 82.260 1.00 51.53 348 THR A O 1
ATOM 2624 N N . ASP A 1 349 ? 68.266 -30.982 82.471 1.00 53.72 349 ASP A N 1
ATOM 2625 C CA . ASP A 1 349 ? 69.127 -31.747 83.375 1.00 53.72 349 ASP A CA 1
ATOM 2626 C C . ASP A 1 349 ? 68.748 -31.263 84.789 1.00 53.72 349 ASP A C 1
ATOM 2628 O O . ASP A 1 349 ? 68.470 -30.075 84.955 1.00 53.72 349 ASP A O 1
ATOM 2632 N N . ASP A 1 350 ? 68.684 -32.177 85.753 1.00 56.00 350 ASP A N 1
ATOM 2633 C CA . ASP A 1 350 ? 68.235 -31.986 87.145 1.00 56.00 350 ASP A CA 1
ATOM 2634 C C . ASP A 1 350 ? 66.707 -31.963 87.350 1.00 56.00 350 ASP A C 1
ATOM 2636 O O . ASP A 1 350 ? 66.084 -30.924 87.532 1.00 56.00 350 ASP A O 1
ATOM 2640 N N . ASP A 1 351 ? 66.085 -33.143 87.250 1.00 53.31 351 ASP A N 1
ATOM 2641 C CA . ASP A 1 351 ? 65.244 -33.725 88.314 1.00 53.31 351 ASP A CA 1
ATOM 2642 C C . ASP A 1 351 ? 64.515 -34.963 87.767 1.00 53.31 351 ASP A C 1
ATOM 2644 O O . ASP A 1 351 ? 63.442 -34.912 87.158 1.00 53.31 351 ASP A O 1
ATOM 2648 N N . ALA A 1 352 ? 65.149 -36.116 87.968 1.00 49.34 352 ALA A N 1
ATOM 2649 C CA . ALA A 1 352 ? 64.523 -37.414 87.801 1.00 49.34 352 ALA A CA 1
ATOM 2650 C C . ALA A 1 352 ? 63.729 -37.734 89.074 1.00 49.34 352 ALA A C 1
ATOM 2652 O O . ALA A 1 352 ? 64.329 -37.892 90.129 1.00 49.34 352 ALA A O 1
ATOM 2653 N N . ASP A 1 353 ? 62.400 -37.829 88.983 1.00 52.62 353 ASP A N 1
ATOM 2654 C CA . ASP A 1 353 ? 61.708 -39.075 89.335 1.00 52.62 353 ASP A CA 1
ATOM 2655 C C . ASP A 1 353 ? 60.188 -39.052 89.068 1.00 52.62 353 ASP A C 1
ATOM 2657 O O . ASP A 1 353 ? 59.435 -38.182 89.495 1.00 52.62 353 ASP A O 1
ATOM 2661 N N . ALA A 1 354 ? 59.776 -40.107 88.356 1.00 49.53 354 ALA A N 1
ATOM 2662 C CA . ALA A 1 354 ? 58.542 -40.885 88.486 1.00 49.53 354 ALA A CA 1
ATOM 2663 C C . ALA A 1 354 ? 57.156 -40.195 88.409 1.00 49.53 354 ALA A C 1
ATOM 2665 O O . ALA A 1 354 ? 56.562 -39.799 89.407 1.00 49.53 354 ALA A O 1
ATOM 2666 N N . GLY A 1 355 ? 56.538 -40.255 87.218 1.00 48.28 355 GLY A N 1
ATOM 2667 C CA . GLY A 1 355 ? 55.097 -40.015 87.043 1.00 48.28 355 GLY A CA 1
ATOM 2668 C C . GLY A 1 355 ? 54.625 -39.966 85.587 1.00 48.28 355 GLY A C 1
ATOM 2669 O O . GLY A 1 355 ? 54.060 -38.968 85.150 1.00 48.28 355 GLY A O 1
ATOM 2670 N N . GLY A 1 356 ? 54.887 -41.016 84.803 1.00 53.91 356 GLY A N 1
ATOM 2671 C CA . GLY A 1 356 ? 54.537 -41.094 83.381 1.00 53.91 356 GLY A CA 1
ATOM 2672 C C . GLY A 1 356 ? 53.035 -41.234 83.107 1.00 53.91 356 GLY A C 1
ATOM 2673 O O . GLY A 1 356 ? 52.544 -42.337 82.894 1.00 53.91 356 GLY A O 1
ATOM 2674 N N . LEU A 1 357 ? 52.326 -40.110 83.015 1.00 45.28 357 LEU A N 1
ATOM 2675 C CA . LEU A 1 357 ? 51.149 -39.962 82.160 1.00 45.28 357 LEU A CA 1
ATOM 2676 C C . LEU A 1 357 ? 51.388 -38.771 81.235 1.00 45.28 357 LEU A C 1
ATOM 2678 O O . LEU A 1 357 ? 51.676 -37.666 81.687 1.00 45.28 357 LEU A O 1
ATOM 2682 N N . SER A 1 358 ? 51.288 -39.018 79.927 1.00 51.72 358 SER A N 1
ATOM 2683 C CA . SER A 1 358 ? 51.317 -37.990 78.887 1.00 51.72 358 SER A CA 1
ATOM 2684 C C . SER A 1 358 ? 50.209 -36.973 79.169 1.00 51.72 358 SER A C 1
ATOM 2686 O O . SER A 1 358 ? 49.041 -37.193 78.853 1.00 51.72 358 SER A O 1
ATOM 2688 N N . SER A 1 359 ? 50.573 -35.878 79.834 1.00 52.59 359 SER A N 1
ATOM 2689 C CA . SER A 1 359 ? 49.727 -34.703 79.984 1.00 52.59 359 SER A CA 1
ATOM 2690 C C . SER A 1 359 ? 49.392 -34.213 78.582 1.00 52.59 359 SER A C 1
ATOM 2692 O O . SER A 1 359 ? 50.276 -33.743 77.865 1.00 52.59 359 SER A O 1
ATOM 2694 N N . ALA A 1 360 ? 48.132 -34.380 78.175 1.00 57.44 360 ALA A N 1
ATOM 2695 C CA . ALA A 1 360 ? 47.624 -33.845 76.925 1.00 57.44 360 ALA A CA 1
ATOM 2696 C C . ALA A 1 360 ? 47.923 -32.341 76.890 1.00 57.44 360 ALA A C 1
ATOM 2698 O O . ALA A 1 360 ? 47.415 -31.588 77.722 1.00 57.44 360 ALA A O 1
ATOM 2699 N N . VAL A 1 361 ? 48.787 -31.935 75.956 1.00 59.94 361 VAL A N 1
ATOM 2700 C CA . VAL A 1 361 ? 49.197 -30.541 75.757 1.00 59.94 361 VAL A CA 1
ATOM 2701 C C . VAL A 1 361 ? 47.933 -29.702 75.593 1.00 59.94 361 VAL A C 1
ATOM 2703 O O . VAL A 1 361 ? 47.075 -30.005 74.760 1.00 59.94 361 VAL A O 1
ATOM 2706 N N . SER A 1 362 ? 47.766 -28.682 76.433 1.00 66.56 362 SER A N 1
ATOM 2707 C CA . SER A 1 362 ? 46.536 -27.888 76.416 1.00 66.56 362 SER A CA 1
ATOM 2708 C C . SER A 1 362 ? 46.426 -27.078 75.114 1.00 66.56 362 SER A C 1
ATOM 2710 O O . SER A 1 362 ? 47.423 -26.770 74.461 1.00 66.56 362 SER A O 1
ATOM 2712 N N . ARG A 1 363 ? 45.206 -26.690 74.710 1.00 62.47 363 ARG A N 1
ATOM 2713 C CA . ARG A 1 363 ? 44.990 -25.904 73.476 1.00 62.47 363 ARG A CA 1
ATOM 2714 C C . ARG A 1 363 ? 45.786 -24.593 73.464 1.00 62.47 363 ARG A C 1
ATOM 2716 O O . ARG A 1 363 ? 46.300 -24.216 72.414 1.00 62.47 363 ARG A O 1
ATOM 2723 N N . SER A 1 364 ? 45.892 -23.919 74.609 1.00 70.12 364 SER A N 1
ATOM 2724 C CA . SER A 1 364 ? 46.695 -22.700 74.766 1.00 70.12 364 SER A CA 1
ATOM 2725 C C . SER A 1 364 ? 48.183 -22.969 74.567 1.00 70.12 364 SER A C 1
ATOM 2727 O O . SER A 1 364 ? 48.864 -22.184 73.919 1.00 70.12 364 SER A O 1
ATOM 2729 N N . GLU A 1 365 ? 48.666 -24.109 75.049 1.00 72.38 365 GLU A N 1
ATOM 2730 C CA . GLU A 1 365 ? 50.067 -24.512 74.948 1.00 72.38 365 GLU A CA 1
ATOM 2731 C C . GLU A 1 365 ? 50.439 -24.895 73.504 1.00 72.38 365 GLU A C 1
ATOM 2733 O O . GLU A 1 365 ? 51.452 -24.427 72.989 1.00 72.38 365 GLU A O 1
ATOM 2738 N N . MET A 1 366 ? 49.567 -25.615 72.782 1.00 69.31 366 MET A N 1
ATOM 2739 C CA . MET A 1 366 ? 49.733 -25.853 71.336 1.00 69.31 366 MET A CA 1
ATOM 2740 C C . MET A 1 366 ? 49.732 -24.547 70.530 1.00 69.31 366 MET A C 1
ATOM 2742 O O . MET A 1 366 ? 50.527 -24.383 69.604 1.00 69.31 366 MET A O 1
ATOM 2746 N N . GLN A 1 367 ? 48.852 -23.603 70.878 1.00 73.88 367 GLN A N 1
ATOM 2747 C CA . GLN A 1 367 ? 48.785 -22.304 70.210 1.00 73.88 367 GLN A CA 1
ATOM 2748 C C . GLN A 1 367 ? 50.038 -21.459 70.475 1.00 73.88 367 GLN A C 1
ATOM 2750 O O . GLN A 1 367 ? 50.503 -20.750 69.581 1.00 73.88 367 GLN A O 1
ATOM 2755 N N . GLU A 1 368 ? 50.604 -21.541 71.676 1.00 78.00 368 GLU A N 1
ATOM 2756 C CA . GLU A 1 368 ? 51.830 -20.833 72.024 1.00 78.00 368 GLU A CA 1
ATOM 2757 C C . GLU A 1 368 ? 53.064 -21.435 71.343 1.00 78.00 368 GLU A C 1
ATOM 2759 O O . GLU A 1 368 ? 53.885 -20.688 70.809 1.00 78.00 368 GLU A O 1
ATOM 2764 N N . ILE A 1 369 ? 53.151 -22.766 71.253 1.00 73.88 369 ILE A N 1
ATOM 2765 C CA . ILE A 1 369 ? 54.198 -23.447 70.480 1.00 73.88 369 ILE A CA 1
ATOM 2766 C C . ILE A 1 369 ? 54.099 -23.054 69.000 1.00 73.88 369 ILE A C 1
ATOM 2768 O O . ILE A 1 369 ? 55.087 -22.600 68.429 1.00 73.88 369 ILE A O 1
ATOM 2772 N N . ALA A 1 370 ? 52.903 -23.114 68.402 1.00 71.31 370 ALA A N 1
ATOM 2773 C CA . ALA A 1 370 ? 52.695 -22.735 67.002 1.00 71.31 370 ALA A CA 1
ATOM 2774 C C . ALA A 1 370 ? 53.063 -21.268 66.713 1.00 71.31 370 ALA A C 1
ATOM 2776 O O . ALA A 1 370 ? 53.572 -20.963 65.638 1.00 71.31 370 ALA A O 1
ATOM 2777 N N . ARG A 1 371 ? 52.850 -20.352 67.671 1.00 76.12 371 ARG A N 1
ATOM 2778 C CA . ARG A 1 371 ? 53.294 -18.952 67.546 1.00 76.12 371 ARG A CA 1
ATOM 2779 C C . ARG A 1 371 ? 54.816 -18.798 67.587 1.00 76.12 371 ARG A C 1
ATOM 2781 O O . ARG A 1 371 ? 55.330 -17.841 67.011 1.00 76.12 371 ARG A O 1
ATOM 2788 N N . ARG A 1 372 ? 55.532 -19.691 68.277 1.00 73.31 372 ARG A N 1
ATOM 2789 C CA . ARG A 1 372 ? 57.001 -19.654 68.381 1.00 73.31 372 ARG A CA 1
ATOM 2790 C C . ARG A 1 372 ? 57.692 -20.321 67.194 1.00 73.31 372 ARG A C 1
ATOM 2792 O O . ARG A 1 372 ? 58.786 -19.897 66.829 1.00 73.31 372 ARG A O 1
ATOM 2799 N N . THR A 1 373 ? 57.071 -21.317 66.570 1.00 71.25 373 THR A N 1
ATOM 2800 C CA . THR A 1 373 ? 57.653 -22.019 65.422 1.00 71.25 373 THR A CA 1
ATOM 2801 C C . THR A 1 373 ? 57.620 -21.136 64.171 1.00 71.25 373 THR A C 1
ATOM 2803 O O . THR A 1 373 ? 56.598 -21.008 63.500 1.00 71.25 373 THR A O 1
ATOM 2806 N N . ARG A 1 374 ? 58.757 -20.519 63.828 1.00 70.94 374 ARG A N 1
ATOM 2807 C CA . ARG A 1 374 ? 58.945 -19.852 62.532 1.00 70.94 374 ARG A CA 1
ATOM 2808 C C . ARG A 1 374 ? 59.462 -20.863 61.518 1.00 70.94 374 ARG A C 1
ATOM 2810 O O . ARG A 1 374 ? 60.604 -21.310 61.595 1.00 70.94 374 ARG A O 1
ATOM 2817 N N . VAL A 1 375 ? 58.613 -21.207 60.562 1.00 74.31 375 VAL A N 1
ATOM 2818 C CA . VAL A 1 375 ? 58.954 -22.078 59.436 1.00 74.31 375 VAL A CA 1
ATOM 2819 C C . VAL A 1 375 ? 59.124 -21.237 58.179 1.00 74.31 375 VAL A C 1
ATOM 2821 O O . VAL A 1 375 ? 58.275 -20.402 57.867 1.00 74.31 375 VAL A O 1
ATOM 2824 N N . ARG A 1 376 ? 60.218 -21.465 57.450 1.00 74.19 376 ARG A N 1
ATOM 2825 C CA . ARG A 1 376 ? 60.437 -20.919 56.110 1.00 74.19 376 ARG A CA 1
ATOM 2826 C C . ARG A 1 376 ? 60.141 -22.017 55.099 1.00 74.19 376 ARG A C 1
ATOM 2828 O O . ARG A 1 376 ? 60.489 -23.176 55.307 1.00 74.19 376 ARG A O 1
ATOM 2835 N N . LEU A 1 377 ? 59.476 -21.658 54.014 1.00 70.62 377 LEU A N 1
ATOM 2836 C CA . LEU A 1 377 ? 59.260 -22.567 52.900 1.00 70.62 377 LEU A CA 1
ATOM 2837 C C . LEU A 1 377 ? 60.479 -22.473 51.978 1.00 70.62 377 LEU A C 1
ATOM 2839 O O . LEU A 1 377 ? 60.726 -21.403 51.424 1.00 70.62 377 LEU A O 1
ATOM 2843 N N . ASP A 1 378 ? 61.250 -23.552 51.856 1.00 75.12 378 ASP A N 1
ATOM 2844 C CA . ASP A 1 378 ? 62.404 -23.618 50.959 1.00 75.12 378 ASP A CA 1
ATOM 2845 C C . ASP A 1 378 ? 62.150 -24.603 49.817 1.00 75.12 378 ASP A C 1
ATOM 2847 O O . ASP A 1 378 ? 61.486 -25.632 49.981 1.00 75.12 378 ASP A O 1
ATOM 2851 N N . HIS A 1 379 ? 62.643 -24.259 48.630 1.00 73.06 379 HIS A N 1
ATOM 2852 C CA . HIS A 1 379 ? 62.414 -25.031 47.413 1.00 73.06 379 HIS A CA 1
ATOM 2853 C C . HIS A 1 379 ? 63.653 -25.867 47.073 1.00 73.06 379 HIS A C 1
ATOM 2855 O O . HIS A 1 379 ? 64.499 -25.471 46.271 1.00 73.06 379 HIS A O 1
ATOM 2861 N N . GLU A 1 380 ? 63.751 -27.056 47.663 1.00 74.19 380 GLU A N 1
ATOM 2862 C CA . GLU A 1 380 ? 64.841 -27.999 47.398 1.00 74.19 380 GLU A CA 1
ATOM 2863 C C . GLU A 1 380 ? 64.441 -29.003 46.310 1.00 74.19 380 GLU A C 1
ATOM 2865 O O . GLU A 1 380 ? 63.984 -30.093 46.630 1.00 74.19 380 GLU A O 1
ATOM 2870 N N . GLY A 1 381 ? 64.604 -28.642 45.029 1.00 70.19 381 GLY A N 1
ATOM 2871 C CA . GLY A 1 381 ? 64.722 -29.526 43.843 1.00 70.19 381 GLY A CA 1
ATOM 2872 C C . GLY A 1 381 ? 63.630 -30.571 43.515 1.00 70.19 381 GLY A C 1
ATOM 2873 O O . GLY A 1 381 ? 63.541 -31.011 42.373 1.00 70.19 381 GLY A O 1
ATOM 2874 N N . ARG A 1 382 ? 62.793 -30.983 44.467 1.00 64.69 382 ARG A N 1
ATOM 2875 C CA . ARG A 1 382 ? 61.712 -31.976 44.360 1.00 64.69 382 ARG A CA 1
ATOM 2876 C C . ARG A 1 382 ? 60.385 -31.466 44.933 1.00 64.69 382 ARG A C 1
ATOM 2878 O O . ARG A 1 382 ? 59.414 -32.214 44.952 1.00 64.69 382 ARG A O 1
ATOM 2885 N N . GLY A 1 383 ? 60.332 -30.215 45.387 1.00 74.12 383 GLY A N 1
ATOM 2886 C CA . GLY A 1 383 ? 59.120 -29.572 45.886 1.00 74.12 383 GLY A CA 1
ATOM 2887 C C . GLY A 1 383 ? 59.399 -28.593 47.021 1.00 74.12 383 GLY A C 1
ATOM 2888 O O . GLY A 1 383 ? 60.520 -28.483 47.516 1.00 74.12 383 GLY A O 1
ATOM 2889 N N . LEU A 1 384 ? 58.356 -27.873 47.426 1.00 73.62 384 LEU A N 1
ATOM 2890 C CA . LEU A 1 384 ? 58.399 -26.952 48.558 1.00 73.62 384 LEU A CA 1
ATOM 2891 C C . LEU A 1 384 ? 58.408 -27.750 49.863 1.00 73.62 384 LEU A C 1
ATOM 2893 O O . LEU A 1 384 ? 57.515 -28.563 50.104 1.00 73.62 384 LEU A O 1
ATOM 2897 N N . ARG A 1 385 ? 59.397 -27.501 50.719 1.00 72.38 385 ARG A N 1
ATOM 2898 C CA . ARG A 1 385 ? 59.482 -28.099 52.050 1.00 72.38 385 ARG A CA 1
ATOM 2899 C C . ARG A 1 385 ? 59.557 -27.002 53.100 1.00 72.38 385 ARG A C 1
ATOM 2901 O O . ARG A 1 385 ? 60.274 -26.021 52.942 1.00 72.38 385 ARG A O 1
ATOM 2908 N N . PHE A 1 386 ? 58.825 -27.176 54.195 1.00 71.00 386 PHE A N 1
ATOM 2909 C CA . PHE A 1 386 ? 58.985 -26.319 55.364 1.00 71.00 386 PHE A CA 1
ATOM 2910 C C . PHE A 1 386 ? 60.278 -26.703 56.089 1.00 71.00 386 PHE A C 1
ATOM 2912 O O . PHE A 1 386 ? 60.424 -27.839 56.544 1.00 71.00 386 PHE A O 1
ATOM 2919 N N . VAL A 1 387 ? 61.211 -25.761 56.174 1.00 73.88 387 VAL A N 1
ATOM 2920 C CA . VAL A 1 387 ? 62.469 -25.891 56.909 1.00 73.88 387 VAL A CA 1
ATOM 2921 C C . VAL A 1 387 ? 62.404 -24.960 58.116 1.00 73.88 387 VAL A C 1
ATOM 2923 O O . VAL A 1 387 ? 61.991 -23.801 58.022 1.00 73.88 387 VAL A O 1
ATOM 2926 N N . GLU A 1 388 ? 62.759 -25.486 59.283 1.00 71.19 388 GLU A N 1
ATOM 2927 C CA . GLU A 1 388 ? 62.788 -24.712 60.519 1.00 71.19 388 GLU A CA 1
ATOM 2928 C C . GLU A 1 388 ? 64.009 -23.786 60.500 1.00 71.19 388 GLU A C 1
ATOM 2930 O O . GLU A 1 388 ? 65.154 -24.236 60.456 1.00 71.19 388 GLU A O 1
ATOM 2935 N N . THR A 1 389 ? 63.775 -22.476 60.491 1.00 67.12 389 THR A N 1
ATOM 2936 C CA . THR A 1 389 ? 64.857 -21.488 60.509 1.00 67.12 389 THR A CA 1
ATOM 2937 C C . THR A 1 389 ? 65.340 -21.284 61.938 1.00 67.12 389 THR A C 1
ATOM 2939 O O . THR A 1 389 ? 64.707 -20.565 62.711 1.00 67.12 389 THR A O 1
ATOM 2942 N N . SER A 1 390 ? 66.476 -21.884 62.300 1.00 62.06 390 SER A N 1
ATOM 2943 C CA . SER A 1 390 ? 67.187 -21.507 63.522 1.00 62.06 390 SER A CA 1
ATOM 2944 C C . SER A 1 390 ? 67.850 -20.147 63.307 1.00 62.06 390 SER A C 1
ATOM 2946 O O . SER A 1 390 ? 68.841 -20.044 62.587 1.00 62.06 390 SER A O 1
ATOM 2948 N N . VAL A 1 391 ? 67.300 -19.098 63.911 1.00 54.69 391 VAL A N 1
ATOM 2949 C CA . VAL A 1 391 ? 67.931 -17.773 63.939 1.00 54.69 391 VAL A CA 1
ATOM 2950 C C . VAL A 1 391 ? 69.184 -17.863 64.827 1.00 54.69 391 VAL A C 1
ATOM 2952 O O . VAL A 1 391 ? 69.044 -18.244 65.994 1.00 54.69 391 VAL A O 1
ATOM 2955 N N . PRO A 1 392 ? 70.408 -17.570 64.340 1.00 49.03 392 PRO A N 1
ATOM 2956 C CA . PRO A 1 392 ? 71.557 -17.417 65.225 1.00 49.03 392 PRO A CA 1
ATOM 2957 C C . PRO A 1 392 ? 71.319 -16.215 66.146 1.00 49.03 392 PRO A C 1
ATOM 2959 O O . PRO A 1 392 ? 70.851 -15.167 65.712 1.00 49.03 392 PRO A O 1
ATOM 2962 N N . ALA A 1 393 ? 71.604 -16.394 67.436 1.00 53.66 393 ALA A N 1
ATOM 2963 C CA . ALA A 1 393 ? 71.237 -15.505 68.541 1.00 53.66 393 ALA A CA 1
ATOM 2964 C C . ALA A 1 393 ? 72.005 -14.163 68.591 1.00 53.66 393 ALA A C 1
ATOM 2966 O O . ALA A 1 393 ? 72.387 -13.709 69.666 1.00 53.66 393 ALA A O 1
ATOM 2967 N N . ALA A 1 394 ? 72.242 -13.523 67.450 1.00 53.53 394 ALA A N 1
ATOM 2968 C CA . ALA A 1 394 ? 72.894 -12.226 67.370 1.00 53.53 394 ALA A CA 1
ATOM 2969 C C . ALA A 1 394 ? 72.390 -11.442 66.153 1.00 53.53 394 ALA A C 1
ATOM 2971 O O . ALA A 1 394 ? 73.131 -11.213 65.208 1.00 53.53 394 ALA A O 1
ATOM 2972 N N . GLU A 1 395 ? 71.128 -11.022 66.182 1.00 39.84 395 GLU A N 1
ATOM 2973 C CA . GLU A 1 395 ? 70.764 -9.737 65.584 1.00 39.84 395 GLU A CA 1
ATOM 2974 C C . GLU A 1 395 ? 69.509 -9.205 66.271 1.00 39.84 395 GLU A C 1
ATOM 2976 O O . GLU A 1 395 ? 68.388 -9.699 66.133 1.00 39.84 395 GLU A O 1
ATOM 2981 N N . SER A 1 396 ? 69.785 -8.249 67.145 1.00 39.88 396 SER A N 1
ATOM 2982 C CA . SER A 1 396 ? 68.873 -7.488 67.968 1.00 39.88 396 SER A CA 1
ATOM 2983 C C . SER A 1 396 ? 68.074 -6.482 67.141 1.00 39.88 396 SER A C 1
ATOM 2985 O O . SER A 1 396 ? 68.619 -5.815 66.270 1.00 39.88 396 SER A O 1
ATOM 2987 N N . GLU A 1 397 ? 66.822 -6.295 67.557 1.00 50.44 397 GLU A N 1
ATOM 2988 C CA . GLU A 1 397 ? 66.179 -4.981 67.634 1.00 50.44 397 GLU A CA 1
ATOM 2989 C C . GLU A 1 397 ? 65.914 -4.247 66.305 1.00 50.44 397 GLU A C 1
ATOM 2991 O O . GLU A 1 397 ? 66.621 -3.329 65.904 1.00 50.44 397 GLU A O 1
ATOM 2996 N N . VAL A 1 398 ? 64.773 -4.564 65.681 1.00 42.19 398 VAL A N 1
ATOM 2997 C CA . VAL A 1 398 ? 64.089 -3.632 64.773 1.00 42.19 398 VAL A CA 1
ATOM 2998 C C . VAL A 1 398 ? 62.663 -3.417 65.279 1.00 42.19 398 VAL A C 1
ATOM 3000 O O . VAL A 1 398 ? 61.854 -4.344 65.345 1.00 42.19 398 VAL A O 1
ATOM 3003 N N . LYS A 1 399 ? 62.388 -2.173 65.690 1.00 44.72 399 LYS A N 1
ATOM 3004 C CA . LYS A 1 399 ? 61.079 -1.652 66.115 1.00 44.72 399 LYS A CA 1
ATOM 3005 C C . LYS A 1 399 ? 60.011 -1.879 65.029 1.00 44.72 399 LYS A C 1
ATOM 3007 O O . LYS A 1 399 ? 60.316 -1.699 63.851 1.00 44.72 399 LYS A O 1
ATOM 3012 N N . PRO A 1 400 ? 58.751 -2.173 65.397 1.00 44.06 400 PRO A N 1
ATOM 3013 C CA . PRO A 1 400 ? 57.663 -2.234 64.429 1.00 44.06 400 PRO A CA 1
ATOM 3014 C C . PRO A 1 400 ? 57.375 -0.834 63.864 1.00 44.06 400 PRO A C 1
ATOM 3016 O O . PRO A 1 400 ? 57.048 0.095 64.604 1.00 44.06 400 PRO A O 1
ATOM 3019 N N . VAL A 1 401 ? 57.519 -0.698 62.545 1.00 46.84 401 VAL A N 1
ATOM 3020 C CA . VAL A 1 401 ? 57.033 0.440 61.755 1.00 46.84 401 VAL A CA 1
ATOM 3021 C C . VAL A 1 401 ? 55.527 0.267 61.543 1.00 46.84 401 VAL A C 1
ATOM 3023 O O . VAL A 1 401 ? 55.050 -0.848 61.338 1.00 46.84 401 VAL A O 1
ATOM 3026 N N . GLY A 1 402 ? 54.806 1.380 61.681 1.00 39.47 402 GLY A N 1
ATOM 3027 C CA . GLY A 1 402 ? 53.355 1.462 61.804 1.00 39.47 402 GLY A CA 1
ATOM 3028 C C . GLY A 1 402 ? 52.538 0.947 60.619 1.00 39.47 402 GLY A C 1
ATOM 3029 O O . GLY A 1 402 ? 53.028 0.764 59.506 1.00 39.47 402 GLY A O 1
ATOM 3030 N N . GLU A 1 403 ? 51.261 0.726 60.930 1.00 38.59 403 GLU A N 1
ATOM 3031 C CA . GLU A 1 403 ? 50.183 0.287 60.046 1.00 38.59 403 GLU A CA 1
ATOM 3032 C C . GLU A 1 403 ? 50.142 1.060 58.714 1.00 38.59 403 GLU A C 1
ATOM 3034 O O . GLU A 1 403 ? 50.164 2.294 58.716 1.00 38.59 403 GLU A O 1
ATOM 3039 N N . PRO A 1 404 ? 50.024 0.369 57.565 1.00 44.34 404 PRO A N 1
ATOM 3040 C CA . PRO A 1 404 ? 49.726 1.025 56.304 1.00 44.34 404 PRO A CA 1
ATOM 3041 C C . PRO A 1 404 ? 48.242 1.404 56.232 1.00 44.34 404 PRO A C 1
ATOM 3043 O O . PRO A 1 404 ? 47.347 0.583 56.438 1.00 44.34 404 PRO A O 1
ATOM 3046 N N . GLY A 1 405 ? 48.022 2.683 55.930 1.00 35.53 405 GLY A N 1
ATOM 3047 C CA . GLY A 1 405 ? 46.721 3.316 55.792 1.00 35.53 405 GLY A CA 1
ATOM 3048 C C . GLY A 1 405 ? 45.847 2.762 54.664 1.00 35.53 405 GLY A C 1
ATOM 3049 O O . GLY A 1 405 ? 46.302 2.137 53.706 1.00 35.53 405 GLY A O 1
ATOM 3050 N N . GLN A 1 406 ? 44.558 3.053 54.832 1.00 34.22 406 GLN A N 1
ATOM 3051 C CA . GLN A 1 406 ? 43.445 2.815 53.920 1.00 34.22 406 GLN A CA 1
ATOM 3052 C C . GLN A 1 406 ? 43.770 3.179 52.465 1.00 34.22 406 GLN A C 1
ATOM 3054 O O . GLN A 1 406 ? 44.026 4.338 52.144 1.00 34.22 406 GLN A O 1
ATOM 3059 N N . TYR A 1 407 ? 43.651 2.194 51.577 1.00 37.00 407 TYR A N 1
ATOM 3060 C CA . TYR A 1 407 ? 43.503 2.421 50.143 1.00 37.00 407 TYR A CA 1
ATOM 3061 C C . TYR A 1 407 ? 42.027 2.675 49.822 1.00 37.00 407 TYR A C 1
ATOM 3063 O O . TYR A 1 407 ? 41.173 1.826 50.080 1.00 37.00 407 TYR A O 1
ATOM 3071 N N . SER A 1 408 ? 41.728 3.847 49.256 1.00 34.69 408 SER A N 1
ATOM 3072 C CA . SER A 1 408 ? 40.422 4.163 48.678 1.00 34.69 408 SER A CA 1
ATOM 3073 C C . SER A 1 408 ? 40.273 3.467 47.324 1.00 34.69 408 SER A C 1
ATOM 3075 O O . SER A 1 408 ? 41.094 3.687 46.432 1.00 34.69 408 SER A O 1
ATOM 3077 N N . SER A 1 409 ? 39.221 2.666 47.147 1.00 37.34 409 SER A N 1
ATOM 3078 C CA . SER A 1 409 ? 38.846 2.117 45.843 1.00 37.34 409 SER A CA 1
ATOM 3079 C C . SER A 1 409 ? 38.035 3.150 45.059 1.00 37.34 409 SER A C 1
ATOM 3081 O O . SER A 1 409 ? 36.851 3.361 45.322 1.00 37.34 409 SER A O 1
ATOM 3083 N N . ALA A 1 410 ? 38.679 3.787 44.090 1.00 37.62 410 ALA A N 1
ATOM 3084 C CA . ALA A 1 410 ? 38.018 4.460 42.984 1.00 37.62 410 ALA A CA 1
ATOM 3085 C C . ALA A 1 410 ? 38.542 3.816 41.699 1.00 37.62 410 ALA A C 1
ATOM 3087 O O . ALA A 1 410 ? 39.741 3.871 41.431 1.00 37.62 410 ALA A O 1
ATOM 3088 N N . GLY A 1 411 ? 37.650 3.179 40.944 1.00 33.00 411 GLY A N 1
ATOM 3089 C CA . GLY A 1 411 ? 37.958 2.570 39.653 1.00 33.00 411 GLY A CA 1
ATOM 3090 C C . GLY A 1 411 ? 37.167 1.286 39.429 1.00 33.00 411 GLY A C 1
ATOM 3091 O O . GLY A 1 411 ? 37.319 0.342 40.195 1.00 33.00 411 GLY A O 1
ATOM 3092 N N . ASP A 1 412 ? 36.364 1.299 38.364 1.00 32.50 412 ASP A N 1
ATOM 3093 C CA . ASP A 1 412 ? 35.764 0.153 37.660 1.00 32.50 412 ASP A CA 1
ATOM 3094 C C . ASP A 1 412 ? 34.263 -0.103 37.878 1.00 32.50 412 ASP A C 1
ATOM 3096 O O . ASP A 1 412 ? 33.823 -1.183 38.259 1.00 32.50 412 ASP A O 1
ATOM 3100 N N . GLU A 1 413 ? 33.451 0.880 37.478 1.00 35.94 413 GLU A N 1
ATOM 3101 C CA . GLU A 1 413 ? 32.161 0.620 36.828 1.00 35.94 413 GLU A CA 1
ATOM 3102 C C . GLU A 1 413 ? 32.328 0.825 35.316 1.00 35.94 413 GLU A C 1
ATOM 3104 O O . GLU A 1 413 ? 32.343 1.958 34.846 1.00 35.94 413 GLU A O 1
ATOM 3109 N N . GLN A 1 414 ? 32.469 -0.263 34.553 1.00 38.62 414 GLN A N 1
ATOM 3110 C CA . GLN A 1 414 ? 31.943 -0.399 33.186 1.00 38.62 414 GLN A CA 1
ATOM 3111 C C . GLN A 1 414 ? 32.264 -1.796 32.640 1.00 38.62 414 GLN A C 1
ATOM 3113 O O . GLN A 1 414 ? 33.322 -2.021 32.057 1.00 38.62 414 GLN A O 1
ATOM 3118 N N . ARG A 1 415 ? 31.321 -2.733 32.805 1.00 34.78 415 ARG A N 1
ATOM 3119 C CA . ARG A 1 415 ? 30.865 -3.720 31.801 1.00 34.78 415 ARG A CA 1
ATOM 3120 C C . ARG A 1 415 ? 30.064 -4.829 32.485 1.00 34.78 415 ARG A C 1
ATOM 3122 O O . ARG A 1 415 ? 30.429 -5.287 33.558 1.00 34.78 415 ARG A O 1
ATOM 3129 N N . TYR A 1 416 ? 29.033 -5.281 31.771 1.00 34.41 416 TYR A N 1
ATOM 3130 C CA . TYR A 1 416 ? 28.102 -6.382 32.061 1.00 34.41 416 TYR A CA 1
ATOM 3131 C C . TYR A 1 416 ? 26.863 -6.035 32.895 1.00 34.41 416 TYR A C 1
ATOM 3133 O O . TYR A 1 416 ? 26.834 -6.230 34.102 1.00 34.41 416 TYR A O 1
ATOM 3141 N N . SER A 1 417 ? 25.797 -5.618 32.201 1.00 30.03 417 SER A N 1
ATOM 3142 C CA . SER A 1 417 ? 24.408 -6.030 32.482 1.00 30.03 417 SER A CA 1
ATOM 3143 C C . SER A 1 417 ? 23.485 -5.603 31.333 1.00 30.03 417 SER A C 1
ATOM 3145 O O . SER A 1 417 ? 22.873 -4.543 31.359 1.00 30.03 417 SER A O 1
ATOM 3147 N N . LEU A 1 418 ? 23.389 -6.441 30.301 1.00 36.56 418 LEU A N 1
ATOM 3148 C CA . LEU A 1 418 ? 22.223 -6.506 29.419 1.00 36.56 418 LEU A CA 1
ATOM 3149 C C . LEU A 1 418 ? 21.752 -7.951 29.482 1.00 36.56 418 LEU A C 1
ATOM 3151 O O . LEU A 1 418 ? 22.371 -8.804 28.856 1.00 36.56 418 LEU A O 1
ATOM 3155 N N . LEU A 1 419 ? 20.754 -8.202 30.331 1.00 40.78 419 LEU A N 1
ATOM 3156 C CA . LEU A 1 419 ? 19.749 -9.271 30.275 1.00 40.78 419 LEU A CA 1
ATOM 3157 C C . LEU A 1 419 ? 19.099 -9.392 31.662 1.00 40.78 419 LEU A C 1
ATOM 3159 O O . LEU A 1 419 ? 19.463 -10.259 32.446 1.00 40.78 419 LEU A O 1
ATOM 3163 N N . THR A 1 420 ? 18.104 -8.552 31.939 1.00 34.00 420 THR A N 1
ATOM 3164 C CA . THR A 1 420 ? 16.968 -8.929 32.788 1.00 34.00 420 THR A CA 1
ATOM 3165 C C . THR A 1 420 ? 15.731 -8.152 32.354 1.00 34.00 420 THR A C 1
ATOM 3167 O O . THR A 1 420 ? 15.733 -6.935 32.196 1.00 34.00 420 THR A O 1
ATOM 3170 N N . SER A 1 421 ? 14.689 -8.933 32.098 1.00 42.44 421 SER A N 1
ATOM 3171 C CA . SER A 1 421 ? 13.307 -8.540 31.872 1.00 42.44 421 SER A CA 1
ATOM 3172 C C . SER A 1 421 ? 12.653 -8.307 33.230 1.00 42.44 421 SER A C 1
ATOM 3174 O O . SER A 1 421 ? 12.656 -9.233 34.028 1.00 42.44 421 SER A O 1
ATOM 3176 N N . ASP A 1 422 ? 12.039 -7.145 33.431 1.00 33.59 422 ASP A N 1
ATOM 3177 C CA . ASP A 1 422 ? 10.927 -6.906 34.361 1.00 33.59 422 ASP A CA 1
ATOM 3178 C C . ASP A 1 422 ? 10.161 -5.694 33.785 1.00 33.59 422 ASP A C 1
ATOM 3180 O O . ASP A 1 422 ? 10.767 -4.707 33.384 1.00 33.59 422 ASP A O 1
ATOM 3184 N N . GLY A 1 423 ? 8.845 -5.694 33.575 1.00 42.66 423 GLY A N 1
ATOM 3185 C CA . GLY A 1 423 ? 7.815 -6.366 34.356 1.00 42.66 423 GLY A CA 1
ATOM 3186 C C . GLY A 1 423 ? 7.221 -5.401 35.385 1.00 42.66 423 GLY A C 1
ATOM 3187 O O . GLY A 1 423 ? 7.281 -5.671 36.575 1.00 42.66 423 GLY A O 1
ATOM 3188 N N . GLY A 1 424 ? 6.665 -4.262 34.951 1.00 31.55 424 GLY A N 1
ATOM 3189 C CA . GLY A 1 424 ? 6.012 -3.315 35.860 1.00 31.55 424 GLY A CA 1
ATOM 3190 C C . GLY A 1 424 ? 5.330 -2.154 35.142 1.00 31.55 424 GLY A C 1
ATOM 3191 O O . GLY A 1 424 ? 5.960 -1.143 34.849 1.00 31.55 424 GLY A O 1
ATOM 3192 N N . ALA A 1 425 ? 4.033 -2.292 34.865 1.00 40.50 425 ALA A N 1
ATOM 3193 C CA . ALA A 1 425 ? 3.182 -1.176 34.466 1.00 40.50 425 ALA A CA 1
ATOM 3194 C C . ALA A 1 425 ? 2.810 -0.341 35.706 1.00 40.50 425 ALA A C 1
ATOM 3196 O O . ALA A 1 425 ? 2.363 -0.929 36.694 1.00 40.50 425 ALA A O 1
ATOM 3197 N N . PRO A 1 426 ? 2.931 0.999 35.680 1.00 42.81 426 PRO A N 1
ATOM 3198 C CA . PRO A 1 426 ? 2.338 1.835 36.705 1.00 42.81 426 PRO A CA 1
ATOM 3199 C C . PRO A 1 426 ? 0.888 2.187 36.350 1.00 42.81 426 PRO A C 1
ATOM 3201 O O . PRO A 1 426 ? 0.552 2.619 35.247 1.00 42.81 426 PRO A O 1
ATOM 3204 N N . GLU A 1 427 ? 0.044 1.995 37.350 1.00 39.28 427 GLU A N 1
ATOM 3205 C CA . GLU A 1 427 ? -1.346 2.409 37.469 1.00 39.28 427 GLU A CA 1
ATOM 3206 C C . GLU A 1 427 ? -1.468 3.940 37.305 1.00 39.28 427 GLU A C 1
ATOM 3208 O O . GLU A 1 427 ? -0.963 4.709 38.125 1.00 39.28 427 GLU A O 1
ATOM 3213 N N . VAL A 1 428 ? -2.119 4.404 36.230 1.00 42.88 428 VAL A N 1
ATOM 3214 C CA . VAL A 1 428 ? -2.398 5.834 36.006 1.00 42.88 428 VAL A CA 1
ATOM 3215 C C . VAL A 1 428 ? -3.857 6.126 36.337 1.00 42.88 428 VAL A C 1
ATOM 3217 O O . VAL A 1 428 ? -4.785 5.719 35.642 1.00 42.88 428 VAL A O 1
ATOM 3220 N N . ASN A 1 429 ? -4.028 6.867 37.425 1.00 41.44 429 ASN A N 1
ATOM 3221 C CA . ASN A 1 429 ? -5.287 7.380 37.943 1.00 41.44 429 ASN A CA 1
ATOM 3222 C C . ASN A 1 429 ? -5.711 8.634 37.136 1.00 41.44 429 ASN A C 1
ATOM 3224 O O . ASN A 1 429 ? -4.895 9.555 37.000 1.00 41.44 429 ASN A O 1
ATOM 3228 N N . PRO A 1 430 ? -6.943 8.734 36.601 1.00 46.12 430 PRO A N 1
ATOM 3229 C CA . PRO A 1 430 ? -7.344 9.868 35.779 1.00 46.12 430 PRO A CA 1
ATOM 3230 C C . PRO A 1 430 ? -7.815 11.031 36.661 1.00 46.12 430 PRO A C 1
ATOM 3232 O O . PRO A 1 430 ? -8.798 10.926 37.393 1.00 46.12 430 PRO A O 1
ATOM 3235 N N . ARG A 1 431 ? -7.145 12.184 36.562 1.00 39.88 431 ARG A N 1
ATOM 3236 C CA . ARG A 1 431 ? -7.732 13.476 36.954 1.00 39.88 431 ARG A CA 1
ATOM 3237 C C . ARG A 1 431 ? -7.994 14.327 35.710 1.00 39.88 431 ARG A C 1
ATOM 3239 O O . ARG A 1 431 ? -7.135 14.377 34.829 1.00 39.88 431 ARG A O 1
ATOM 3246 N N . PRO A 1 432 ? -9.138 15.027 35.644 1.00 44.34 432 PRO A N 1
ATOM 3247 C CA . PRO A 1 432 ? -9.498 15.854 34.502 1.00 44.34 432 PRO A CA 1
ATOM 3248 C C . PRO A 1 432 ? -8.684 17.153 34.517 1.00 44.34 432 PRO A C 1
ATOM 3250 O O . PRO A 1 432 ? -8.582 17.817 35.551 1.00 44.34 432 PRO A O 1
ATOM 3253 N N . ARG A 1 433 ? -8.116 17.534 33.367 1.00 35.59 433 ARG A N 1
ATOM 3254 C CA . ARG A 1 433 ? -7.602 18.893 33.148 1.00 35.59 433 ARG A CA 1
ATOM 3255 C C . ARG A 1 433 ? -8.627 19.724 32.366 1.00 35.59 433 ARG A C 1
ATOM 3257 O O . ARG A 1 433 ? -9.260 19.190 31.457 1.00 35.59 433 ARG A O 1
ATOM 3264 N N . PRO A 1 434 ? -8.796 21.010 32.716 1.00 38.59 434 PRO A N 1
ATOM 3265 C CA . PRO A 1 434 ? -9.766 21.903 32.097 1.00 38.59 434 PRO A CA 1
ATOM 3266 C C . PRO A 1 434 ? -9.293 22.405 30.726 1.00 38.59 434 PRO A C 1
ATOM 3268 O O . PRO A 1 434 ? -8.101 22.630 30.508 1.00 38.59 434 PRO A O 1
ATOM 3271 N N . MET A 1 435 ? -10.256 22.623 29.827 1.00 38.56 435 MET A N 1
ATOM 3272 C CA . MET A 1 435 ? -10.071 23.356 28.574 1.00 38.56 435 MET A CA 1
ATOM 3273 C C . MET A 1 435 ? -9.646 24.797 28.867 1.00 38.56 435 MET A C 1
ATOM 3275 O O . MET A 1 435 ? -10.340 25.520 29.580 1.00 38.56 435 MET A O 1
ATOM 3279 N N . SER A 1 436 ? -8.539 25.221 28.264 1.00 30.98 436 SER A N 1
ATOM 3280 C CA . SER A 1 436 ? -8.155 26.626 28.149 1.00 30.98 436 SER A CA 1
ATOM 3281 C C . SER A 1 436 ? -8.169 27.010 26.675 1.00 30.98 436 SER A C 1
ATOM 3283 O O . SER A 1 436 ? -7.507 26.381 25.851 1.00 30.98 436 SER A O 1
ATOM 3285 N N . TRP A 1 437 ? -8.954 28.037 26.368 1.00 38.03 437 TRP A N 1
ATOM 3286 C CA . TRP A 1 437 ? -8.993 28.721 25.086 1.00 38.03 437 TRP A CA 1
ATOM 3287 C C . TRP A 1 437 ? -7.757 29.615 24.953 1.00 38.03 437 TRP A C 1
ATOM 3289 O O . TRP A 1 437 ? -7.524 30.470 25.805 1.00 38.03 437 TRP A O 1
ATOM 3299 N N . MET A 1 438 ? -7.007 29.490 23.858 1.00 28.86 438 MET A N 1
ATOM 3300 C CA . MET A 1 438 ? -6.052 30.518 23.445 1.00 28.86 438 MET A CA 1
ATOM 3301 C C . MET A 1 438 ? -6.286 30.891 21.985 1.00 28.86 438 MET A C 1
ATOM 3303 O O . MET A 1 438 ? -5.908 30.190 21.054 1.00 28.86 438 MET A O 1
ATOM 3307 N N . SER A 1 439 ? -6.946 32.036 21.829 1.00 34.19 439 SER A N 1
ATOM 3308 C CA . SER A 1 439 ? -7.008 32.834 20.611 1.00 34.19 439 SER A CA 1
ATOM 3309 C C . SER A 1 439 ? -5.621 33.430 20.353 1.00 34.19 439 SER A C 1
ATOM 3311 O O . SER A 1 439 ? -5.142 34.224 21.166 1.00 34.19 439 SER A O 1
ATOM 3313 N N . GLN A 1 440 ? -5.011 33.120 19.211 1.00 30.80 440 GLN A N 1
ATOM 3314 C CA . GLN A 1 440 ? -3.911 33.911 18.664 1.00 30.80 440 GLN A CA 1
ATOM 3315 C C . GLN A 1 440 ? -4.416 34.705 17.457 1.00 30.80 440 GLN A C 1
ATOM 3317 O O . GLN A 1 440 ? -4.717 34.157 16.401 1.00 30.80 440 GLN A O 1
ATOM 3322 N N . ARG A 1 441 ? -4.513 36.027 17.641 1.00 31.59 441 ARG A N 1
ATOM 3323 C CA . ARG A 1 441 ? -4.529 37.012 16.557 1.00 31.59 441 ARG A CA 1
ATOM 3324 C C . ARG A 1 441 ? -3.107 37.119 16.012 1.00 31.59 441 ARG A C 1
ATOM 3326 O O . ARG A 1 441 ? -2.226 37.573 16.737 1.00 31.59 441 ARG A O 1
ATOM 3333 N N . SER A 1 442 ? -2.894 36.761 14.750 1.00 30.48 442 SER A N 1
ATOM 3334 C CA . SER A 1 442 ? -1.687 37.136 14.011 1.00 30.48 442 SER A CA 1
ATOM 3335 C C . SER A 1 442 ? -1.950 38.411 13.212 1.00 30.48 442 SER A C 1
ATOM 3337 O O . SER A 1 442 ? -2.880 38.485 12.410 1.00 30.48 442 SER A O 1
ATOM 3339 N N . VAL A 1 443 ? -1.120 39.414 13.473 1.00 32.38 443 VAL A N 1
ATOM 3340 C CA . VAL A 1 443 ? -1.044 40.705 12.789 1.00 32.38 443 VAL A CA 1
ATOM 3341 C C . VAL A 1 443 ? -0.398 40.509 11.413 1.00 32.38 443 VAL A C 1
ATOM 3343 O O . VAL A 1 443 ? 0.668 39.909 11.314 1.00 32.38 443 VAL A O 1
ATOM 3346 N N . SER A 1 444 ? -1.039 41.014 10.358 1.00 33.56 444 SER A N 1
ATOM 3347 C CA . SER A 1 444 ? -0.476 41.104 9.004 1.00 33.56 444 SER A CA 1
ATOM 3348 C C . SER A 1 444 ? 0.570 42.225 8.909 1.00 33.56 444 SER A C 1
ATOM 3350 O O . SER A 1 444 ? 0.342 43.293 9.481 1.00 33.56 444 SER A O 1
ATOM 3352 N N . PRO A 1 445 ? 1.655 42.068 8.130 1.00 34.75 445 PRO A N 1
ATOM 3353 C CA . PRO A 1 445 ? 2.454 43.199 7.686 1.00 34.75 445 PRO A CA 1
ATOM 3354 C C . PRO A 1 445 ? 1.889 43.800 6.389 1.00 34.75 445 PRO A C 1
ATOM 3356 O O . PRO A 1 445 ? 1.607 43.097 5.420 1.00 34.75 445 PRO A O 1
ATOM 3359 N N . MET A 1 446 ? 1.741 45.128 6.399 1.00 31.88 446 MET A N 1
ATOM 3360 C CA . MET A 1 446 ? 1.513 45.984 5.233 1.00 31.88 446 MET A CA 1
ATOM 3361 C C . MET A 1 446 ? 2.682 45.862 4.248 1.00 31.88 446 MET A C 1
ATOM 3363 O O . MET A 1 446 ? 3.826 46.126 4.618 1.00 31.88 446 MET A O 1
ATOM 3367 N N . SER A 1 447 ? 2.395 45.543 2.986 1.00 32.53 447 SER A N 1
ATOM 3368 C CA . SER A 1 447 ? 3.317 45.765 1.873 1.00 32.53 447 SER A CA 1
ATOM 3369 C C . SER A 1 447 ? 3.020 47.116 1.215 1.00 32.53 447 SER A C 1
ATOM 3371 O O . SER A 1 447 ? 1.906 47.403 0.778 1.00 32.53 447 SER A O 1
ATOM 3373 N N . HIS A 1 448 ? 4.045 47.966 1.178 1.00 32.44 448 HIS A N 1
ATOM 3374 C CA . HIS A 1 448 ? 4.076 49.213 0.424 1.00 32.44 448 HIS A CA 1
ATOM 3375 C C . HIS A 1 448 ? 4.164 48.907 -1.079 1.00 32.44 448 HIS A C 1
ATOM 3377 O O . HIS A 1 448 ? 5.129 48.297 -1.533 1.00 32.44 448 HIS A O 1
ATOM 3383 N N . GLN A 1 449 ? 3.185 49.376 -1.853 1.00 36.91 449 GLN A N 1
ATOM 3384 C CA . GLN A 1 449 ? 3.316 49.563 -3.297 1.00 36.91 449 GLN A CA 1
ATOM 3385 C C . GLN A 1 449 ? 4.024 50.898 -3.549 1.00 36.91 449 GLN A C 1
ATOM 3387 O O . GLN A 1 449 ? 3.473 51.963 -3.265 1.00 36.91 449 GLN A O 1
ATOM 3392 N N . ALA A 1 450 ? 5.244 50.833 -4.080 1.00 41.56 450 ALA A N 1
ATOM 3393 C CA . ALA A 1 450 ? 5.894 51.965 -4.721 1.00 41.56 450 ALA A CA 1
ATOM 3394 C C . ALA A 1 450 ? 5.444 52.018 -6.187 1.00 41.56 450 ALA A C 1
ATOM 3396 O O . ALA A 1 450 ? 5.612 51.061 -6.942 1.00 41.56 450 ALA A O 1
ATOM 3397 N N . ARG A 1 451 ? 4.828 53.147 -6.548 1.00 45.31 451 ARG A N 1
ATOM 3398 C CA . ARG A 1 451 ? 4.819 53.682 -7.909 1.00 45.31 451 ARG A CA 1
ATOM 3399 C C . ARG A 1 451 ? 6.260 54.004 -8.288 1.00 45.31 451 ARG A C 1
ATOM 3401 O O . ARG A 1 451 ? 6.927 54.624 -7.475 1.00 45.31 451 ARG A O 1
ATOM 3408 N N . ASP A 1 452 ? 6.649 53.672 -9.508 1.00 4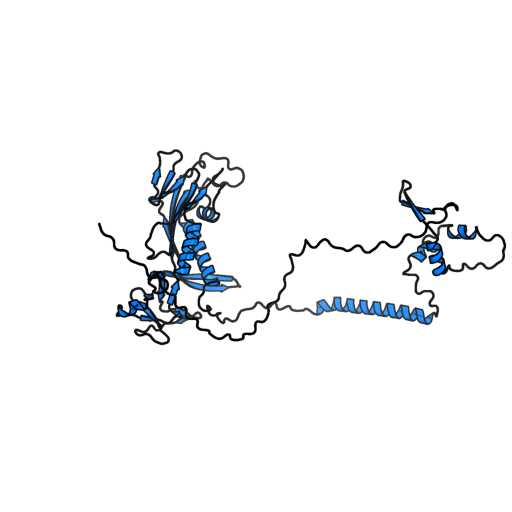7.19 452 ASP A N 1
ATOM 3409 C CA . ASP A 1 452 ? 7.351 54.596 -10.396 1.00 47.19 452 ASP A CA 1
ATOM 3410 C C . ASP A 1 452 ? 7.098 54.146 -11.835 1.00 47.19 452 ASP A C 1
ATOM 3412 O O . ASP A 1 452 ? 7.062 52.951 -12.135 1.00 47.19 452 ASP A O 1
ATOM 3416 N N . GLY A 1 453 ? 6.806 55.125 -12.684 1.00 51.97 453 GLY A N 1
ATOM 3417 C CA . GLY A 1 453 ? 6.750 54.970 -14.126 1.00 51.97 453 GLY A CA 1
ATOM 3418 C C . GLY A 1 453 ? 7.989 55.593 -14.749 1.00 51.97 453 GLY A C 1
ATOM 3419 O O . GLY A 1 453 ? 8.482 56.595 -14.239 1.00 51.97 453 GLY A O 1
ATOM 3420 N N . ASP A 1 454 ? 8.435 54.979 -15.837 1.00 48.16 454 ASP A N 1
ATOM 3421 C CA . ASP A 1 454 ? 8.858 55.609 -17.091 1.00 48.16 454 ASP A CA 1
ATOM 3422 C C . ASP A 1 454 ? 8.677 54.581 -18.218 1.00 48.16 454 ASP A C 1
ATOM 3424 O O . ASP A 1 454 ? 8.965 53.381 -17.975 1.00 48.16 454 ASP A O 1
#

pLDDT: mean 75.73, std 20.99, range [28.86, 97.94]

Radius of gyration: 46.78 Å; chains: 1; bounding box: 104×99×121 Å

Foldseek 3Di:
DDKDKDWPLVQWDWDPVDVVIKIAHPQGWIATDFFQKAKAWDPPPPPFFFLTKMKMKGFAADPVQDPPDDDPPPPVRQNGRDGITMMMMTHADKDWDWDWDADPNDIDIDTDDIGTFGWDAEDPQGIKGKAFDAFDQDLNDTDGQPKDQDDDPQFHFWADPVRRGTDYPVCVVVRNGTITGGPRRMDIDTPVNSVVVNVVVCVVGHGWTWTADPHLPRIDGDPLVCQCRVSRPHDPVSNVVSSVVVVVVVVVCCVVPPPDPPPDPSPDDPPDPDDPDDDPVVVVVVVVVVVVVVVVVVVVVVVVVVVVCVVVVDVPPPPDPPDPLVCVVVPPDPDDDCVVVVVVVPDDDDDDDDDDDPDDQDPVRSVVVVVVFDWDFDQDPPGTDTDGDDDDPDDDDDDDDDDDDDDDDDDDDDDDDDDDDDDDDDDDDDDDDDDDDDDDDDDDDDDDDDDDDD